Protein 1NPM (pdb70)

Radius of gyration: 26.3 Å; Cα contacts (8 Å, |Δi|>4): 1225; chains: 2; bounding box: 56×51×81 Å

Sequence (446 aa):
ILEGRECIPHSQPWQAALFQGERLICGGVLVGDRWVLTAAHCKKQKYSVRLGDHSLQSQPEQEIQVAQSIQHPCYNNSNPEDHSHDIMLIRLQNSANLGDKVKPVQLANLCPKVGQKCIISGWGTVTSPQENFPNTLNCAEVKIYSQNKCERAYPGKITEGMVCAGSSNGADTCQGDSGGPLVCDGMLQGITSWGSDPCGKPEKPGVYTKICRYTTWIKKTMDILEGRECIPHSQPWQAALFQGERLICGGVLVGDRWVLTAAHCKKQKYSVRLGDHSLQSQPEQEIQVAQSIQHPCYNNSNPEDHSHDIMLIRLQNSANLGDKVKPVQLANLCPKVGQKCIISGWGTVTSPQENFPNTLNCAEVKIYSQNKCERAYPGKITEGMVCAGSSNGADTCQGDSGGPLVCDGMLQGITSWGSDPCGKPEKPGVYTKICRYTTWIKKTMD

Organism: Mus musculus (NCBI:txid10090)

GO terms:
  GO:0005737 cytoplasm (C, IDA)
  GO:0008233 peptidase activity (F, IDA)
  GO:0008233 peptidase activity (F, IMP)
  GO:0050808 synapse organization (P, IMP)
  GO:0005576 extracellular region (C, IDA)
  GO:0009611 response to wounding (P, IDA)
  GO:0004252 serine-type endopeptidase activity (F, IDA)
  GO:0048812 neuron projection morphogenesis (P, IDA)
  GO:0043616 keratinocyte proliferation (P, IMP)
  GO:0050807 regulation of synapse organization (P, IMP)
  GO:0007613 memory (P, IMP)

Structure (mmCIF, N/CA/C/O backbone):
data_1NPM
#
_entry.id   1NPM
#
_cell.length_a   38.400
_cell.length_b   55.160
_cell.length_c   65.370
_cell.angle_alpha   95.38
_cell.angle_beta   89.98
_cell.angle_gamma   110.46
#
_symmetry.space_group_name_H-M   'P 1'
#
loop_
_entity.id
_entity.type
_entity.pdbx_description
1 polymer NEUROPSIN
2 non-polymer 2-acetamido-2-deoxy-beta-D-glucopyranose
3 water water
#
loop_
_atom_site.group_PDB
_atom_site.id
_atom_site.type_symbol
_atom_site.label_atom_id
_atom_site.label_alt_id
_atom_site.label_comp_id
_atom_site.label_asym_id
_atom_site.label_entity_id
_atom_site.label_seq_id
_atom_site.pdbx_PDB_ins_code
_atom_site.Cartn_x
_atom_site.Cartn_y
_atom_site.Cartn_z
_atom_site.occupancy
_atom_site.B_iso_or_equiv
_atom_site.auth_seq_id
_atom_site.auth_comp_id
_atom_site.auth_asym_id
_atom_site.auth_atom_id
_atom_site.pdbx_PDB_model_num
ATOM 1 N N . ILE A 1 1 ? -13.582 7.709 -4.747 1.00 20.34 16 ILE A N 1
ATOM 2 C CA . ILE A 1 1 ? -12.809 8.940 -4.423 1.00 19.62 16 ILE A CA 1
ATOM 3 C C . ILE A 1 1 ? -13.721 10.132 -4.605 1.00 21.49 16 ILE A C 1
ATOM 4 O O . ILE A 1 1 ? -14.400 10.237 -5.621 1.00 20.73 16 ILE A O 1
ATOM 9 N N . LEU A 1 2 ? -13.758 11.009 -3.607 1.00 23.50 17 LEU A N 1
ATOM 10 C CA . LEU A 1 2 ? -14.592 12.204 -3.682 1.00 24.68 17 LEU A CA 1
ATOM 11 C C . LEU A 1 2 ? -13.735 13.445 -3.912 1.00 24.93 17 LEU A C 1
ATOM 12 O O . LEU A 1 2 ? -12.594 13.509 -3.456 1.00 23.91 17 LEU A O 1
ATOM 17 N N . GLU A 1 3 ? -14.322 14.433 -4.588 1.00 25.54 18 GLU A N 1
ATOM 18 C CA . GLU A 1 3 ? -13.689 15.714 -4.908 1.00 26.42 18 GLU A CA 1
ATOM 19 C C . GLU A 1 3 ? -12.341 15.599 -5.613 1.00 26.00 18 GLU A C 1
ATOM 20 O O . GLU A 1 3 ? -11.412 16.381 -5.365 1.00 25.52 18 GLU A O 1
ATOM 26 N N . GLY A 1 4 ? -12.247 14.609 -6.492 1.00 25.27 19 GLY A N 1
ATOM 27 C CA . GLY A 1 4 ? -11.033 14.402 -7.257 1.00 26.07 19 GLY A CA 1
ATOM 28 C C . GLY A 1 4 ? -11.371 14.397 -8.736 1.00 26.57 19 GLY A C 1
ATOM 29 O O . GLY A 1 4 ? -12.331 15.031 -9.166 1.00 26.14 19 GLY A O 1
ATOM 30 N N . ARG A 1 5 ? -10.562 13.714 -9.529 1.00 27.05 20 ARG A N 1
ATOM 31 C CA . ARG A 1 5 ? -10.817 13.619 -10.960 1.00 28.54 20 ARG A CA 1
ATOM 32 C C . ARG A 1 5 ? -10.051 12.442 -11.537 1.00 27.79 20 ARG A C 1
ATOM 33 O O . ARG A 1 5 ? -9.147 11.906 -10.903 1.00 27.05 20 ARG A O 1
ATOM 41 N N . GLU A 1 6 ? -10.418 12.059 -12.751 1.00 26.36 21 GLU A N 1
ATOM 42 C CA . GLU A 1 6 ? -9.777 10.956 -13.449 1.00 26.17 21 GLU A CA 1
ATOM 43 C C . GLU A 1 6 ? -8.255 11.153 -13.504 1.00 23.90 21 GLU A C 1
ATOM 44 O O . GLU A 1 6 ? -7.779 12.219 -13.887 1.00 23.17 21 GLU A O 1
ATOM 50 N N . CYS A 1 7 ? -7.508 10.141 -13.065 1.00 21.86 22 CYS A N 1
ATOM 51 C CA . CYS A 1 7 ? -6.046 10.180 -13.069 1.00 22.41 22 CYS A CA 1
ATOM 52 C C . CYS A 1 7 ? -5.516 10.129 -14.495 1.00 22.15 22 CYS A C 1
ATOM 53 O O . CYS A 1 7 ? -6.235 9.764 -15.432 1.00 24.15 22 CYS A O 1
ATOM 56 N N . ILE A 1 8 ? -4.243 10.474 -14.654 1.00 23.40 23 ILE A N 1
ATOM 57 C CA . ILE A 1 8 ? -3.607 10.367 -15.964 1.00 25.53 23 ILE A CA 1
ATOM 58 C C . ILE A 1 8 ? -3.449 8.843 -16.134 1.00 25.45 23 ILE A C 1
ATOM 59 O O . ILE A 1 8 ? -3.009 8.145 -15.204 1.00 23.61 23 ILE A O 1
ATOM 64 N N . PRO A 1 9 ? -3.895 8.301 -17.281 1.00 25.72 24 PRO A N 1
ATOM 65 C CA . PRO A 1 9 ? -3.798 6.863 -17.541 1.00 25.96 24 PRO A CA 1
ATOM 66 C C . PRO A 1 9 ? -2.460 6.263 -17.111 1.00 26.40 24 PRO A C 1
ATOM 67 O O . PRO A 1 9 ? -1.392 6.787 -17.445 1.00 26.74 24 PRO A O 1
ATOM 71 N N . HIS A 1 10 ? -2.546 5.243 -16.258 1.00 26.43 25 HIS A N 1
ATOM 72 C CA . HIS A 1 10 ? -1.382 4.509 -15.733 1.00 26.28 25 HIS A CA 1
ATOM 73 C C . HIS A 1 10 ? -0.365 5.317 -14.931 1.00 26.30 25 HIS A C 1
ATOM 74 O O . HIS A 1 10 ? 0.785 4.887 -14.766 1.00 27.32 25 HIS A O 1
ATOM 81 N N . SER A 1 11 ? -0.801 6.457 -14.401 1.00 25.20 26 SER A N 1
ATOM 82 C CA . SER A 1 11 ? 0.068 7.313 -13.607 1.00 25.00 26 SER A CA 1
ATOM 83 C C . SER A 1 11 ? 0.291 6.750 -12.204 1.00 24.02 26 SER A C 1
ATOM 84 O O . SER A 1 11 ? 1.166 7.221 -11.485 1.00 25.50 26 SER A O 1
ATOM 87 N N . GLN A 1 12 ? -0.530 5.779 -11.801 1.00 22.64 27 GLN A N 1
ATOM 88 C CA . GLN A 1 12 ? -0.384 5.117 -10.497 1.00 21.25 27 GLN A CA 1
ATOM 89 C C . GLN A 1 12 ? -0.252 3.624 -10.842 1.00 21.65 27 GLN A C 1
ATOM 90 O O . GLN A 1 12 ? -1.177 2.852 -10.623 1.00 20.25 27 GLN A O 1
ATOM 96 N N . PRO A 1 13 ? 0.925 3.205 -11.355 1.00 23.25 28 PRO A N 1
ATOM 97 C CA . PRO A 1 13 ? 1.338 1.867 -11.793 1.00 23.29 28 PRO A CA 1
ATOM 98 C C . PRO A 1 13 ? 1.172 0.708 -10.820 1.00 22.38 28 PRO A C 1
ATOM 99 O O . PRO A 1 13 ? 1.148 -0.452 -11.228 1.00 23.07 28 PRO A O 1
ATOM 103 N N . TRP A 1 14 ? 1.116 1.025 -9.537 1.00 20.79 29 TRP A N 1
ATOM 104 C CA . TRP A 1 14 ? 0.967 0.029 -8.485 1.00 20.18 29 TRP A CA 1
ATOM 105 C C . TRP A 1 14 ? -0.483 -0.252 -8.089 1.00 21.85 29 TRP A C 1
ATOM 106 O O . TRP A 1 14 ? -0.738 -1.112 -7.244 1.00 22.11 29 TRP A O 1
ATOM 117 N N . GLN A 1 15 ? -1.420 0.500 -8.667 1.00 22.31 30 GLN A N 1
ATOM 118 C CA . GLN A 1 15 ? -2.838 0.357 -8.356 1.00 22.43 30 GLN A CA 1
ATOM 119 C C . GLN A 1 15 ? -3.395 -0.991 -8.766 1.00 22.33 30 GLN A C 1
ATOM 120 O O . GLN A 1 15 ? -3.341 -1.356 -9.931 1.00 24.24 30 GLN A O 1
ATOM 126 N N . ALA A 1 16 ? -3.923 -1.720 -7.789 1.00 21.44 31 ALA A N 1
ATOM 127 C CA . ALA A 1 16 ? -4.524 -3.022 -8.008 1.00 19.96 31 ALA A CA 1
ATOM 128 C C . ALA A 1 16 ? -6.004 -2.962 -7.635 1.00 22.35 31 ALA A C 1
ATOM 129 O O . ALA A 1 16 ? -6.485 -1.980 -7.066 1.00 22.94 31 ALA A O 1
ATOM 131 N N . ALA A 1 17 ? -6.726 -4.021 -7.968 1.00 23.48 32 ALA A N 1
ATOM 132 C CA . ALA A 1 17 ? -8.141 -4.102 -7.662 1.00 24.33 32 ALA A CA 1
ATOM 133 C C . ALA A 1 17 ? -8.512 -5.558 -7.378 1.00 25.27 32 ALA A C 1
ATOM 134 O O . ALA A 1 17 ? -8.051 -6.469 -8.066 1.00 24.50 32 ALA A O 1
ATOM 136 N N . LEU A 1 18 ? -9.253 -5.770 -6.291 1.00 26.45 33 LEU A N 1
ATOM 137 C CA . LEU A 1 18 ? -9.710 -7.100 -5.893 1.00 26.84 33 LEU A CA 1
ATOM 138 C C . LEU A 1 18 ? -11.102 -7.326 -6.472 1.00 27.99 33 LEU A C 1
ATOM 139 O O . LEU A 1 18 ? -12.028 -6.571 -6.178 1.00 28.28 33 LEU A O 1
ATOM 144 N N . PHE A 1 19 ? -11.249 -8.362 -7.291 1.00 28.43 34 PHE A N 1
ATOM 145 C CA . PHE A 1 19 ? -12.531 -8.663 -7.925 1.00 29.22 34 PHE A CA 1
ATOM 146 C C . PHE A 1 19 ? -13.099 -10.036 -7.597 1.00 30.35 34 PHE A C 1
ATOM 147 O O . PHE A 1 19 ? -12.359 -10.987 -7.355 1.00 30.14 34 PHE A O 1
ATOM 155 N N . GLN A 1 20 ? -14.429 -10.098 -7.582 1.00 32.78 35 GLN A N 1
ATOM 156 C CA . GLN A 1 20 ? -15.207 -11.321 -7.368 1.00 34.50 35 GLN A CA 1
ATOM 157 C C . GLN A 1 20 ? -16.066 -11.416 -8.637 1.00 35.44 35 GLN A C 1
ATOM 158 O O . GLN A 1 20 ? -17.240 -11.050 -8.630 1.00 36.57 35 GLN A O 1
ATOM 164 N N . GLY A 1 21 ? -15.465 -11.869 -9.733 1.00 35.68 36 GLY A N 1
ATOM 165 C CA . GLY A 1 21 ? -16.185 -11.930 -10.989 1.00 37.15 36 GLY A CA 1
ATOM 166 C C . GLY A 1 21 ? -16.085 -10.541 -11.585 1.00 37.81 36 GLY A C 1
ATOM 167 O O . GLY A 1 21 ? -14.978 -10.027 -11.754 1.00 38.00 36 GLY A O 1
ATOM 168 N N . GLU A 1 22 ? -17.216 -9.911 -11.886 1.00 39.64 38 GLU A N 1
ATOM 169 C CA . GLU A 1 22 ? -17.175 -8.552 -12.433 1.00 42.75 38 GLU A CA 1
ATOM 170 C C . GLU A 1 22 ? -17.565 -7.538 -11.340 1.00 41.33 38 GLU A C 1
ATOM 171 O O . GLU A 1 22 ? -17.944 -6.401 -11.638 1.00 40.94 38 GLU A O 1
ATOM 177 N N . ARG A 1 23 ? -17.426 -7.952 -10.080 1.00 39.25 39 ARG A N 1
ATOM 178 C CA . ARG A 1 23 ? -17.782 -7.128 -8.925 1.00 37.15 39 ARG A CA 1
ATOM 179 C C . ARG A 1 23 ? -16.564 -6.601 -8.146 1.00 35.55 39 ARG A C 1
ATOM 180 O O . ARG A 1 23 ? -15.859 -7.385 -7.499 1.00 35.44 39 ARG A O 1
ATOM 188 N N . LEU A 1 24 ? -16.335 -5.285 -8.170 1.00 32.99 40 LEU A N 1
ATOM 189 C CA . LEU A 1 24 ? -15.209 -4.712 -7.430 1.00 31.62 40 LEU A CA 1
ATOM 190 C C . LEU A 1 24 ? -15.421 -4.851 -5.916 1.00 31.35 40 LEU A C 1
ATOM 191 O O . LEU A 1 24 ? -16.421 -4.389 -5.363 1.00 30.16 40 LEU A O 1
ATOM 196 N N . ILE A 1 25 ? -14.467 -5.513 -5.270 1.00 32.05 41 ILE A N 1
ATOM 197 C CA . ILE A 1 25 ? -14.478 -5.760 -3.829 1.00 32.22 41 ILE A CA 1
ATOM 198 C C . ILE A 1 25 ? -13.700 -4.666 -3.080 1.00 31.57 41 ILE A C 1
ATOM 199 O O . ILE A 1 25 ? -14.215 -4.044 -2.153 1.00 30.15 41 ILE A O 1
ATOM 204 N N . CYS A 1 26 ? -12.461 -4.437 -3.509 1.00 30.01 42 CYS A N 1
ATOM 205 C CA . CYS A 1 26 ? -11.586 -3.447 -2.890 1.00 26.99 42 CYS A CA 1
ATOM 206 C C . CYS A 1 26 ? -10.497 -3.023 -3.860 1.00 25.50 42 CYS A C 1
ATOM 207 O O . CYS A 1 26 ? -10.428 -3.505 -4.986 1.00 26.17 42 CYS A O 1
ATOM 210 N N . GLY A 1 27 ? -9.681 -2.077 -3.418 1.00 23.29 43 GLY A N 1
ATOM 211 C CA . GLY A 1 27 ? -8.552 -1.614 -4.197 1.00 20.99 43 GLY A CA 1
ATOM 212 C C . GLY A 1 27 ? -7.352 -2.339 -3.611 1.00 22.84 43 GLY A C 1
ATOM 213 O O . GLY A 1 27 ? -7.475 -3.026 -2.590 1.00 21.48 43 GLY A O 1
ATOM 214 N N . GLY A 1 28 ? -6.191 -2.182 -4.227 1.00 21.98 44 GLY A N 1
ATOM 215 C CA . GLY A 1 28 ? -5.007 -2.856 -3.732 1.00 20.88 44 GLY A CA 1
ATOM 216 C C . GLY A 1 28 ? -3.751 -2.134 -4.152 1.00 21.01 44 GLY A C 1
ATOM 217 O O . GLY A 1 28 ? -3.807 -1.139 -4.876 1.00 21.86 44 GLY A O 1
ATOM 218 N N . VAL A 1 29 ? -2.611 -2.645 -3.710 1.00 20.02 45 VAL A N 1
ATOM 219 C CA . VAL A 1 29 ? -1.329 -2.038 -4.027 1.00 21.79 45 VAL A CA 1
ATOM 220 C C . VAL A 1 29 ? -0.303 -3.107 -4.390 1.00 21.46 45 VAL A C 1
ATOM 221 O O . VAL A 1 29 ? -0.136 -4.079 -3.682 1.00 22.90 45 VAL A O 1
ATOM 225 N N . LEU A 1 30 ? 0.409 -2.914 -5.482 1.00 21.79 46 LEU A N 1
ATOM 226 C CA . LEU A 1 30 ? 1.416 -3.884 -5.881 1.00 21.36 46 LEU A CA 1
ATOM 227 C C . LEU A 1 30 ? 2.716 -3.560 -5.144 1.00 21.58 46 LEU A C 1
ATOM 228 O O . LEU A 1 30 ? 3.216 -2.441 -5.236 1.00 20.81 46 LEU A O 1
ATOM 233 N N . VAL A 1 31 ? 3.227 -4.526 -4.378 1.00 22.49 47 VAL A N 1
ATOM 234 C CA . VAL A 1 31 ? 4.465 -4.349 -3.614 1.00 22.95 47 VAL A CA 1
ATOM 235 C C . VAL A 1 31 ? 5.597 -5.285 -4.059 1.00 24.96 47 VAL A C 1
ATOM 236 O O . VAL A 1 31 ? 6.737 -5.158 -3.612 1.00 24.57 47 VAL A O 1
ATOM 240 N N . GLY A 1 32 ? 5.278 -6.195 -4.975 1.00 25.36 48 GLY A N 1
ATOM 241 C CA . GLY A 1 32 ? 6.258 -7.136 -5.492 1.00 27.10 48 GLY A CA 1
ATOM 242 C C . GLY A 1 32 ? 5.641 -7.826 -6.687 1.00 28.78 48 GLY A C 1
ATOM 243 O O . GLY A 1 32 ? 4.424 -7.735 -6.871 1.00 31.20 48 GLY A O 1
ATOM 244 N N . ASP A 1 33 ? 6.435 -8.527 -7.496 1.00 28.79 49 ASP A N 1
ATOM 245 C CA . ASP A 1 33 ? 5.874 -9.201 -8.672 1.00 28.33 49 ASP A CA 1
ATOM 246 C C . ASP A 1 33 ? 4.942 -10.351 -8.309 1.00 27.65 49 ASP A C 1
ATOM 247 O O . ASP A 1 33 ? 4.208 -10.855 -9.150 1.00 27.64 49 ASP A O 1
ATOM 252 N N . ARG A 1 34 ? 4.916 -10.688 -7.026 1.00 26.84 50 ARG A N 1
ATOM 253 C CA . ARG A 1 34 ? 4.082 -11.767 -6.527 1.00 26.99 50 ARG A CA 1
ATOM 254 C C . ARG A 1 34 ? 3.236 -11.307 -5.329 1.00 26.45 50 ARG A C 1
ATOM 255 O O . ARG A 1 34 ? 2.485 -12.098 -4.757 1.00 25.29 50 ARG A O 1
ATOM 263 N N . TRP A 1 35 ? 3.335 -10.029 -4.967 1.00 25.06 51 TRP A N 1
ATOM 264 C CA . TRP A 1 35 ? 2.626 -9.514 -3.795 1.00 24.15 51 TRP A CA 1
ATOM 265 C C . TRP A 1 35 ? 1.767 -8.260 -3.982 1.00 22.79 51 TRP A C 1
ATOM 266 O O . TRP A 1 35 ? 2.157 -7.309 -4.664 1.00 23.96 51 TRP A O 1
ATOM 277 N N . VAL A 1 36 ? 0.597 -8.280 -3.348 1.00 22.51 52 VAL A N 1
ATOM 278 C CA . VAL A 1 36 ? -0.356 -7.168 -3.366 1.00 22.56 52 VAL A CA 1
ATOM 279 C C . VAL A 1 36 ? -0.792 -6.871 -1.923 1.00 23.02 52 VAL A C 1
ATOM 280 O O . VAL A 1 36 ? -1.137 -7.781 -1.175 1.00 23.58 52 VAL A O 1
ATOM 284 N N . LEU A 1 37 ? -0.744 -5.601 -1.538 1.00 21.48 53 LEU A N 1
ATOM 285 C CA . LEU A 1 37 ? -1.147 -5.156 -0.211 1.00 22.07 53 LEU A CA 1
ATOM 286 C C . LEU A 1 37 ? -2.576 -4.626 -0.244 1.00 21.32 53 LEU A C 1
ATOM 287 O O . LEU A 1 37 ? -2.968 -3.958 -1.190 1.00 23.25 53 LEU A O 1
ATOM 292 N N . THR A 1 38 ? -3.348 -4.954 0.783 1.00 21.73 54 THR A N 1
ATOM 293 C CA . THR A 1 38 ? -4.731 -4.486 0.932 1.00 23.75 54 THR A CA 1
ATOM 294 C C . THR A 1 38 ? -5.071 -4.443 2.409 1.00 21.95 54 THR A C 1
ATOM 295 O O . THR A 1 38 ? -4.230 -4.692 3.258 1.00 22.91 54 THR A O 1
ATOM 299 N N . ALA A 1 39 ? -6.323 -4.120 2.693 1.00 22.13 55 ALA A N 1
ATOM 300 C CA . ALA A 1 39 ? -6.828 -4.086 4.047 1.00 23.97 55 ALA A CA 1
ATOM 301 C C . ALA A 1 39 ? -7.297 -5.506 4.350 1.00 24.85 55 ALA A C 1
ATOM 302 O O . ALA A 1 39 ? -7.903 -6.165 3.506 1.00 26.66 55 ALA A O 1
ATOM 304 N N . ALA A 1 40 ? -7.014 -5.974 5.558 1.00 25.11 56 ALA A N 1
ATOM 305 C CA . ALA A 1 40 ? -7.411 -7.307 5.970 1.00 24.63 56 ALA A CA 1
ATOM 306 C C . ALA A 1 40 ? -8.910 -7.542 5.876 1.00 25.46 56 ALA A C 1
ATOM 307 O O . ALA A 1 40 ? -9.335 -8.665 5.645 1.00 25.36 56 ALA A O 1
ATOM 309 N N . HIS A 1 41 ? -9.707 -6.484 6.013 1.00 26.28 57 HIS A N 1
ATOM 310 C CA . HIS A 1 41 ? -11.166 -6.616 5.947 1.00 28.15 57 HIS A CA 1
ATOM 311 C C . HIS A 1 41 ? -11.703 -6.896 4.542 1.00 28.32 57 HIS A C 1
ATOM 312 O O . HIS A 1 41 ? -12.906 -7.105 4.371 1.00 29.88 57 HIS A O 1
ATOM 319 N N . CYS A 1 42 ? -10.811 -6.924 3.550 1.00 28.62 58 CYS A N 1
ATOM 320 C CA . CYS A 1 42 ? -11.202 -7.194 2.162 1.00 29.40 58 CYS A CA 1
ATOM 321 C C . CYS A 1 42 ? -11.201 -8.684 1.808 1.00 30.84 58 CYS A C 1
ATOM 322 O O . CYS A 1 42 ? -11.715 -9.082 0.755 1.00 29.63 58 CYS A O 1
ATOM 325 N N . LYS A 1 43 ? -10.624 -9.497 2.692 1.00 32.32 59 LYS A N 1
ATOM 326 C CA . LYS A 1 43 ? -10.523 -10.939 2.479 1.00 34.11 59 LYS A CA 1
ATOM 327 C C . LYS A 1 43 ? -11.832 -11.641 2.153 1.00 35.19 59 LYS A C 1
ATOM 328 O O . LYS A 1 43 ? -12.841 -11.461 2.835 1.00 35.53 59 LYS A O 1
ATOM 334 N N . LYS A 1 44 ? -11.796 -12.397 1.058 1.00 36.04 60 LYS A N 1
ATOM 335 C CA . LYS A 1 44 ? -12.923 -13.192 0.577 1.00 37.04 60 LYS A CA 1
ATOM 336 C C . LYS A 1 44 ? -12.360 -14.610 0.382 1.00 38.98 60 LYS A C 1
ATOM 337 O O . LYS A 1 44 ? -11.138 -14.796 0.224 1.00 38.09 60 LYS A O 1
ATOM 343 N N . GLN A 1 45 ? -13.230 -15.616 0.414 1.00 40.72 61 GLN A N 1
ATOM 344 C CA . GLN A 1 45 ? -12.758 -16.986 0.217 1.00 43.43 61 GLN A CA 1
ATOM 345 C C . GLN A 1 45 ? -12.284 -17.210 -1.235 1.00 43.04 61 GLN A C 1
ATOM 346 O O . GLN A 1 45 ? -11.359 -17.993 -1.481 1.00 42.88 61 GLN A O 1
ATOM 352 N N . LYS A 1 46 ? -12.857 -16.454 -2.174 1.00 42.22 62 LYS A N 1
ATOM 353 C CA . LYS A 1 46 ? -12.463 -16.549 -3.581 1.00 41.87 62 LYS A CA 1
ATOM 354 C C . LYS A 1 46 ? -12.536 -15.213 -4.342 1.00 39.29 62 LYS A C 1
ATOM 355 O O . LYS A 1 46 ? -13.601 -14.583 -4.449 1.00 37.88 62 LYS A O 1
ATOM 361 N N . TYR A 1 47 ? -11.385 -14.779 -4.856 1.00 37.13 63 TYR A N 1
ATOM 362 C CA . TYR A 1 47 ? -11.290 -13.520 -5.599 1.00 34.00 63 TYR A CA 1
ATOM 363 C C . TYR A 1 47 ? -9.979 -13.409 -6.369 1.00 31.07 63 TYR A C 1
ATOM 364 O O . TYR A 1 47 ? -8.973 -13.991 -5.980 1.00 31.09 63 TYR A O 1
ATOM 373 N N . SER A 1 48 ? -10.003 -12.638 -7.452 1.00 30.22 64 SER A N 1
ATOM 374 C CA . SER A 1 48 ? -8.830 -12.424 -8.300 1.00 28.11 64 SER A CA 1
ATOM 375 C C . SER A 1 48 ? -8.320 -10.980 -8.198 1.00 28.07 64 SER A C 1
ATOM 376 O O . SER A 1 48 ? -9.013 -10.091 -7.696 1.00 28.56 64 SER A O 1
ATOM 379 N N . VAL A 1 49 ? -7.125 -10.750 -8.725 1.00 26.88 65 VAL A N 1
ATOM 380 C CA . VAL A 1 49 ? -6.494 -9.443 -8.695 1.00 23.90 65 VAL A CA 1
ATOM 381 C C . VAL A 1 49 ? -6.219 -8.891 -10.103 1.00 24.77 65 VAL A C 1
ATOM 382 O O . VAL A 1 49 ? -5.642 -9.566 -10.948 1.00 24.71 65 VAL A O 1
ATOM 386 N N . ARG A 1 50 ? -6.666 -7.668 -10.349 1.00 23.38 66 ARG A N 1
ATOM 387 C CA . ARG A 1 50 ? -6.445 -7.011 -11.620 1.00 23.49 66 ARG A CA 1
ATOM 388 C C . ARG A 1 50 ? -5.413 -5.889 -11.466 1.00 24.45 66 ARG A C 1
ATOM 389 O O . ARG A 1 50 ? -5.447 -5.127 -10.498 1.00 23.88 66 ARG A O 1
ATOM 397 N N . LEU A 1 51 ? -4.450 -5.851 -12.385 1.00 23.53 67 LEU A N 1
ATOM 398 C CA . LEU A 1 51 ? -3.399 -4.834 -12.388 1.00 22.78 67 LEU A CA 1
ATOM 399 C C . LEU A 1 51 ? -3.375 -4.144 -13.752 1.00 24.03 67 LEU A C 1
ATOM 400 O O . LEU A 1 51 ? -4.047 -4.578 -14.686 1.00 24.38 67 LEU A O 1
ATOM 405 N N . GLY A 1 52 ? -2.641 -3.038 -13.837 1.00 24.18 69 GLY A N 1
ATOM 406 C CA . GLY A 1 52 ? -2.498 -2.306 -15.082 1.00 25.14 69 GLY A CA 1
ATOM 407 C C . GLY A 1 52 ? -3.739 -1.707 -15.690 1.00 27.63 69 GLY A C 1
ATOM 408 O O . GLY A 1 52 ? -3.702 -1.274 -16.835 1.00 29.58 69 GLY A O 1
ATOM 409 N N . ASP A 1 53 ? -4.828 -1.672 -14.928 1.00 29.89 70 ASP A N 1
ATOM 410 C CA . ASP A 1 53 ? -6.107 -1.116 -15.386 1.00 30.50 70 ASP A CA 1
ATOM 411 C C . ASP A 1 53 ? -6.217 0.399 -15.236 1.00 30.58 70 ASP A C 1
ATOM 412 O O . ASP A 1 53 ? -5.566 1.005 -14.375 1.00 31.46 70 ASP A O 1
ATOM 417 N N . HIS A 1 54 ? -7.008 1.010 -16.112 1.00 29.33 71 HIS A N 1
ATOM 418 C CA . HIS A 1 54 ? -7.304 2.434 -15.998 1.00 31.53 71 HIS A CA 1
ATOM 419 C C . HIS A 1 54 ? -8.817 2.464 -16.034 1.00 31.88 71 HIS A C 1
ATOM 420 O O . HIS A 1 54 ? -9.473 2.948 -15.115 1.00 30.55 71 HIS A O 1
ATOM 427 N N . SER A 1 55 ? -9.355 1.900 -17.106 1.00 33.84 72 SER A N 1
ATOM 428 C CA . SER A 1 55 ? -10.789 1.798 -17.298 1.00 36.55 72 SER A CA 1
ATOM 429 C C . SER A 1 55 ? -11.155 0.340 -17.040 1.00 37.47 72 SER A C 1
ATOM 430 O O . SER A 1 55 ? -10.394 -0.567 -17.392 1.00 38.74 72 SER A O 1
ATOM 433 N N . LEU A 1 56 ? -12.288 0.123 -16.375 1.00 39.61 73 LEU A N 1
ATOM 434 C CA . LEU A 1 56 ? -12.754 -1.221 -16.042 1.00 43.09 73 LEU A CA 1
ATOM 435 C C . LEU A 1 56 ? -13.476 -1.938 -17.198 1.00 47.82 73 LEU A C 1
ATOM 436 O O . LEU A 1 56 ? -13.897 -3.102 -17.056 1.00 49.41 73 LEU A O 1
ATOM 441 N N . GLN A 1 57 ? -13.627 -1.238 -18.330 1.00 51.29 74 GLN A N 1
ATOM 442 C CA . GLN A 1 57 ? -14.238 -1.800 -19.559 1.00 53.57 74 GLN A CA 1
ATOM 443 C C . GLN A 1 57 ? -13.102 -2.087 -20.576 1.00 54.06 74 GLN A C 1
ATOM 444 O O . GLN A 1 57 ? -13.314 -2.080 -21.798 1.00 53.37 74 GLN A O 1
ATOM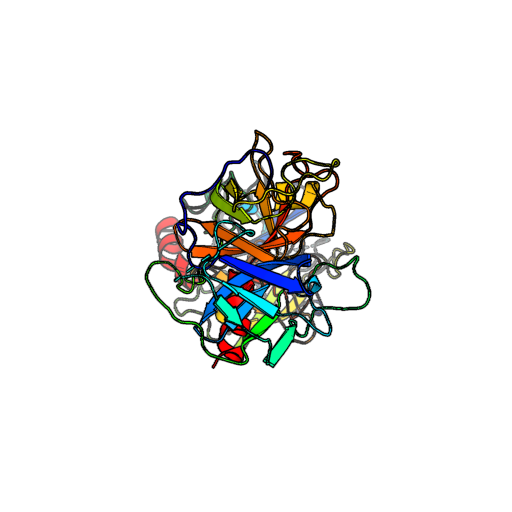 450 N N . SER A 1 58 ? -11.891 -2.289 -20.046 1.00 56.28 75 SER A N 1
ATOM 451 C CA . SER A 1 58 ? -10.689 -2.561 -20.840 1.00 57.32 75 SER A CA 1
ATOM 452 C C . SER A 1 58 ? -9.555 -3.101 -19.948 1.00 57.92 75 SER A C 1
ATOM 453 O O . SER A 1 58 ? -8.822 -4.009 -20.425 1.00 57.32 75 SER A O 1
ATOM 456 N N . GLN A 1 61 ? -0.625 -3.801 -23.891 1.00 44.18 78 GLN A N 1
ATOM 457 C CA . GLN A 1 61 ? -1.381 -4.764 -23.030 1.00 42.99 78 GLN A CA 1
ATOM 458 C C . GLN A 1 61 ? -0.932 -4.720 -21.548 1.00 42.12 78 GLN A C 1
ATOM 459 O O . GLN A 1 61 ? -0.422 -5.714 -21.017 1.00 42.32 78 GLN A O 1
ATOM 465 N N . PRO A 1 62 ? -1.115 -3.572 -20.858 1.00 40.44 79 PRO A N 1
ATOM 466 C CA . PRO A 1 62 ? -0.696 -3.520 -19.449 1.00 37.65 79 PRO A CA 1
ATOM 467 C C . PRO A 1 62 ? -1.579 -4.366 -18.524 1.00 35.80 79 PRO A C 1
ATOM 468 O O . PRO A 1 62 ? -1.064 -5.109 -17.685 1.00 34.35 79 PRO A O 1
ATOM 472 N N . GLU A 1 63 ? -2.897 -4.261 -18.700 1.00 34.06 80 GLU A N 1
ATOM 473 C CA . GLU A 1 63 ? -3.849 -4.961 -17.850 1.00 33.09 80 GLU A CA 1
ATOM 474 C C . GLU A 1 63 ? -3.703 -6.469 -17.759 1.00 33.23 80 GLU A C 1
ATOM 475 O O . GLU A 1 63 ? -3.499 -7.166 -18.762 1.00 34.01 80 GLU A O 1
ATOM 481 N N . GLN A 1 64 ? -3.764 -6.959 -16.526 1.00 30.53 81 GLN A N 1
ATOM 482 C CA . GLN A 1 64 ? -3.618 -8.373 -16.235 1.00 28.29 81 GLN A CA 1
ATOM 483 C C . GLN A 1 64 ? -4.577 -8.765 -15.133 1.00 28.45 81 GLN A C 1
ATOM 484 O O . GLN A 1 64 ? -4.966 -7.940 -14.309 1.00 29.25 81 GLN A O 1
ATOM 490 N N . GLU A 1 65 ? -4.963 -10.034 -15.137 1.00 28.39 82 GLU A N 1
ATOM 491 C CA . GLU A 1 65 ? -5.836 -10.578 -14.110 1.00 27.89 82 GLU A CA 1
ATOM 492 C C . GLU A 1 65 ? -5.159 -11.858 -13.662 1.00 26.31 82 GLU A C 1
ATOM 493 O O . GLU A 1 65 ? -4.986 -12.789 -14.456 1.00 25.35 82 GLU A O 1
ATOM 499 N N . ILE A 1 66 ? -4.744 -11.863 -12.399 1.00 24.84 83 ILE A N 1
ATOM 500 C CA . ILE A 1 66 ? -4.024 -12.975 -11.800 1.00 25.34 83 ILE A CA 1
ATOM 501 C C . ILE A 1 66 ? -4.784 -13.584 -10.621 1.00 26.65 83 ILE A C 1
ATOM 502 O O . ILE A 1 66 ? -5.474 -12.880 -9.890 1.00 28.41 83 ILE A O 1
ATOM 507 N N . GLN A 1 67 ? -4.652 -14.895 -10.436 1.00 27.40 84 GLN A N 1
ATOM 508 C CA . GLN A 1 67 ? -5.316 -15.584 -9.337 1.00 27.29 84 GLN A CA 1
ATOM 509 C C . GLN A 1 67 ? -4.553 -15.405 -8.015 1.00 28.26 84 GLN A C 1
ATOM 510 O O . GLN A 1 67 ? -3.377 -15.027 -7.998 1.00 26.91 84 GLN A O 1
ATOM 516 N N . VAL A 1 68 ? -5.243 -15.674 -6.912 1.00 29.08 85 VAL A N 1
ATOM 517 C CA . VAL A 1 68 ? -4.670 -15.548 -5.578 1.00 30.11 85 VAL A CA 1
ATOM 518 C C . VAL A 1 68 ? -4.252 -16.909 -5.047 1.00 30.05 85 VAL A C 1
ATOM 519 O O . VAL A 1 68 ? -5.042 -17.850 -5.046 1.00 31.28 85 VAL A O 1
ATOM 523 N N . ALA A 1 69 ? -2.996 -17.020 -4.631 1.00 29.99 86 ALA A N 1
ATOM 524 C CA . ALA A 1 69 ? -2.499 -18.272 -4.073 1.00 30.60 86 ALA A CA 1
ATOM 525 C C . ALA A 1 69 ? -2.758 -18.272 -2.570 1.00 32.20 86 ALA A C 1
ATOM 526 O O . ALA A 1 69 ? -3.353 -19.217 -2.040 1.00 32.11 86 ALA A O 1
ATOM 528 N N . GLN A 1 70 ? -2.377 -17.180 -1.900 1.00 32.26 87 GLN A N 1
ATOM 529 C CA . GLN A 1 70 ? -2.558 -17.080 -0.457 1.00 29.95 87 GLN A CA 1
ATOM 530 C C . GLN A 1 70 ? -2.962 -15.693 0.027 1.00 28.67 87 GLN A C 1
ATOM 531 O O . GLN A 1 70 ? -2.525 -14.689 -0.521 1.00 28.69 87 GLN A O 1
ATOM 537 N N . SER A 1 71 ? -3.837 -15.662 1.031 1.00 27.21 88 SER A N 1
ATOM 538 C CA . SER A 1 71 ? -4.312 -14.425 1.652 1.00 27.07 88 SER A CA 1
ATOM 539 C C . SER A 1 71 ? -3.779 -14.429 3.073 1.00 28.05 88 SER A C 1
ATOM 540 O O . SER A 1 71 ? -4.181 -15.253 3.885 1.00 30.01 88 SER A O 1
ATOM 543 N N . ILE A 1 72 ? -2.907 -13.480 3.381 1.00 27.79 89 ILE A N 1
ATOM 544 C CA . ILE A 1 72 ? -2.284 -13.407 4.694 1.00 27.42 89 ILE A CA 1
ATOM 545 C C . ILE A 1 72 ? -2.640 -12.149 5.481 1.00 27.44 89 ILE A C 1
ATOM 546 O O . ILE A 1 72 ? -2.065 -11.089 5.258 1.00 26.39 89 ILE A O 1
ATOM 551 N N . GLN A 1 73 ? -3.580 -12.282 6.415 1.00 28.91 90 GLN A N 1
ATOM 552 C CA . GLN A 1 73 ? -4.005 -11.165 7.260 1.00 30.04 90 GLN A CA 1
ATOM 553 C C . GLN A 1 73 ? -2.971 -10.945 8.357 1.00 30.82 90 GLN A C 1
ATOM 554 O O . GLN A 1 73 ? -2.235 -11.871 8.695 1.00 32.09 90 GLN A O 1
ATOM 560 N N . HIS A 1 74 ? -2.874 -9.724 8.885 1.00 31.27 91 HIS A N 1
ATOM 561 C CA . HIS A 1 74 ? -1.921 -9.483 9.962 1.00 31.81 91 HIS A CA 1
ATOM 562 C C . HIS A 1 74 ? -2.415 -10.371 11.097 1.00 32.95 91 HIS A C 1
ATOM 563 O O . HIS A 1 74 ? -3.621 -10.482 11.309 1.00 34.20 91 HIS A O 1
ATOM 570 N N . PRO A 1 75 ? -1.500 -11.081 11.784 1.00 34.54 92 PRO A N 1
ATOM 571 C CA . PRO A 1 75 ? -1.877 -11.968 12.894 1.00 34.83 92 PRO A CA 1
ATOM 572 C C . PRO A 1 75 ? -2.768 -11.346 13.963 1.00 33.85 92 PRO A C 1
ATOM 573 O O . PRO A 1 75 ? -3.733 -11.969 14.393 1.00 34.41 92 PRO A O 1
ATOM 577 N N . CYS A 1 76 ? -2.467 -10.108 14.356 1.00 35.81 93 CYS A N 1
ATOM 578 C CA . CYS A 1 76 ? -3.239 -9.404 15.391 1.00 36.15 93 CYS A CA 1
ATOM 579 C C . CYS A 1 76 ? -4.618 -8.852 14.975 1.00 35.55 93 CYS A C 1
ATOM 580 O O . CYS A 1 76 ? -5.332 -8.264 15.798 1.00 35.46 93 CYS A O 1
ATOM 583 N N . TYR A 1 77 ? -4.993 -9.056 13.714 1.00 33.23 94 TYR A N 1
ATOM 584 C CA . TYR A 1 77 ? -6.287 -8.599 13.216 1.00 33.58 94 TYR A CA 1
ATOM 585 C C . TYR A 1 77 ? -7.374 -9.559 13.719 1.00 35.45 94 TYR A C 1
ATOM 586 O O . TYR A 1 77 ? -7.168 -10.771 13.736 1.00 35.69 94 TYR A O 1
ATOM 595 N N . ASN A 1 78 ? -8.516 -9.019 14.145 1.00 38.59 95 ASN A N 1
ATOM 596 C CA . ASN A 1 78 ? -9.618 -9.846 14.658 1.00 40.93 95 ASN A CA 1
ATOM 597 C C . ASN A 1 78 ? -10.789 -9.880 13.670 1.00 42.05 95 ASN A C 1
ATOM 598 O O . ASN A 1 78 ? -11.494 -8.880 13.491 1.00 41.42 95 ASN A O 1
ATOM 603 N N . ASN A 1 79 A -10.984 -11.037 13.032 1.00 44.41 95 ASN A N 1
ATOM 604 C CA . ASN A 1 79 A -12.061 -11.243 12.049 1.00 46.48 95 ASN A CA 1
ATOM 605 C C . ASN A 1 79 A -13.431 -11.117 12.695 1.00 48.28 95 ASN A C 1
ATOM 606 O O . ASN A 1 79 A -14.441 -10.927 12.004 1.00 49.37 95 ASN A O 1
ATOM 611 N N . SER A 1 80 B -13.468 -11.352 14.005 1.00 50.36 95 SER A N 1
ATOM 612 C CA . SER A 1 80 B -14.687 -11.198 14.794 1.00 52.48 95 SER A CA 1
ATOM 613 C C . SER A 1 80 B -14.528 -9.765 15.311 1.00 53.89 95 SER A C 1
ATOM 614 O O . SER A 1 80 B -13.394 -9.271 15.417 1.00 54.61 95 SER A O 1
ATOM 617 N N . ASN A 1 81 C -15.632 -9.085 15.610 1.00 54.76 95 ASN A N 1
ATOM 618 C CA . ASN A 1 81 C -15.536 -7.708 16.102 1.00 56.21 95 ASN A CA 1
ATOM 619 C C . ASN A 1 81 C -15.019 -6.729 15.036 1.00 57.57 95 ASN A C 1
ATOM 620 O O . ASN A 1 81 C -13.866 -6.266 15.098 1.00 58.52 95 ASN A O 1
ATOM 625 N N . PRO A 1 82 D -15.838 -6.452 14.006 1.00 57.95 95 PRO A N 1
ATOM 626 C CA . PRO A 1 82 D -15.373 -5.508 12.981 1.00 57.78 95 PRO A CA 1
ATOM 627 C C . PRO A 1 82 D -15.445 -4.047 13.477 1.00 57.07 95 PRO A C 1
ATOM 628 O O . PRO A 1 82 D -15.322 -3.101 12.679 1.00 56.74 95 PRO A O 1
ATOM 632 N N . GLU A 1 83 ? -15.701 -3.876 14.785 1.00 56.37 97 GLU A N 1
ATOM 633 C CA . GLU A 1 83 ? -15.731 -2.541 15.417 1.00 55.80 97 GLU A CA 1
ATOM 634 C C . GLU A 1 83 ? -14.271 -2.124 15.551 1.00 53.49 97 GLU A C 1
ATOM 635 O O . GLU A 1 83 ? -13.940 -0.933 15.586 1.00 54.13 97 GLU A O 1
ATOM 641 N N . ASP A 1 84 ? -13.422 -3.132 15.719 1.00 50.57 98 ASP A N 1
ATOM 642 C CA . ASP A 1 84 ? -11.997 -2.939 15.863 1.00 47.95 98 ASP A CA 1
ATOM 643 C C . ASP A 1 84 ? -11.349 -2.950 14.487 1.00 46.03 98 ASP A C 1
ATOM 644 O O . ASP A 1 84 ? -11.366 -3.975 13.778 1.00 46.35 98 ASP A O 1
ATOM 649 N N . HIS A 1 85 ? -10.782 -1.804 14.118 1.00 42.68 99 HIS A N 1
ATOM 650 C CA . HIS A 1 85 ? -10.125 -1.649 12.828 1.00 39.40 99 HIS A CA 1
ATOM 651 C C . HIS A 1 85 ? -8.619 -1.789 12.945 1.00 36.63 99 HIS A C 1
ATOM 652 O O . HIS A 1 85 ? -7.897 -1.472 11.998 1.00 36.92 99 HIS A O 1
ATOM 659 N N . SER A 1 86 ? -8.152 -2.260 14.099 1.00 33.18 100 SER A N 1
ATOM 660 C CA . SER A 1 86 ? -6.718 -2.433 14.349 1.00 32.81 100 SER A CA 1
ATOM 661 C C . SER A 1 86 ? -6.062 -3.456 13.431 1.00 30.60 100 SER A C 1
ATOM 662 O O . SER A 1 86 ? -6.611 -4.528 13.184 1.00 29.96 100 SER A O 1
ATOM 665 N N . HIS A 1 87 ? -4.867 -3.125 12.954 1.00 29.47 101 HIS A N 1
ATOM 666 C CA . HIS A 1 87 ? -4.097 -4.023 12.088 1.00 29.75 101 HIS A CA 1
ATOM 667 C C . HIS A 1 87 ? -4.841 -4.471 10.826 1.00 26.93 101 HIS A C 1
ATOM 668 O O . HIS A 1 87 ? -4.738 -5.632 10.415 1.00 26.79 101 HIS A O 1
ATOM 675 N N . ASP A 1 88 ? -5.594 -3.551 10.232 1.00 24.05 102 ASP A N 1
ATOM 676 C CA . ASP A 1 88 ? -6.359 -3.833 9.026 1.00 25.20 102 ASP A CA 1
ATOM 677 C C . ASP A 1 88 ? -5.427 -3.814 7.815 1.00 25.57 102 ASP A C 1
ATOM 678 O O . ASP A 1 88 ? -5.464 -2.887 6.996 1.00 24.48 102 ASP A O 1
ATOM 683 N N . ILE A 1 89 ? -4.589 -4.847 7.719 1.00 26.63 103 ILE A N 1
ATOM 684 C CA . ILE A 1 89 ? -3.608 -4.972 6.646 1.00 24.53 103 ILE A CA 1
ATOM 685 C C . ILE A 1 89 ? -3.456 -6.451 6.273 1.00 24.08 103 ILE A C 1
ATOM 686 O O . ILE A 1 89 ? -3.605 -7.334 7.118 1.00 25.30 103 ILE A O 1
ATOM 691 N N . MET A 1 90 ? -3.188 -6.709 4.997 1.00 22.43 104 MET A N 1
ATOM 692 C CA . MET A 1 90 ? -3.082 -8.067 4.481 1.00 22.23 104 MET A CA 1
ATOM 693 C C . MET A 1 90 ? -2.239 -8.168 3.209 1.00 22.44 104 MET A C 1
ATOM 694 O O . MET A 1 90 ? -2.339 -7.338 2.312 1.00 23.55 104 MET A O 1
ATOM 699 N N . LEU A 1 91 ? -1.378 -9.175 3.157 1.00 22.50 105 LEU A N 1
ATOM 700 C CA . LEU A 1 91 ? -0.547 -9.422 1.983 1.00 23.70 105 LEU A CA 1
ATOM 701 C C . LEU A 1 91 ? -1.148 -10.571 1.154 1.00 23.90 105 LEU A C 1
ATOM 702 O O . LEU A 1 91 ? -1.540 -11.607 1.698 1.00 25.21 105 LEU A O 1
ATOM 707 N N . ILE A 1 92 ? -1.239 -10.375 -0.154 1.00 23.27 106 ILE A N 1
ATOM 708 C CA . ILE A 1 92 ? -1.777 -11.394 -1.048 1.00 24.11 106 ILE A CA 1
ATOM 709 C C . ILE A 1 92 ? -0.660 -11.959 -1.923 1.00 24.91 106 ILE A C 1
ATOM 710 O O . ILE A 1 92 ? 0.047 -11.212 -2.592 1.00 25.21 106 ILE A O 1
ATOM 715 N N . ARG A 1 93 ? -0.473 -13.270 -1.865 1.00 27.44 107 ARG A N 1
ATOM 716 C CA . ARG A 1 93 ? 0.529 -13.945 -2.677 1.00 28.59 107 ARG A CA 1
ATOM 717 C C . ARG A 1 93 ? -0.168 -14.358 -3.961 1.00 27.91 107 ARG A C 1
ATOM 718 O O . ARG A 1 93 ? -1.181 -15.058 -3.934 1.00 29.07 107 ARG A O 1
ATOM 726 N N . LEU A 1 94 ? 0.339 -13.853 -5.076 1.00 28.36 108 LEU A N 1
ATOM 727 C CA . LEU A 1 94 ? -0.225 -14.137 -6.394 1.00 29.05 108 LEU A CA 1
ATOM 728 C C . LEU A 1 94 ? 0.155 -15.531 -6.896 1.00 29.33 108 LEU A C 1
ATOM 729 O O . LEU A 1 94 ? 1.279 -15.993 -6.674 1.00 29.81 108 LEU A O 1
ATOM 734 N N . GLN A 1 95 ? -0.801 -16.207 -7.539 1.00 30.58 109 GLN A N 1
ATOM 735 C CA . GLN A 1 95 ? -0.586 -17.551 -8.091 1.00 30.93 109 GLN A CA 1
ATOM 736 C C . GLN A 1 95 ? 0.508 -17.529 -9.140 1.00 29.53 109 GLN A C 1
ATOM 737 O O . GLN A 1 95 ? 1.299 -18.462 -9.219 1.00 30.77 109 GLN A O 1
ATOM 743 N N . ASN A 1 96 ? 0.534 -16.460 -9.938 1.00 28.29 110 ASN A N 1
ATOM 744 C CA . ASN A 1 96 ? 1.517 -16.260 -11.009 1.00 27.79 110 ASN A CA 1
ATOM 745 C C . ASN A 1 96 ? 2.160 -14.867 -10.891 1.00 27.99 110 ASN A C 1
ATOM 746 O O . ASN A 1 96 ? 1.584 -13.976 -10.272 1.00 31.43 110 ASN A O 1
ATOM 751 N N . SER A 1 97 ? 3.335 -14.678 -11.492 1.00 26.36 111 SER A N 1
ATOM 752 C CA . SER A 1 97 ? 4.027 -13.382 -11.457 1.00 26.67 111 SER A CA 1
ATOM 753 C C . SER A 1 97 ? 3.386 -12.344 -12.369 1.00 27.17 111 SER A C 1
ATOM 754 O O . SER A 1 97 ? 2.837 -12.672 -13.416 1.00 28.51 111 SER A O 1
ATOM 757 N N . ALA A 1 98 ? 3.482 -11.083 -11.974 1.00 26.32 112 ALA A N 1
ATOM 758 C CA . ALA A 1 98 ? 2.933 -9.983 -12.759 1.00 26.14 112 ALA A CA 1
ATOM 759 C C . ALA A 1 98 ? 3.988 -9.458 -13.732 1.00 26.12 112 ALA A C 1
ATOM 760 O O . ALA A 1 98 ? 5.172 -9.433 -13.400 1.00 26.29 112 ALA A O 1
ATOM 762 N N . ASN A 1 99 ? 3.569 -9.057 -14.932 1.00 26.69 113 ASN A N 1
ATOM 763 C CA . ASN A 1 99 ? 4.506 -8.507 -15.909 1.00 27.20 113 ASN A CA 1
ATOM 764 C C . ASN A 1 99 ? 4.787 -7.089 -15.476 1.00 26.67 113 ASN A C 1
ATOM 765 O O . ASN A 1 99 ? 3.883 -6.263 -15.453 1.00 28.81 113 ASN A O 1
ATOM 770 N N . LEU A 1 100 ? 6.024 -6.799 -15.108 1.00 26.76 114 LEU A N 1
ATOM 771 C CA . LEU A 1 100 ? 6.351 -5.447 -14.681 1.00 28.63 114 LEU A CA 1
ATOM 772 C C . LEU A 1 100 ? 6.793 -4.565 -15.852 1.00 29.20 114 LEU A C 1
ATOM 773 O O . LEU A 1 100 ? 7.362 -5.043 -16.830 1.00 30.80 114 LEU A O 1
ATOM 778 N N . GLY A 1 101 ? 6.495 -3.280 -15.758 1.00 29.69 115 GLY A N 1
ATOM 779 C CA . GLY A 1 101 ? 6.865 -2.355 -16.808 1.00 31.49 115 GLY A CA 1
ATOM 780 C C . GLY A 1 101 ? 6.731 -0.948 -16.280 1.00 32.26 115 GLY A C 1
ATOM 781 O O . GLY A 1 101 ? 6.732 -0.748 -15.069 1.00 34.78 115 GLY A O 1
ATOM 782 N N . ASP A 1 102 ? 6.633 0.033 -17.167 1.00 31.60 116 ASP A N 1
ATOM 783 C CA . ASP A 1 102 ? 6.481 1.408 -16.724 1.00 31.23 116 ASP A CA 1
ATOM 784 C C . ASP A 1 102 ? 5.033 1.675 -16.306 1.00 30.82 116 ASP A C 1
ATOM 785 O O . ASP A 1 102 ? 4.774 2.612 -15.552 1.00 32.25 116 ASP A O 1
ATOM 790 N N . LYS A 1 103 ? 4.100 0.862 -16.817 1.00 29.15 117 LYS A N 1
ATOM 791 C CA . LYS A 1 103 ? 2.667 0.988 -16.511 1.00 27.52 117 LYS A CA 1
ATOM 792 C C . LYS A 1 103 ? 2.180 0.058 -15.407 1.00 26.77 117 LYS A C 1
ATOM 793 O O . LYS A 1 103 ? 1.033 0.151 -14.988 1.00 26.49 117 LYS A O 1
ATOM 799 N N . VAL A 1 104 ? 3.038 -0.868 -14.981 1.00 26.44 118 VAL A N 1
ATOM 800 C CA . VAL A 1 104 ? 2.726 -1.802 -13.898 1.00 27.26 118 VAL A CA 1
ATOM 801 C C . VAL A 1 104 ? 3.998 -2.102 -13.104 1.00 28.89 118 VAL A C 1
ATOM 802 O O . VAL A 1 104 ? 4.810 -2.938 -13.507 1.00 29.13 118 VAL A O 1
ATOM 806 N N . LYS A 1 105 ? 4.182 -1.399 -11.994 1.00 26.88 119 LYS A N 1
ATOM 807 C CA . LYS A 1 105 ? 5.357 -1.610 -11.158 1.00 29.04 119 LYS A CA 1
ATOM 808 C C . LYS A 1 105 ? 5.011 -1.446 -9.682 1.00 28.41 119 LYS A C 1
ATOM 809 O O . LYS A 1 105 ? 4.046 -0.770 -9.336 1.00 28.33 119 LYS A O 1
ATOM 815 N N . PRO A 1 106 ? 5.766 -2.110 -8.797 1.00 27.01 120 PRO A N 1
ATOM 816 C CA . PRO A 1 106 ? 5.513 -2.014 -7.356 1.00 27.21 120 PRO A CA 1
ATOM 817 C C . PRO A 1 106 ? 5.823 -0.626 -6.783 1.00 26.90 120 PRO A C 1
ATOM 818 O O . PRO A 1 106 ? 6.590 0.133 -7.375 1.00 28.40 120 PRO A O 1
ATOM 822 N N . VAL A 1 107 ? 5.162 -0.264 -5.682 1.00 26.27 121 VAL A N 1
ATOM 823 C CA . VAL A 1 107 ? 5.414 1.029 -5.034 1.00 26.70 121 VAL A CA 1
ATOM 824 C C . VAL A 1 107 ? 6.541 0.809 -4.054 1.00 26.11 121 VAL A C 1
ATOM 825 O O . VAL A 1 107 ? 6.778 -0.309 -3.604 1.00 25.55 121 VAL A O 1
ATOM 829 N N . GLN A 1 108 ? 7.179 1.904 -3.671 1.00 26.50 122 GLN A N 1
ATOM 830 C CA . GLN A 1 108 ? 8.239 1.866 -2.682 1.00 27.33 122 GLN A CA 1
ATOM 831 C C . GLN A 1 108 ? 7.555 2.097 -1.324 1.00 26.51 122 GLN A C 1
ATOM 832 O O . GLN A 1 108 ? 6.800 3.054 -1.162 1.00 26.56 122 GLN A O 1
ATOM 838 N N . LEU A 1 109 ? 7.761 1.180 -0.383 1.00 27.15 123 LEU A N 1
ATOM 839 C CA . LEU A 1 109 ? 7.172 1.293 0.948 1.00 27.60 123 LEU A CA 1
ATOM 840 C C . LEU A 1 109 ? 7.924 2.338 1.767 1.00 28.25 123 LEU A C 1
ATOM 841 O O . LEU A 1 109 ? 9.146 2.447 1.669 1.00 29.42 123 LEU A O 1
ATOM 846 N N . ALA A 1 110 ? 7.189 3.097 2.575 1.00 30.00 124 ALA A N 1
ATOM 847 C CA . ALA A 1 110 ? 7.776 4.150 3.399 1.00 31.30 124 ALA A CA 1
ATOM 848 C C . ALA A 1 110 ? 8.398 3.655 4.698 1.00 32.23 124 ALA A C 1
ATOM 849 O O . ALA A 1 110 ? 7.736 3.009 5.511 1.00 33.93 124 ALA A O 1
ATOM 851 N N . ASN A 1 111 ? 9.679 3.951 4.891 1.00 34.49 125 ASN A N 1
ATOM 852 C CA . ASN A 1 111 ? 10.349 3.557 6.129 1.00 35.34 125 ASN A CA 1
ATOM 853 C C . ASN A 1 111 ? 10.051 4.645 7.148 1.00 34.46 125 ASN A C 1
ATOM 854 O O . ASN A 1 111 ? 9.783 4.362 8.315 1.00 35.15 125 ASN A O 1
ATOM 859 N N . LEU A 1 112 ? 10.108 5.891 6.692 1.00 31.97 127 LEU A N 1
ATOM 860 C CA . LEU A 1 112 ? 9.828 7.035 7.546 1.00 32.56 127 LEU A CA 1
ATOM 861 C C . LEU A 1 112 ? 8.322 7.264 7.622 1.00 30.41 127 LEU A C 1
ATOM 862 O O . LEU A 1 112 ? 7.633 7.172 6.606 1.00 30.75 127 LEU A O 1
ATOM 867 N N . CYS A 1 113 ? 7.816 7.574 8.812 1.00 27.78 128 CYS A N 1
ATOM 868 C CA . CYS A 1 113 ? 6.386 7.814 8.983 1.00 26.05 128 CYS A CA 1
ATOM 869 C C . CYS A 1 113 ? 5.976 9.144 8.357 1.00 25.11 128 CYS A C 1
ATOM 870 O O . CYS A 1 113 ? 6.827 10.000 8.108 1.00 24.80 128 CYS A O 1
ATOM 873 N N . PRO A 1 114 ? 4.666 9.331 8.081 1.00 25.31 129 PRO A N 1
ATOM 874 C CA . PRO A 1 114 ? 4.161 10.564 7.475 1.00 26.25 129 PRO A CA 1
ATOM 875 C C . PRO A 1 114 ? 4.168 11.746 8.434 1.00 28.26 129 PRO A C 1
ATOM 876 O O . PRO A 1 114 ? 3.890 11.593 9.623 1.00 27.04 129 PRO A O 1
ATOM 880 N N . LYS A 1 115 ? 4.503 12.924 7.922 1.00 31.28 130 LYS A N 1
ATOM 881 C CA . LYS A 1 115 ? 4.522 14.104 8.767 1.00 32.64 130 LYS A CA 1
ATOM 882 C C . LYS A 1 115 ? 3.342 15.024 8.487 1.00 31.62 130 LYS A C 1
ATOM 883 O O . LYS A 1 115 ? 2.957 15.225 7.335 1.00 30.29 130 LYS A O 1
ATOM 889 N N . VAL A 1 116 ? 2.760 15.552 9.568 1.00 32.16 132 VAL A N 1
ATOM 890 C CA . VAL A 1 116 ? 1.594 16.442 9.513 1.00 31.37 132 VAL A CA 1
ATOM 891 C C . VAL A 1 116 ? 1.691 17.463 8.390 1.00 30.15 132 VAL A C 1
ATOM 892 O O . VAL A 1 116 ? 2.726 18.092 8.202 1.00 31.40 132 VAL A O 1
ATOM 896 N N . GLY A 1 117 ? 0.625 17.574 7.608 1.00 29.04 133 GLY A N 1
ATOM 897 C CA . GLY A 1 117 ? 0.615 18.532 6.522 1.00 28.10 133 GLY A CA 1
ATOM 898 C C . GLY A 1 117 ? 1.084 17.999 5.189 1.00 28.40 133 GLY A C 1
ATOM 899 O O . GLY A 1 117 ? 0.753 18.579 4.158 1.00 30.91 133 GLY A O 1
ATOM 900 N N . GLN A 1 118 ? 1.857 16.918 5.192 1.00 28.48 134 GLN A N 1
ATOM 901 C CA . GLN A 1 118 ? 2.342 16.329 3.950 1.00 28.85 134 GLN A CA 1
ATOM 902 C C . GLN A 1 118 ? 1.219 16.162 2.939 1.00 28.87 134 GLN A C 1
ATOM 903 O O . GLN A 1 118 ? 0.125 15.714 3.293 1.00 29.75 134 GLN A O 1
ATOM 909 N N . LYS A 1 119 ? 1.472 16.557 1.694 1.00 29.74 135 LYS A N 1
ATOM 910 C CA . LYS A 1 119 ? 0.465 16.412 0.646 1.00 31.84 135 LYS A CA 1
ATOM 911 C C . LYS A 1 119 ? 0.633 15.042 -0.020 1.00 30.38 135 LYS A C 1
ATOM 912 O O . LYS A 1 119 ? 1.746 14.654 -0.386 1.00 31.33 135 LYS A O 1
ATOM 918 N N . CYS A 1 120 ? -0.468 14.296 -0.100 1.00 28.77 136 CYS A N 1
ATOM 919 C CA . CYS A 1 120 ? -0.483 12.945 -0.661 1.00 27.10 136 CYS A CA 1
ATOM 920 C C . CYS A 1 120 ? -1.559 12.780 -1.728 1.00 25.98 136 CYS A C 1
ATOM 921 O O . CYS A 1 120 ? -2.385 13.664 -1.939 1.00 26.34 136 CYS A O 1
ATOM 924 N N . ILE A 1 121 ? -1.579 11.601 -2.340 1.00 22.74 137 ILE A N 1
ATOM 925 C CA . ILE A 1 121 ? -2.551 11.266 -3.364 1.00 22.93 137 ILE A CA 1
ATOM 926 C C . ILE A 1 121 ? -3.264 9.940 -3.074 1.00 22.40 137 ILE A C 1
ATOM 927 O O . ILE A 1 121 ? -2.627 8.933 -2.769 1.00 21.43 137 ILE A O 1
ATOM 932 N N . ILE A 1 122 ? -4.595 9.987 -3.081 1.00 21.14 138 ILE A N 1
ATOM 933 C CA . ILE A 1 122 ? -5.432 8.805 -2.874 1.00 20.22 138 ILE A CA 1
ATOM 934 C C . ILE A 1 122 ? -6.118 8.513 -4.215 1.00 20.86 138 ILE A C 1
ATOM 935 O O . ILE A 1 122 ? -6.508 9.441 -4.927 1.00 21.29 138 ILE A O 1
ATOM 940 N N . SER A 1 123 ? -6.245 7.237 -4.566 1.00 19.90 139 SER A N 1
ATOM 941 C CA . SER A 1 123 ? -6.860 6.868 -5.839 1.00 20.33 139 SER A CA 1
ATOM 942 C C . SER A 1 123 ? -7.626 5.555 -5.773 1.00 19.71 139 SER A C 1
ATOM 943 O O . SER A 1 123 ? -7.348 4.708 -4.932 1.00 20.93 139 SER A O 1
ATOM 946 N N . GLY A 1 124 ? -8.598 5.394 -6.663 1.00 19.50 140 GLY A N 1
ATOM 947 C CA . GLY A 1 124 ? -9.376 4.168 -6.676 1.00 18.60 140 GLY A CA 1
ATOM 948 C C . GLY A 1 124 ? -10.632 4.239 -7.518 1.00 17.81 140 GLY A C 1
ATOM 949 O O . GLY A 1 124 ? -10.962 5.280 -8.066 1.00 16.50 140 GLY A O 1
ATOM 950 N N . TRP A 1 125 ? -11.326 3.110 -7.617 1.00 19.13 141 TRP A N 1
ATOM 951 C CA . TRP A 1 125 ? -12.558 3.009 -8.393 1.00 21.20 141 TRP A CA 1
ATOM 952 C C . TRP A 1 125 ? -13.797 3.045 -7.518 1.00 23.12 141 TRP A C 1
ATOM 953 O O . TRP A 1 125 ? -14.868 2.619 -7.944 1.00 24.24 141 TRP A O 1
ATOM 964 N N . GLY A 1 126 ? -13.642 3.563 -6.302 1.00 22.48 142 GLY A N 1
ATOM 965 C CA . GLY A 1 126 ? -14.754 3.651 -5.377 1.00 20.72 142 GLY A CA 1
ATOM 966 C C . GLY A 1 126 ? -15.719 4.745 -5.759 1.00 19.50 142 GLY A C 1
ATOM 967 O O . GLY A 1 126 ? -15.452 5.527 -6.671 1.00 19.18 142 GLY A O 1
ATOM 968 N N . THR A 1 127 ? -16.834 4.813 -5.043 1.00 19.55 143 THR A N 1
ATOM 969 C CA . THR A 1 127 ? -17.856 5.815 -5.309 1.00 19.81 143 THR A CA 1
ATOM 970 C C . THR A 1 127 ? -17.299 7.241 -5.335 1.00 21.78 143 THR A C 1
ATOM 971 O O . THR A 1 127 ? -16.376 7.597 -4.594 1.00 22.91 143 THR A O 1
ATOM 975 N N . VAL A 1 128 ? -17.868 8.030 -6.236 1.00 21.48 144 VAL A N 1
ATOM 976 C CA . VAL A 1 128 ? -17.487 9.412 -6.468 1.00 20.72 144 VAL A CA 1
ATOM 977 C C . VAL A 1 128 ? -18.376 10.401 -5.691 1.00 19.90 144 VAL A C 1
ATOM 978 O O . VAL A 1 128 ? -18.082 11.588 -5.596 1.00 19.85 144 VAL A O 1
ATOM 982 N N . THR A 1 129 ? -19.422 9.877 -5.067 1.00 21.07 145 THR A N 1
ATOM 983 C CA . THR A 1 129 ? -20.338 10.677 -4.268 1.00 20.03 145 THR A CA 1
ATOM 984 C C . THR A 1 129 ? -20.644 9.905 -2.990 1.00 20.31 145 THR A C 1
ATOM 985 O O . THR A 1 129 ? -20.410 8.705 -2.906 1.00 19.77 145 THR A O 1
ATOM 989 N N . SER A 1 130 ? -21.195 10.601 -2.008 1.00 21.58 146 SER A N 1
ATOM 990 C CA . SER A 1 130 ? -21.547 9.999 -0.732 1.00 23.56 146 SER A CA 1
ATOM 991 C C . SER A 1 130 ? -22.660 10.825 -0.092 1.00 23.31 146 SER A C 1
ATOM 992 O O . SER A 1 130 ? -22.571 12.047 -0.049 1.00 23.17 146 SER A O 1
ATOM 995 N N . PRO A 1 131 ? -23.682 10.164 0.484 1.00 23.87 147 PRO A N 1
ATOM 996 C CA . PRO A 1 131 ? -23.881 8.719 0.603 1.00 24.24 147 PRO A CA 1
ATOM 997 C C . PRO A 1 131 ? -24.407 7.994 -0.647 1.00 26.13 147 PRO A C 1
ATOM 998 O O . PRO A 1 131 ? -24.476 6.761 -0.664 1.00 24.24 147 PRO A O 1
ATOM 1002 N N . GLN A 1 132 ? -24.803 8.752 -1.669 1.00 28.10 148 GLN A N 1
ATOM 1003 C CA . GLN A 1 132 ? -25.298 8.167 -2.919 1.00 30.94 148 GLN A CA 1
ATOM 1004 C C . GLN A 1 132 ? -24.159 7.410 -3.604 1.00 32.05 148 GLN A C 1
ATOM 1005 O O . GLN A 1 132 ? -23.042 7.935 -3.720 1.00 33.53 148 GLN A O 1
ATOM 1011 N N . GLU A 1 133 ? -24.421 6.182 -4.042 1.00 30.26 149 GLU A N 1
ATOM 1012 C CA . GLU A 1 133 ? -23.385 5.403 -4.715 1.00 30.87 149 GLU A CA 1
ATOM 1013 C C . GLU A 1 133 ? -23.322 5.695 -6.207 1.00 29.17 149 GLU A C 1
ATOM 1014 O O . GLU A 1 133 ? -24.302 5.516 -6.925 1.00 30.43 149 GLU A O 1
ATOM 1020 N N . ASN A 1 134 ? -22.178 6.198 -6.650 1.00 26.74 150 ASN A N 1
ATOM 1021 C CA . ASN A 1 134 ? -21.940 6.501 -8.053 1.00 26.20 150 ASN A CA 1
ATOM 1022 C C . ASN A 1 134 ? -20.539 5.977 -8.399 1.00 26.27 150 ASN A C 1
ATOM 1023 O O . ASN A 1 134 ? -19.542 6.671 -8.207 1.00 25.12 150 ASN A O 1
ATOM 1028 N N . PHE A 1 135 ? -20.467 4.740 -8.889 1.00 26.11 151 PHE A N 1
ATOM 1029 C CA . PHE A 1 135 ? -19.179 4.124 -9.220 1.00 26.31 151 PHE A CA 1
ATOM 1030 C C . PHE A 1 135 ? -18.654 4.463 -10.608 1.00 26.97 151 PHE A C 1
ATOM 1031 O O . PHE A 1 135 ? -19.261 4.114 -11.621 1.00 27.63 151 PHE A O 1
ATOM 1039 N N . PRO A 1 136 ? -17.493 5.138 -10.660 1.00 26.38 152 PRO A N 1
ATOM 1040 C CA . PRO A 1 136 ? -16.837 5.556 -11.894 1.00 26.83 152 PRO A CA 1
ATOM 1041 C C . PRO A 1 136 ? -16.232 4.380 -12.643 1.00 28.57 152 PRO A C 1
ATOM 1042 O O . PRO A 1 136 ? -15.921 3.324 -12.069 1.00 28.48 152 PRO A O 1
ATOM 1046 N N . ASN A 1 137 ? -16.037 4.575 -13.933 1.00 29.30 153 ASN A N 1
ATOM 1047 C CA . ASN A 1 137 ? -15.473 3.525 -14.750 1.00 29.90 153 ASN A CA 1
ATOM 1048 C C . ASN A 1 137 ? -13.951 3.627 -14.843 1.00 27.57 153 ASN A C 1
ATOM 1049 O O . ASN A 1 137 ? -13.257 2.636 -15.064 1.00 27.56 153 ASN A O 1
ATOM 1054 N N . THR A 1 138 ? -13.441 4.836 -14.653 1.00 27.03 154 THR A N 1
ATOM 1055 C CA . THR A 1 138 ? -12.008 5.087 -14.721 1.00 26.07 154 THR A CA 1
ATOM 1056 C C . THR A 1 138 ? -11.434 5.427 -13.347 1.00 24.07 154 THR A C 1
ATOM 1057 O O . THR A 1 138 ? -12.131 5.946 -12.484 1.00 25.30 154 THR A O 1
ATOM 1061 N N . LEU A 1 139 ? -10.158 5.126 -13.158 1.00 21.61 155 LEU A N 1
ATOM 1062 C CA . LEU A 1 139 ? -9.471 5.385 -11.904 1.00 20.38 155 LEU A CA 1
ATOM 1063 C C . LEU A 1 139 ? -9.483 6.870 -11.562 1.00 20.49 155 LEU A C 1
ATOM 1064 O O . LEU A 1 139 ? -9.191 7.707 -12.412 1.00 22.44 155 LEU A O 1
ATOM 1069 N N . ASN A 1 140 ? -9.876 7.202 -10.337 1.00 20.68 156 ASN A N 1
ATOM 1070 C CA . ASN A 1 140 ? -9.877 8.591 -9.906 1.00 19.47 156 ASN A CA 1
ATOM 1071 C C . ASN A 1 140 ? -8.719 8.854 -8.968 1.00 20.10 156 ASN A C 1
ATOM 1072 O O . ASN A 1 140 ? -8.237 7.947 -8.310 1.00 19.42 156 ASN A O 1
ATOM 1077 N N . CYS A 1 141 ? -8.299 10.112 -8.916 1.00 21.80 157 CYS A N 1
ATOM 1078 C CA . CYS A 1 141 ? -7.192 10.585 -8.088 1.00 22.35 157 CYS A CA 1
ATOM 1079 C C . CYS A 1 141 ? -7.593 11.848 -7.328 1.00 24.05 157 CYS A C 1
ATOM 1080 O O . CYS A 1 141 ? -8.377 12.662 -7.834 1.00 24.29 157 CYS A O 1
ATOM 1083 N N . ALA A 1 142 ? -7.039 12.025 -6.130 1.00 22.00 158 ALA A N 1
ATOM 1084 C CA . ALA A 1 142 ? -7.336 13.208 -5.324 1.00 22.45 158 ALA A CA 1
ATOM 1085 C C . ALA A 1 142 ? -6.170 13.577 -4.414 1.00 23.33 158 ALA A C 1
ATOM 1086 O O . ALA A 1 142 ? -5.407 12.708 -3.997 1.00 22.70 158 ALA A O 1
ATOM 1088 N N . GLU A 1 143 ? -6.013 14.874 -4.153 1.00 24.60 159 GLU A N 1
ATOM 1089 C CA . GLU A 1 143 ? -4.959 15.354 -3.274 1.00 26.80 159 GLU A CA 1
ATOM 1090 C C . GLU A 1 143 ? -5.508 15.493 -1.855 1.00 27.09 159 GLU A C 1
ATOM 1091 O O . GLU A 1 143 ? -6.538 16.123 -1.625 1.00 27.06 159 GLU A O 1
ATOM 1097 N N . VAL A 1 144 ? -4.809 14.874 -0.916 1.00 25.70 160 VAL A N 1
ATOM 1098 C CA . VAL A 1 144 ? -5.190 14.873 0.482 1.00 24.86 160 VAL A CA 1
ATOM 1099 C C . VAL A 1 144 ? -3.985 15.278 1.361 1.00 25.64 160 VAL A C 1
ATOM 1100 O O . VAL A 1 144 ? -2.853 15.288 0.898 1.00 24.68 160 VAL A O 1
ATOM 1104 N N . LYS A 1 145 ? -4.240 15.688 2.598 1.00 25.26 161 LYS A N 1
ATOM 1105 C CA . LYS A 1 145 ? -3.169 16.096 3.505 1.00 25.74 161 LYS A CA 1
ATOM 1106 C C . LYS A 1 145 ? -3.175 15.286 4.785 1.00 24.33 161 LYS A C 1
ATOM 1107 O O . LYS A 1 145 ? -4.225 14.882 5.271 1.00 25.22 161 LYS A O 1
ATOM 1113 N N . ILE A 1 146 ? -1.987 15.040 5.317 1.00 24.77 162 ILE A N 1
ATOM 1114 C CA . ILE A 1 146 ? -1.826 14.285 6.552 1.00 24.44 162 ILE A CA 1
ATOM 1115 C C . ILE A 1 146 ? -2.296 15.108 7.763 1.00 25.46 162 ILE A C 1
ATOM 1116 O O . ILE A 1 146 ? -1.795 16.191 8.015 1.00 27.08 162 ILE A O 1
ATOM 1121 N N . TYR A 1 147 ? -3.299 14.616 8.476 1.00 27.28 163 TYR A N 1
ATOM 1122 C CA . TYR A 1 147 ? -3.813 15.314 9.657 1.00 29.34 163 TYR A CA 1
ATOM 1123 C C . TYR A 1 147 ? -2.953 15.032 10.883 1.00 32.13 163 TYR A C 1
ATOM 1124 O O . TYR A 1 147 ? -2.135 14.106 10.885 1.00 32.56 163 TYR A O 1
ATOM 1133 N N . SER A 1 148 ? -3.152 15.828 11.933 1.00 33.99 164 SER A N 1
ATOM 1134 C CA . SER A 1 148 ? -2.423 15.643 13.185 1.00 35.76 164 SER A CA 1
ATOM 1135 C C . SER A 1 148 ? -3.158 14.541 13.946 1.00 36.54 164 SER A C 1
ATOM 1136 O O . SER A 1 148 ? -4.368 14.366 13.770 1.00 35.62 164 SER A O 1
ATOM 1139 N N . GLN A 1 149 ? -2.442 13.829 14.814 1.00 38.20 165 GLN A N 1
ATOM 1140 C CA . GLN A 1 149 ? -3.037 12.732 15.576 1.00 39.58 165 GLN A CA 1
ATOM 1141 C C . GLN A 1 149 ? -4.129 13.177 16.549 1.00 39.38 165 GLN A C 1
ATOM 1142 O O . GLN A 1 149 ? -5.090 12.444 16.779 1.00 40.16 165 GLN A O 1
ATOM 1148 N N . ASN A 1 150 ? -3.992 14.370 17.116 1.00 39.58 166 ASN A N 1
ATOM 1149 C CA . ASN A 1 150 ? -5.002 14.880 18.044 1.00 40.98 166 ASN A CA 1
ATOM 1150 C C . ASN A 1 150 ? -6.270 15.263 17.282 1.00 39.92 166 ASN A C 1
ATOM 1151 O O . ASN A 1 150 ? -7.379 15.073 17.780 1.00 38.73 166 ASN A O 1
ATOM 1156 N N . LYS A 1 151 ? -6.106 15.816 16.078 1.00 40.06 167 LYS A N 1
ATOM 1157 C CA . LYS A 1 151 ? -7.259 16.174 15.251 1.00 39.54 167 LYS A CA 1
ATOM 1158 C C . LYS A 1 151 ? -7.913 14.873 14.749 1.00 38.81 167 LYS A C 1
ATOM 1159 O O . LYS A 1 151 ? -9.127 14.821 14.520 1.00 39.75 167 LYS A O 1
ATOM 1165 N N . CYS A 1 152 ? -7.102 13.820 14.633 1.00 37.11 168 CYS A N 1
ATOM 1166 C CA . CYS A 1 152 ? -7.553 12.503 14.179 1.00 35.66 168 CYS A CA 1
ATOM 1167 C C . CYS A 1 152 ? -8.347 11.822 15.297 1.00 35.82 168 CYS A C 1
ATOM 1168 O O . CYS A 1 152 ? -9.451 11.313 15.062 1.00 35.72 168 CYS A O 1
ATOM 1171 N N . GLU A 1 153 ? -7.817 11.895 16.522 1.00 35.87 169 GLU A N 1
ATOM 1172 C CA . GLU A 1 153 ? -8.450 11.285 17.700 1.00 35.76 169 GLU A CA 1
ATOM 1173 C C . GLU A 1 153 ? -9.775 11.941 18.099 1.00 35.67 169 GLU A C 1
ATOM 1174 O O . GLU A 1 153 ? -10.712 11.249 18.501 1.00 35.42 169 GLU A O 1
ATOM 1180 N N . ARG A 1 154 ? -9.868 13.265 17.972 1.00 35.04 170 ARG A N 1
ATOM 1181 C CA . ARG A 1 154 ? -11.110 13.963 18.308 1.00 35.94 170 ARG A CA 1
ATOM 1182 C C . ARG A 1 154 ? -12.202 13.564 17.339 1.00 34.71 170 ARG A C 1
ATOM 1183 O O . ARG A 1 154 ? -13.380 13.524 17.704 1.00 33.97 170 ARG A O 1
ATOM 1191 N N . ALA A 1 155 ? -11.805 13.264 16.105 1.00 33.71 171 ALA A N 1
ATOM 1192 C CA . ALA A 1 155 ? -12.762 12.865 15.085 1.00 32.07 171 ALA A CA 1
ATOM 1193 C C . ALA A 1 155 ? -13.296 11.449 15.325 1.00 31.03 171 ALA A C 1
ATOM 1194 O O . ALA A 1 155 ? -14.409 11.123 14.900 1.00 31.91 171 ALA A O 1
ATOM 1196 N N . TYR A 1 156 ? -12.513 10.613 16.008 1.00 29.10 172 TYR A N 1
ATOM 1197 C CA . TYR A 1 156 ? -12.922 9.226 16.291 1.00 28.83 172 TYR A CA 1
AT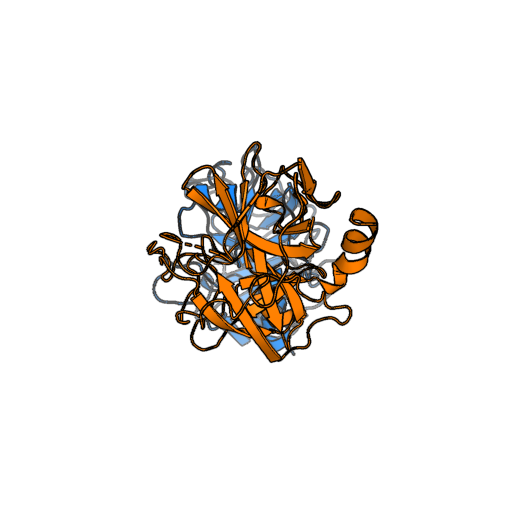OM 1198 C C . TYR A 1 156 ? -12.472 8.788 17.686 1.00 28.76 172 TYR A C 1
ATOM 1199 O O . TYR A 1 156 ? -11.647 7.886 17.826 1.00 26.37 172 TYR A O 1
ATOM 1208 N N . PRO A 1 157 ? -13.043 9.408 18.739 1.00 30.89 173 PRO A N 1
ATOM 1209 C CA . PRO A 1 157 ? -12.732 9.126 20.148 1.00 29.77 173 PRO A CA 1
ATOM 1210 C C . PRO A 1 157 ? -12.519 7.653 20.493 1.00 28.08 173 PRO A C 1
ATOM 1211 O O . PRO A 1 157 ? -13.421 6.834 20.341 1.00 28.95 173 PRO A O 1
ATOM 1215 N N . GLY A 1 158 ? -11.298 7.329 20.913 1.00 28.08 174 GLY A N 1
ATOM 1216 C CA . GLY A 1 158 ? -10.952 5.972 21.315 1.00 27.63 174 GLY A CA 1
ATOM 1217 C C . GLY A 1 158 ? -10.802 4.908 20.241 1.00 28.24 174 GLY A C 1
ATOM 1218 O O . GLY A 1 158 ? -10.702 3.728 20.558 1.00 26.86 174 GLY A O 1
ATOM 1219 N N . LYS A 1 159 ? -10.759 5.313 18.977 1.00 29.57 175 LYS A N 1
ATOM 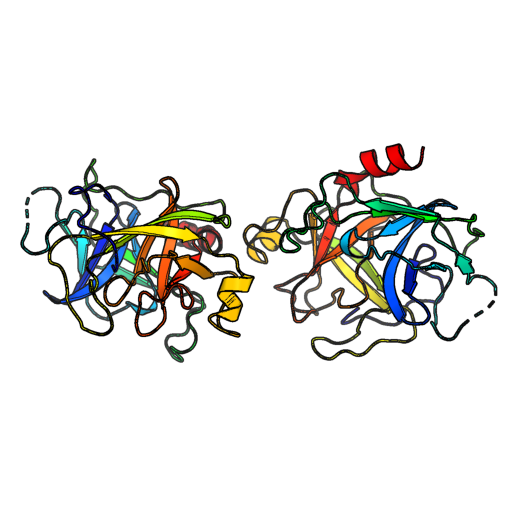1220 C CA . LYS A 1 159 ? -10.634 4.359 17.879 1.00 30.94 175 LYS A CA 1
ATOM 1221 C C . LYS A 1 159 ? -9.294 4.423 17.148 1.00 30.31 175 LYS A C 1
ATOM 1222 O O . LYS A 1 159 ? -8.983 3.531 16.365 1.00 30.72 175 LYS A O 1
ATOM 1228 N N . ILE A 1 160 ? -8.516 5.476 17.388 1.00 29.46 176 ILE A N 1
ATOM 1229 C CA . ILE A 1 160 ? -7.235 5.659 16.714 1.00 27.97 176 ILE A CA 1
ATOM 1230 C C . ILE A 1 160 ? -6.080 5.046 17.501 1.00 29.79 176 ILE A C 1
ATOM 1231 O O . ILE A 1 160 ? -5.963 5.270 18.704 1.00 31.59 176 ILE A O 1
ATOM 1236 N N . THR A 1 161 ? -5.272 4.227 16.826 1.00 29.29 177 THR A N 1
ATOM 1237 C CA . THR A 1 161 ? -4.102 3.591 17.430 1.00 28.46 177 THR A CA 1
ATOM 1238 C C . THR A 1 161 ? -2.868 4.146 16.718 1.00 30.04 177 THR A C 1
ATOM 1239 O O . THR A 1 161 ? -2.997 4.880 15.734 1.00 30.82 177 THR A O 1
ATOM 1243 N N . GLU A 1 162 ? -1.673 3.783 17.187 1.00 30.26 178 GLU A N 1
ATOM 1244 C CA . GLU A 1 162 ? -0.433 4.268 16.571 1.00 30.03 178 GLU A CA 1
ATOM 1245 C C . GLU A 1 162 ? -0.176 3.671 15.188 1.00 28.54 178 GLU A C 1
ATOM 1246 O O . GLU A 1 162 ? 0.746 4.092 14.493 1.00 28.04 178 GLU A O 1
ATOM 1252 N N . GLY A 1 163 ? -1.004 2.711 14.786 1.00 26.43 179 GLY A N 1
ATOM 1253 C CA . GLY A 1 163 ? -0.853 2.105 13.478 1.00 25.73 179 GLY A CA 1
ATOM 1254 C C . GLY A 1 163 ? -1.843 2.677 12.474 1.00 26.49 179 GLY A C 1
ATOM 1255 O O . GLY A 1 163 ? -2.133 2.058 11.448 1.00 26.99 179 GLY A O 1
ATOM 1256 N N . MET A 1 164 ? -2.374 3.858 12.784 1.00 26.22 180 MET A N 1
ATOM 1257 C CA . MET A 1 164 ? -3.350 4.544 11.938 1.00 24.84 180 MET A CA 1
ATOM 1258 C C . MET A 1 164 ? -2.978 6.010 11.769 1.00 24.76 180 MET A C 1
ATOM 1259 O O . MET A 1 164 ? -2.337 6.608 12.634 1.00 26.27 180 MET A O 1
ATOM 1264 N N . VAL A 1 165 ? -3.418 6.591 10.663 1.00 24.32 181 VAL A N 1
ATOM 1265 C CA . VAL A 1 165 ? -3.165 7.986 10.371 1.00 22.95 181 VAL A CA 1
ATOM 1266 C C . VAL A 1 165 ? -4.338 8.545 9.570 1.00 25.04 181 VAL A C 1
ATOM 1267 O O . VAL A 1 165 ? -4.842 7.902 8.648 1.00 25.50 181 VAL A O 1
ATOM 1271 N N . CYS A 1 166 ? -4.820 9.712 9.984 1.00 26.08 182 CYS A N 1
ATOM 1272 C CA . CYS A 1 166 ? -5.921 10.380 9.295 1.00 25.85 182 CYS A CA 1
ATOM 1273 C C . CYS A 1 166 ? -5.375 11.267 8.180 1.00 25.19 182 CYS A C 1
ATOM 1274 O O . CYS A 1 166 ? -4.243 11.747 8.231 1.00 24.26 182 CYS A O 1
ATOM 1277 N N . ALA A 1 167 ? -6.188 11.480 7.163 1.00 24.71 183 ALA A N 1
ATOM 1278 C CA . ALA A 1 167 ? -5.787 12.335 6.068 1.00 24.85 183 ALA A CA 1
ATOM 1279 C C . ALA A 1 167 ? -7.061 12.894 5.455 1.00 25.24 183 ALA A C 1
ATOM 1280 O O . ALA A 1 167 ? -8.134 12.298 5.576 1.00 25.15 183 ALA A O 1
ATOM 1282 N N . GLY A 1 168 ? -6.961 14.067 4.848 1.00 25.89 184 GLY A N 1
ATOM 1283 C CA . GLY A 1 168 ? -8.141 14.664 4.261 1.00 25.24 184 GLY A CA 1
ATOM 1284 C C . GLY A 1 168 ? -7.871 15.995 3.604 1.00 27.09 184 GLY A C 1
ATOM 1285 O O . GLY A 1 168 ? -6.727 16.386 3.392 1.00 27.17 184 GLY A O 1
ATOM 1286 N N . SER A 1 169 ? -8.942 16.720 3.318 1.00 27.73 185 SER A N 1
ATOM 1287 C CA . SER A 1 169 ? -8.816 18.005 2.660 1.00 28.84 185 SER A CA 1
ATOM 1288 C C . SER A 1 169 ? -9.937 18.928 3.106 1.00 30.22 185 SER A C 1
ATOM 1289 O O . SER A 1 169 ? -11.045 18.472 3.401 1.00 30.64 185 SER A O 1
ATOM 1292 N N . SER A 1 170 ? -9.637 20.226 3.140 1.00 31.97 186 SER A N 1
ATOM 1293 C CA . SER A 1 170 ? -10.599 21.244 3.535 1.00 32.60 186 SER A CA 1
ATOM 1294 C C . SER A 1 170 ? -11.762 21.297 2.552 1.00 32.65 186 SER A C 1
ATOM 1295 O O . SER A 1 170 ? -12.882 21.637 2.931 1.00 32.66 186 SER A O 1
ATOM 1298 N N . ASN A 1 171 A -11.495 20.941 1.296 1.00 33.05 186 ASN A N 1
ATOM 1299 C CA . ASN A 1 171 A -12.525 20.936 0.259 1.00 33.01 186 ASN A CA 1
ATOM 1300 C C . ASN A 1 171 A -13.260 19.601 0.120 1.00 32.09 186 ASN A C 1
ATOM 1301 O O . ASN A 1 171 A -13.938 19.367 -0.875 1.00 32.56 186 ASN A O 1
ATOM 1306 N N . GLY A 1 172 ? -13.097 18.715 1.102 1.00 30.40 187 GLY A N 1
ATOM 1307 C CA . GLY A 1 172 ? -13.800 17.441 1.082 1.00 28.77 187 GLY A CA 1
ATOM 1308 C C . GLY A 1 172 ? -13.268 16.217 0.345 1.00 28.22 187 GLY A C 1
ATOM 1309 O O . GLY A 1 172 ? -14.009 15.239 0.213 1.00 26.01 187 GLY A O 1
ATOM 1310 N N . ALA A 1 173 ? -12.027 16.254 -0.146 1.00 27.33 188 ALA A N 1
ATOM 1311 C CA . ALA A 1 173 ? -11.437 15.101 -0.838 1.00 26.60 188 ALA A CA 1
ATOM 1312 C C . ALA A 1 173 ? -11.340 13.949 0.172 1.00 27.89 188 ALA A C 1
ATOM 1313 O O . ALA A 1 173 ? -10.870 14.142 1.297 1.00 28.14 188 ALA A O 1
ATOM 1315 N N . ASP A 1 174 ? -11.777 12.752 -0.220 1.00 27.50 189 ASP A N 1
ATOM 1316 C CA . ASP A 1 174 ? -11.781 11.613 0.707 1.00 26.26 189 ASP A CA 1
ATOM 1317 C C . ASP A 1 174 ? -11.891 10.278 -0.049 1.00 25.01 189 ASP A C 1
ATOM 1318 O O . ASP A 1 174 ? -12.180 10.256 -1.243 1.00 27.08 189 ASP A O 1
ATOM 1323 N N . THR A 1 175 ? -11.563 9.181 0.626 1.00 22.85 190 THR A N 1
ATOM 1324 C CA . THR A 1 175 ? -11.712 7.858 0.040 1.00 21.61 190 THR A CA 1
ATOM 1325 C C . THR A 1 175 ? -13.131 7.460 0.447 1.00 22.53 190 THR A C 1
ATOM 1326 O O . THR A 1 175 ? -13.700 8.050 1.367 1.00 21.03 190 THR A O 1
ATOM 1330 N N . CYS A 1 176 ? -13.708 6.468 -0.216 1.00 23.19 191 CYS A N 1
ATOM 1331 C CA . CYS A 1 176 ? -15.073 6.064 0.103 1.00 24.31 191 CYS A CA 1
ATOM 1332 C C . CYS A 1 176 ? -15.285 4.633 -0.356 1.00 23.71 191 CYS A C 1
ATOM 1333 O O . CYS A 1 176 ? -14.322 3.963 -0.701 1.00 23.72 191 CYS A O 1
ATOM 1336 N N . GLN A 1 177 ? -16.537 4.173 -0.340 1.00 24.81 192 GLN A N 1
ATOM 1337 C CA . GLN A 1 177 ? -16.899 2.806 -0.721 1.00 25.80 192 GLN A CA 1
ATOM 1338 C C . GLN A 1 177 ? -16.231 2.284 -1.996 1.00 25.12 192 GLN A C 1
ATOM 1339 O O . GLN A 1 177 ? -16.420 2.834 -3.079 1.00 25.81 192 GLN A O 1
ATOM 1345 N N . GLY A 1 178 ? -15.467 1.204 -1.856 1.00 24.78 193 GLY A N 1
ATOM 1346 C CA . GLY A 1 178 ? -14.785 0.615 -2.992 1.00 23.50 193 GLY A CA 1
ATOM 1347 C C . GLY A 1 178 ? -13.319 0.987 -3.095 1.00 23.51 193 GLY A C 1
ATOM 1348 O O . GLY A 1 178 ? -12.573 0.350 -3.839 1.00 21.14 193 GLY A O 1
ATOM 1349 N N . ASP A 1 179 ? -12.914 2.035 -2.378 1.00 22.66 194 ASP A N 1
ATOM 1350 C CA . ASP A 1 179 ? -11.524 2.488 -2.378 1.00 22.12 194 ASP A CA 1
ATOM 1351 C C . ASP A 1 179 ? -10.673 1.736 -1.357 1.00 21.28 194 ASP A C 1
ATOM 1352 O O . ASP A 1 179 ? -9.447 1.742 -1.456 1.00 22.52 194 ASP A O 1
ATOM 1357 N N . SER A 1 180 ? -11.323 1.093 -0.386 1.00 21.80 195 SER A N 1
ATOM 1358 C CA . SER A 1 180 ? -10.624 0.342 0.660 1.00 22.29 195 SER A CA 1
ATOM 1359 C C . SER A 1 180 ? -9.534 -0.582 0.133 1.00 23.41 195 SER A C 1
ATOM 1360 O O . SER A 1 180 ? -9.725 -1.272 -0.856 1.00 22.82 195 SER A O 1
ATOM 1363 N N . GLY A 1 181 ? -8.408 -0.618 0.836 1.00 23.64 196 GLY A N 1
ATOM 1364 C CA . GLY A 1 181 ? -7.294 -1.452 0.437 1.00 22.27 196 GLY A CA 1
ATOM 1365 C C . GLY A 1 181 ? -6.354 -0.733 -0.510 1.00 22.24 196 GLY A C 1
ATOM 1366 O O . GLY A 1 181 ? -5.235 -1.184 -0.734 1.00 24.35 196 GLY A O 1
ATOM 1367 N N . GLY A 1 182 ? -6.808 0.393 -1.053 1.00 23.03 197 GLY A N 1
ATOM 1368 C CA . GLY A 1 182 ? -6.004 1.172 -1.979 1.00 22.49 197 GLY A CA 1
ATOM 1369 C C . GLY A 1 182 ? -4.833 1.945 -1.378 1.00 23.81 197 GLY A C 1
ATOM 1370 O O . GLY A 1 182 ? -4.586 1.918 -0.172 1.00 23.37 197 GLY A O 1
ATOM 1371 N N . PRO A 1 183 ? -4.093 2.673 -2.218 1.00 23.24 198 PRO A N 1
ATOM 1372 C CA . PRO A 1 183 ? -2.941 3.451 -1.764 1.00 21.62 198 PRO A CA 1
ATOM 1373 C C . PRO A 1 183 ? -3.160 4.887 -1.260 1.00 20.77 198 PRO A C 1
ATOM 1374 O O . PRO A 1 183 ? -4.097 5.578 -1.661 1.00 18.94 198 PRO A O 1
ATOM 1378 N N . LEU A 1 184 ? -2.256 5.295 -0.372 1.00 19.54 199 LEU A N 1
ATOM 1379 C CA . LEU A 1 184 ? -2.173 6.637 0.205 1.00 19.81 199 LEU A CA 1
ATOM 1380 C C . LEU A 1 184 ? -0.696 6.878 -0.100 1.00 19.99 199 LEU A C 1
ATOM 1381 O O . LEU A 1 184 ? 0.174 6.300 0.556 1.00 19.86 199 LEU A O 1
ATOM 1386 N N . VAL A 1 185 ? -0.422 7.656 -1.145 1.00 20.77 200 VAL A N 1
ATOM 1387 C CA . VAL A 1 185 ? 0.952 7.909 -1.585 1.00 20.35 200 VAL A CA 1
ATOM 1388 C C . VAL A 1 185 ? 1.417 9.345 -1.397 1.00 20.77 200 VAL A C 1
ATOM 1389 O O . VAL A 1 185 ? 0.795 10.273 -1.886 1.00 21.66 200 VAL A O 1
ATOM 1393 N N . CYS A 1 186 ? 2.544 9.518 -0.719 1.00 22.62 201 CYS A N 1
ATOM 1394 C CA . CYS A 1 186 ? 3.084 10.849 -0.474 1.00 24.57 201 CYS A CA 1
ATOM 1395 C C . CYS A 1 186 ? 4.532 10.905 -0.944 1.00 25.72 201 CYS A C 1
ATOM 1396 O O . CYS A 1 186 ? 5.368 10.129 -0.484 1.00 27.06 201 CYS A O 1
ATOM 1399 N N . ASP A 1 187 ? 4.817 11.822 -1.861 1.00 25.75 202 ASP A N 1
ATOM 1400 C CA . ASP A 1 187 ? 6.160 11.983 -2.409 1.00 28.58 202 ASP A CA 1
ATOM 1401 C C . ASP A 1 187 ? 6.699 10.670 -2.982 1.00 29.34 202 ASP A C 1
ATOM 1402 O O . ASP A 1 187 ? 7.786 10.218 -2.618 1.00 29.15 202 ASP A O 1
ATOM 1407 N N . GLY A 1 188 ? 5.900 10.041 -3.837 1.00 29.61 203 GLY A N 1
ATOM 1408 C CA . GLY A 1 188 ? 6.303 8.803 -4.470 1.00 28.89 203 GLY A CA 1
ATOM 1409 C C . GLY A 1 188 ? 6.397 7.577 -3.585 1.00 29.93 203 GLY A C 1
ATOM 1410 O O . GLY A 1 188 ? 6.827 6.528 -4.056 1.00 31.04 203 GLY A O 1
ATOM 1411 N N . MET A 1 189 ? 5.970 7.670 -2.329 1.00 28.87 208 MET A N 1
ATOM 1412 C CA . MET A 1 189 ? 6.053 6.518 -1.440 1.00 26.80 208 MET A CA 1
ATOM 1413 C C . MET A 1 189 ? 4.763 6.144 -0.728 1.00 24.13 208 MET A C 1
ATOM 1414 O O . MET A 1 189 ? 3.958 7.005 -0.381 1.00 25.43 208 MET A O 1
ATOM 1419 N N . LEU A 1 190 ? 4.594 4.844 -0.501 1.00 22.26 209 LEU A N 1
ATOM 1420 C CA . LEU A 1 190 ? 3.407 4.318 0.151 1.00 21.86 209 LEU A CA 1
ATOM 1421 C C . LEU A 1 190 ? 3.421 4.585 1.644 1.00 20.48 209 LEU A C 1
ATOM 1422 O O . LEU A 1 190 ? 4.199 3.983 2.377 1.00 21.28 209 LEU A O 1
ATOM 1427 N N . GLN A 1 191 ? 2.559 5.503 2.072 1.00 21.45 210 GLN A N 1
ATOM 1428 C CA . GLN A 1 191 ? 2.436 5.878 3.473 1.00 20.17 210 GLN A CA 1
ATOM 1429 C C . GLN A 1 191 ? 1.251 5.207 4.148 1.00 20.97 210 GLN A C 1
ATOM 1430 O O . GLN A 1 191 ? 1.233 5.045 5.364 1.00 21.35 210 GLN A O 1
ATOM 1436 N N . GLY A 1 192 ? 0.259 4.809 3.363 1.00 21.29 211 GLY A N 1
ATOM 1437 C CA . GLY A 1 192 ? -0.892 4.157 3.949 1.00 20.94 211 GLY A CA 1
ATOM 1438 C C . GLY A 1 192 ? -1.685 3.265 3.018 1.00 20.90 211 GLY A C 1
ATOM 1439 O O . GLY A 1 192 ? -1.445 3.223 1.809 1.00 20.40 211 GLY A O 1
ATOM 1440 N N . ILE A 1 193 ? -2.598 2.512 3.619 1.00 21.31 212 ILE A N 1
ATOM 1441 C CA . ILE A 1 193 ? -3.517 1.608 2.924 1.00 20.87 212 ILE A CA 1
ATOM 1442 C C . ILE A 1 193 ? -4.879 2.097 3.410 1.00 20.45 212 ILE A C 1
ATOM 1443 O O . ILE A 1 193 ? -5.143 2.044 4.614 1.00 20.94 212 ILE A O 1
ATOM 1448 N N . THR A 1 194 ? -5.723 2.600 2.510 1.00 20.63 213 THR A N 1
ATOM 1449 C CA . THR A 1 194 ? -7.035 3.092 2.931 1.00 22.01 213 THR A CA 1
ATOM 1450 C C . THR A 1 194 ? -7.843 2.012 3.658 1.00 24.08 213 THR A C 1
ATOM 1451 O O . THR A 1 194 ? -8.100 0.927 3.122 1.00 21.93 213 THR A O 1
ATOM 1455 N N . SER A 1 195 ? -8.181 2.308 4.914 1.00 23.71 214 SER A N 1
ATOM 1456 C CA . SER A 1 195 ? -8.891 1.374 5.777 1.00 24.21 214 SER A CA 1
ATOM 1457 C C . SER A 1 195 ? -10.364 1.656 6.013 1.00 25.07 214 SER A C 1
ATOM 1458 O O . SER A 1 195 ? -11.221 0.929 5.526 1.00 27.80 214 SER A O 1
ATOM 1461 N N . TRP A 1 196 ? -10.671 2.684 6.788 1.00 24.70 215 TRP A N 1
ATOM 1462 C CA . TRP A 1 196 ? -12.066 2.995 7.078 1.00 24.43 215 TRP A CA 1
ATOM 1463 C C . TRP A 1 196 ? -12.332 4.483 7.122 1.00 25.41 215 TRP A C 1
ATOM 1464 O O . TRP A 1 196 ? -11.426 5.283 6.899 1.00 26.27 215 TRP A O 1
ATOM 1475 N N . GLY A 1 197 ? -13.579 4.852 7.389 1.00 25.39 216 GLY A N 1
ATOM 1476 C CA . GLY A 1 197 ? -13.920 6.260 7.450 1.00 26.89 216 GLY A CA 1
ATOM 1477 C C . GLY A 1 197 ? -15.287 6.518 8.043 1.00 27.99 216 GLY A C 1
ATOM 1478 O O . GLY A 1 197 ? -15.824 5.680 8.767 1.00 27.69 216 GLY A O 1
ATOM 1479 N N . SER A 1 198 ? -15.858 7.674 7.723 1.00 29.31 217 SER A N 1
ATOM 1480 C CA . SER A 1 198 ? -17.167 8.032 8.244 1.00 31.26 217 SER A CA 1
ATOM 1481 C C . SER A 1 198 ? -18.224 7.854 7.162 1.00 31.57 217 SER A C 1
ATOM 1482 O O . SER A 1 198 ? -17.920 7.499 6.019 1.00 32.78 217 SER A O 1
ATOM 1485 N N . ASP A 1 199 ? -19.472 8.086 7.548 1.00 32.65 218 ASP A N 1
ATOM 1486 C CA . ASP A 1 199 ? -20.601 7.968 6.650 1.00 32.58 218 ASP A CA 1
ATOM 1487 C C . ASP A 1 199 ? -21.494 9.177 6.919 1.00 33.12 218 ASP A C 1
ATOM 1488 O O . ASP A 1 199 ? -21.978 9.373 8.041 1.00 32.18 218 ASP A O 1
ATOM 1493 N N . PRO A 1 200 ? -21.652 10.053 5.917 1.00 32.17 219 PRO A N 1
ATOM 1494 C CA . PRO A 1 200 ? -21.036 9.943 4.593 1.00 31.68 219 PRO A CA 1
ATOM 1495 C C . PRO A 1 200 ? -19.572 10.390 4.526 1.00 30.83 219 PRO A C 1
ATOM 1496 O O . PRO A 1 200 ? -19.054 11.028 5.442 1.00 30.16 219 PRO A O 1
ATOM 1500 N N . CYS A 1 201 ? -18.916 10.024 3.428 1.00 29.59 220 CYS A N 1
ATOM 1501 C CA . CYS A 1 201 ? -17.520 10.379 3.181 1.00 29.09 220 CYS A CA 1
ATOM 1502 C C . CYS A 1 201 ? -17.465 11.825 2.714 1.00 28.42 220 CYS A C 1
ATOM 1503 O O . CYS A 1 201 ? -18.481 12.380 2.3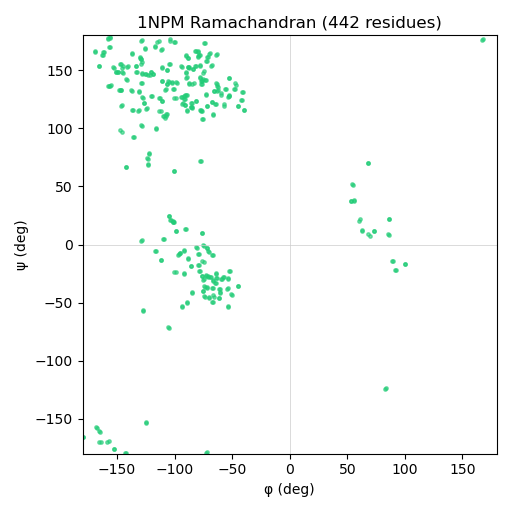07 1.00 29.85 220 CYS A O 1
ATOM 1506 N N . GLY A 1 202 A -16.281 12.428 2.763 1.00 28.18 220 GLY A N 1
ATOM 1507 C CA . GLY A 1 202 A -16.121 13.793 2.290 1.00 28.08 220 GLY A CA 1
ATOM 1508 C C . GLY A 1 202 A -16.408 14.928 3.246 1.00 28.41 220 GLY A C 1
ATOM 1509 O O . GLY A 1 202 A -16.704 16.046 2.817 1.00 29.49 220 GLY A O 1
ATOM 1510 N N . LYS A 1 203 ? -16.345 14.646 4.539 1.00 30.16 221 LYS A N 1
ATOM 1511 C CA . LYS A 1 203 ? -16.573 15.668 5.556 1.00 31.55 221 LYS A CA 1
ATOM 1512 C C . LYS A 1 203 ? -15.207 15.912 6.195 1.00 30.65 221 LYS A C 1
ATOM 1513 O O . LYS A 1 203 ? -14.654 15.018 6.839 1.00 31.09 221 LYS A O 1
ATOM 1519 N N . PRO A 1 204 ? -14.617 17.103 5.956 1.00 30.31 222 PRO A N 1
ATOM 1520 C CA . PRO A 1 204 ? -13.308 17.544 6.459 1.00 30.13 222 PRO A CA 1
ATOM 1521 C C . PRO A 1 204 ? -13.059 17.263 7.935 1.00 32.09 222 PRO A C 1
ATOM 1522 O O . PRO A 1 204 ? -11.940 16.935 8.331 1.00 32.55 222 PRO A O 1
ATOM 1526 N N . GLU A 1 205 ? -14.118 17.369 8.734 1.00 32.59 223 GLU A N 1
ATOM 1527 C CA . GLU A 1 205 ? -14.047 17.149 10.180 1.00 33.36 223 GLU A CA 1
ATOM 1528 C C . GLU A 1 205 ? -14.047 15.661 10.546 1.00 33.07 223 GLU A C 1
ATOM 1529 O O . GLU A 1 205 ? -13.666 15.273 11.657 1.00 32.64 223 GLU A O 1
ATOM 1535 N N . LYS A 1 206 ? -14.474 14.842 9.586 1.00 32.04 224 LYS A N 1
ATOM 1536 C CA . LYS A 1 206 ? -14.540 13.394 9.727 1.00 31.49 224 LYS A CA 1
ATOM 1537 C C . LYS A 1 206 ? -13.711 12.756 8.605 1.00 29.69 224 LYS A C 1
ATOM 1538 O O . LYS A 1 206 ? -14.254 12.101 7.720 1.00 29.37 224 LYS A O 1
ATOM 1544 N N . PRO A 1 207 ? -12.377 12.909 8.657 1.00 29.12 225 PRO A N 1
ATOM 1545 C CA . PRO A 1 207 ? -11.440 12.375 7.658 1.00 29.10 225 PRO A CA 1
ATOM 1546 C C . PRO A 1 207 ? -11.349 10.852 7.520 1.00 26.82 225 PRO A C 1
ATOM 1547 O O . PRO A 1 207 ? -11.781 10.111 8.398 1.00 27.81 225 PRO A O 1
ATOM 1551 N N . GLY A 1 208 ? -10.786 10.394 6.403 1.00 26.45 226 GLY A N 1
ATOM 1552 C CA . GLY A 1 208 ? -10.613 8.965 6.192 1.00 23.52 226 GLY A CA 1
ATOM 1553 C C . GLY A 1 208 ? -9.415 8.459 6.988 1.00 22.63 226 GLY A C 1
ATOM 1554 O O . GLY A 1 208 ? -8.428 9.179 7.157 1.00 23.18 226 GLY A O 1
ATOM 1555 N N . VAL A 1 209 ? -9.509 7.244 7.519 1.00 20.98 227 VAL A N 1
ATOM 1556 C CA . VAL A 1 209 ? -8.419 6.672 8.297 1.00 20.08 227 VAL A CA 1
ATOM 1557 C C . VAL A 1 209 ? -7.641 5.665 7.461 1.00 19.79 227 VAL A C 1
ATOM 1558 O O . VAL A 1 209 ? -8.217 4.897 6.688 1.00 21.32 227 VAL A O 1
ATOM 1562 N N . TYR A 1 210 ? -6.324 5.687 7.620 1.00 20.94 228 TYR A N 1
ATOM 1563 C CA . TYR A 1 210 ? -5.438 4.823 6.859 1.00 20.33 228 TYR A CA 1
ATOM 1564 C C . TYR A 1 210 ? -4.523 4.003 7.741 1.00 21.68 228 TYR A C 1
ATOM 1565 O O . TYR A 1 210 ? -4.125 4.459 8.815 1.00 24.80 228 TYR A O 1
ATOM 1574 N N . THR A 1 211 ? -4.206 2.792 7.290 1.00 21.27 229 THR A N 1
ATOM 1575 C CA . THR A 1 211 ? -3.287 1.917 8.007 1.00 21.77 229 THR A CA 1
ATOM 1576 C C . THR A 1 211 ? -1.891 2.464 7.720 1.00 21.55 229 THR A C 1
ATOM 1577 O O . THR A 1 211 ? -1.467 2.518 6.574 1.00 22.07 229 THR A O 1
ATOM 1581 N N . LYS A 1 212 ? -1.225 2.943 8.765 1.00 21.04 230 LYS A N 1
ATOM 1582 C CA . LYS A 1 212 ? 0.110 3.512 8.664 1.00 21.20 230 LYS A CA 1
ATOM 1583 C C . LYS A 1 212 ? 1.129 2.445 8.279 1.00 22.86 230 LYS A C 1
ATOM 1584 O O . LYS A 1 212 ? 1.421 1.558 9.076 1.00 22.86 230 LYS A O 1
ATOM 1590 N N . ILE A 1 213 ? 1.684 2.557 7.069 1.00 23.96 231 ILE A N 1
ATOM 1591 C CA . ILE A 1 213 ? 2.671 1.597 6.558 1.00 24.56 231 ILE A CA 1
ATOM 1592 C C . ILE A 1 213 ? 3.951 1.497 7.381 1.00 25.51 231 ILE A C 1
ATOM 1593 O O . ILE A 1 213 ? 4.435 0.393 7.610 1.00 26.79 231 ILE A O 1
ATOM 1598 N N . CYS A 1 214 ? 4.482 2.636 7.834 1.00 25.35 232 CYS A N 1
ATOM 1599 C CA . CYS A 1 214 ? 5.725 2.670 8.615 1.00 26.62 232 CYS A CA 1
ATOM 1600 C C . CYS A 1 214 ? 5.731 1.753 9.852 1.00 27.78 232 CYS A C 1
ATOM 1601 O O . CYS A 1 214 ? 6.773 1.231 10.250 1.00 28.88 232 CYS A O 1
ATOM 1604 N N . ARG A 1 215 ? 4.555 1.523 10.420 1.00 28.76 233 ARG A N 1
ATOM 1605 C CA . ARG A 1 215 ? 4.398 0.671 11.587 1.00 29.21 233 ARG A CA 1
ATOM 1606 C C . ARG A 1 215 ? 4.480 -0.822 11.204 1.00 29.97 233 ARG A C 1
ATOM 1607 O O . ARG A 1 215 ? 4.939 -1.664 11.990 1.00 31.23 233 ARG A O 1
ATOM 1615 N N . TYR A 1 216 ? 4.124 -1.136 9.964 1.00 28.37 234 TYR A N 1
ATOM 1616 C CA . TYR A 1 216 ? 4.105 -2.520 9.522 1.00 27.89 234 TYR A CA 1
ATOM 1617 C C . TYR A 1 216 ? 5.153 -2.983 8.524 1.00 28.29 234 TYR A C 1
ATOM 1618 O O . TYR A 1 216 ? 5.099 -4.136 8.103 1.00 28.05 234 TYR A O 1
ATOM 1627 N N . THR A 1 217 ? 6.108 -2.129 8.160 1.00 29.82 235 THR A N 1
ATOM 1628 C CA . THR A 1 217 ? 7.123 -2.522 7.176 1.00 31.86 235 THR A CA 1
ATOM 1629 C C . THR A 1 217 ? 7.945 -3.750 7.569 1.00 32.88 235 THR A C 1
ATOM 1630 O O . THR A 1 217 ? 8.396 -4.510 6.703 1.00 32.60 235 THR A O 1
ATOM 1634 N N . THR A 1 218 ? 8.120 -3.957 8.871 1.00 32.88 236 THR A N 1
ATOM 1635 C CA . THR A 1 218 ? 8.866 -5.109 9.358 1.00 33.30 236 THR A CA 1
ATOM 1636 C C . THR A 1 218 ? 8.110 -6.394 9.050 1.00 33.13 236 THR A C 1
ATOM 1637 O O . THR A 1 218 ? 8.678 -7.344 8.494 1.00 33.65 236 THR A O 1
ATOM 1641 N N . TRP A 1 219 ? 6.824 -6.405 9.402 1.00 31.89 237 TRP A N 1
ATOM 1642 C CA . TRP A 1 219 ? 5.959 -7.556 9.159 1.00 29.75 237 TRP A CA 1
ATOM 1643 C C . TRP A 1 219 ? 5.869 -7.825 7.657 1.00 28.24 237 TRP A C 1
ATOM 1644 O O . TRP A 1 219 ? 6.023 -8.952 7.219 1.00 27.36 237 TRP A O 1
ATOM 1655 N N . ILE A 1 220 ? 5.661 -6.765 6.887 1.00 28.34 238 ILE A N 1
ATOM 1656 C CA . ILE A 1 220 ? 5.547 -6.841 5.436 1.00 27.58 238 ILE A CA 1
ATOM 1657 C C . ILE A 1 220 ? 6.735 -7.547 4.781 1.00 28.74 238 ILE A C 1
ATOM 1658 O O . ILE A 1 220 ? 6.551 -8.501 4.039 1.00 27.88 238 ILE A O 1
ATOM 1663 N N . LYS A 1 221 ? 7.951 -7.102 5.070 1.00 30.98 239 LYS A N 1
ATOM 1664 C CA . LYS A 1 221 ? 9.141 -7.722 4.487 1.00 34.78 239 LYS A CA 1
ATOM 1665 C C . LYS A 1 221 ? 9.366 -9.157 4.955 1.00 35.37 239 LYS A C 1
ATOM 1666 O O . LYS A 1 221 ? 9.637 -10.046 4.149 1.00 36.07 239 LYS A O 1
ATOM 1672 N N . LYS A 1 222 ? 9.220 -9.387 6.252 1.00 35.84 240 LYS A N 1
ATOM 1673 C CA . LYS A 1 222 ? 9.399 -10.720 6.825 1.00 38.31 240 LYS A CA 1
ATOM 1674 C C . LYS A 1 222 ? 8.521 -11.771 6.116 1.00 37.77 240 LYS A C 1
ATOM 1675 O O . LYS A 1 222 ? 8.942 -12.915 5.912 1.00 39.92 240 LYS A O 1
ATOM 1681 N N . THR A 1 223 ? 7.309 -11.372 5.734 1.00 37.24 241 THR A N 1
ATOM 1682 C CA . THR A 1 223 ? 6.363 -12.257 5.060 1.00 35.88 241 THR A CA 1
ATOM 1683 C C . THR A 1 223 ? 6.738 -12.520 3.590 1.00 37.49 241 THR A C 1
ATOM 1684 O O . THR A 1 223 ? 6.561 -13.635 3.081 1.00 35.23 241 THR A O 1
ATOM 1688 N N . MET A 1 224 ? 7.280 -11.511 2.913 1.00 39.02 242 MET A N 1
ATOM 1689 C CA . MET A 1 224 ? 7.665 -11.691 1.516 1.00 41.56 242 MET A CA 1
ATOM 1690 C C . MET A 1 224 ? 8.965 -12.504 1.357 1.00 43.94 242 MET A C 1
ATOM 1691 O O . MET A 1 224 ? 9.056 -13.374 0.484 1.00 45.36 242 MET A O 1
ATOM 1696 N N . ASP A 1 225 ? 9.939 -12.253 2.233 1.00 47.04 243 ASP A N 1
ATOM 1697 C CA . ASP A 1 225 ? 11.233 -12.952 2.200 1.00 49.62 243 ASP A CA 1
ATOM 1698 C C . ASP A 1 225 ? 11.205 -14.259 2.991 1.00 49.86 243 ASP A C 1
ATOM 1699 O O . ASP A 1 225 ? 12.280 -14.630 3.532 1.00 50.88 243 ASP A O 1
ATOM 1705 N N . ILE B 1 1 ? 5.490 6.309 40.065 1.00 20.08 16 ILE B N 1
ATOM 1706 C CA . ILE B 1 1 ? 6.259 5.085 39.736 1.00 19.14 16 ILE B CA 1
ATOM 1707 C C . ILE B 1 1 ? 5.349 3.891 39.918 1.00 21.44 16 ILE B C 1
ATOM 1708 O O . ILE B 1 1 ? 4.680 3.780 40.939 1.00 20.09 16 ILE B O 1
ATOM 1713 N N . LEU B 1 2 ? 5.308 3.015 38.918 1.00 22.78 17 LEU B N 1
ATOM 1714 C CA . LEU B 1 2 ? 4.475 1.816 38.993 1.00 24.38 17 LEU B CA 1
ATOM 1715 C C . LEU B 1 2 ? 5.333 0.575 39.219 1.00 24.31 17 LEU B C 1
ATOM 1716 O O . LEU B 1 2 ? 6.478 0.514 38.772 1.00 23.88 17 LEU B O 1
ATOM 1721 N N . GLU B 1 3 ? 4.742 -0.412 39.893 1.00 26.33 18 GLU B N 1
ATOM 1722 C CA . GLU B 1 3 ? 5.370 -1.693 40.218 1.00 27.48 18 GLU B CA 1
ATOM 1723 C C . GLU B 1 3 ? 6.719 -1.577 40.925 1.00 27.02 18 GLU B C 1
ATOM 1724 O O . GLU B 1 3 ? 7.642 -2.361 40.672 1.00 27.16 18 GLU B O 1
ATOM 1730 N N . GLY B 1 4 ? 6.820 -0.586 41.804 1.00 25.89 19 GLY B N 1
ATOM 1731 C CA . GLY B 1 4 ? 8.037 -0.378 42.566 1.00 26.05 19 GLY B CA 1
ATOM 1732 C C . GLY B 1 4 ? 7.702 -0.379 44.044 1.00 26.38 19 GLY B C 1
ATOM 1733 O O . GLY B 1 4 ? 6.758 -1.031 44.476 1.00 25.58 19 GLY B O 1
ATOM 1734 N N . ARG B 1 5 ? 8.500 0.316 44.835 1.00 26.22 20 ARG B N 1
ATOM 1735 C CA . ARG B 1 5 ? 8.236 0.404 46.257 1.00 27.57 20 ARG B CA 1
ATOM 1736 C C . ARG B 1 5 ? 8.995 1.579 46.835 1.00 27.56 20 ARG B C 1
ATOM 1737 O O . ARG B 1 5 ? 9.893 2.120 46.201 1.00 27.06 20 ARG B O 1
ATOM 1745 N N . GLU B 1 6 ? 8.632 1.958 48.052 1.00 26.37 21 GLU B N 1
ATOM 1746 C CA . GLU B 1 6 ? 9.277 3.057 48.756 1.00 26.71 21 GLU B CA 1
ATOM 1747 C C . GLU B 1 6 ? 10.801 2.864 48.805 1.00 24.87 21 GLU B C 1
ATOM 1748 O O . GLU B 1 6 ? 11.282 1.797 49.184 1.00 24.82 21 GLU B O 1
ATOM 1754 N N . CYS B 1 7 ? 11.545 3.883 48.377 1.00 22.47 22 CYS B N 1
ATOM 1755 C CA . CYS B 1 7 ? 13.007 3.849 48.381 1.00 22.35 22 CYS B CA 1
ATOM 1756 C C . CYS B 1 7 ? 13.540 3.898 49.808 1.00 23.60 22 CYS B C 1
ATOM 1757 O O . CYS B 1 7 ? 12.814 4.254 50.751 1.00 24.92 22 CYS B O 1
ATOM 1760 N N . ILE B 1 8 ? 14.816 3.550 49.966 1.00 23.51 23 ILE B N 1
ATOM 1761 C CA . ILE B 1 8 ? 15.452 3.646 51.274 1.00 25.56 23 ILE B CA 1
ATOM 1762 C C . ILE B 1 8 ? 15.616 5.165 51.447 1.00 25.62 23 ILE B C 1
ATOM 1763 O O . ILE B 1 8 ? 16.067 5.856 50.522 1.00 23.86 23 ILE B O 1
ATOM 1768 N N . PRO B 1 9 ? 15.162 5.711 52.590 1.00 25.37 24 PRO B N 1
ATOM 1769 C CA . PRO B 1 9 ? 15.263 7.146 52.855 1.00 25.18 24 PRO B CA 1
ATOM 1770 C C . PRO B 1 9 ? 16.598 7.753 52.417 1.00 25.25 24 PRO B C 1
ATOM 1771 O O . PRO B 1 9 ? 17.669 7.238 52.757 1.00 26.39 24 PRO B O 1
ATOM 1775 N N . HIS B 1 10 ? 16.510 8.778 51.568 1.00 24.78 25 HIS B N 1
ATOM 1776 C CA . HIS B 1 10 ? 17.671 9.513 51.039 1.00 26.03 25 HIS B CA 1
ATOM 1777 C C . HIS B 1 10 ? 18.691 8.706 50.232 1.00 25.43 25 HIS B C 1
ATOM 1778 O O . HIS B 1 10 ? 19.834 9.143 50.047 1.00 26.98 25 HIS B O 1
ATOM 1785 N N . SER B 1 11 ? 18.260 7.557 49.721 1.00 24.70 26 SER B N 1
ATOM 1786 C CA . SER B 1 11 ? 19.125 6.702 48.925 1.00 24.83 26 SER B CA 1
ATOM 1787 C C . SER B 1 11 ? 19.356 7.268 47.525 1.00 24.64 26 SER B C 1
ATOM 1788 O O . SER B 1 11 ? 20.242 6.800 46.812 1.00 26.51 26 SER B O 1
ATOM 1791 N N . GLN B 1 12 ? 18.533 8.236 47.116 1.00 21.63 27 GLN B N 1
ATOM 1792 C CA . GLN B 1 12 ? 18.683 8.902 45.815 1.00 21.54 27 GLN B CA 1
ATOM 1793 C C . GLN B 1 12 ? 18.817 10.402 46.156 1.00 21.92 27 GLN B C 1
ATOM 1794 O O . GLN B 1 12 ? 17.904 11.184 45.913 1.00 19.67 27 GLN B O 1
ATOM 1800 N N . PRO B 1 13 ? 19.984 10.813 46.689 1.00 22.36 28 PRO B N 1
ATOM 1801 C CA . PRO B 1 13 ? 20.389 12.155 47.126 1.00 22.87 28 PRO B CA 1
ATOM 1802 C C . PRO B 1 13 ? 20.220 13.311 46.143 1.00 22.69 28 PRO B C 1
ATOM 1803 O O . PRO B 1 13 ? 20.200 14.474 46.545 1.00 22.65 28 PRO B O 1
ATOM 1807 N N . TRP B 1 14 ? 20.168 12.991 44.859 1.00 19.97 29 TRP B N 1
ATOM 1808 C CA . TRP B 1 14 ? 20.023 13.987 43.803 1.00 20.51 29 TRP B CA 1
ATOM 1809 C C . TRP B 1 14 ? 18.574 14.271 43.405 1.00 20.22 29 TRP B C 1
ATOM 1810 O O . TRP B 1 14 ? 18.318 15.136 42.574 1.00 20.96 29 TRP B O 1
ATOM 1821 N N . GLN B 1 15 ? 17.641 13.514 43.972 1.00 19.57 30 GLN B N 1
ATOM 1822 C CA . GLN B 1 15 ? 16.222 13.661 43.662 1.00 21.63 30 GLN B CA 1
ATOM 1823 C C . GLN B 1 15 ? 15.660 15.007 44.080 1.00 21.72 30 GLN B C 1
ATOM 1824 O O . GLN B 1 15 ? 15.691 15.361 45.255 1.00 23.37 30 GLN B O 1
ATOM 1830 N N . ALA B 1 16 ? 15.139 15.743 43.103 1.00 20.52 31 ALA B N 1
ATOM 1831 C CA . ALA B 1 16 ? 14.541 17.049 43.331 1.00 18.95 31 ALA B CA 1
ATOM 1832 C C . ALA B 1 16 ? 13.065 16.987 42.963 1.00 22.42 31 ALA B C 1
ATOM 1833 O O . ALA B 1 16 ? 12.589 16.003 42.397 1.00 22.98 31 ALA B O 1
ATOM 1835 N N . ALA B 1 17 ? 12.340 18.042 43.302 1.00 24.38 32 ALA B N 1
ATOM 1836 C CA . ALA B 1 17 ? 10.926 18.126 42.995 1.00 25.33 32 ALA B CA 1
ATOM 1837 C C . ALA B 1 17 ? 10.552 19.580 42.714 1.00 26.25 32 ALA B C 1
ATOM 1838 O O . ALA B 1 17 ? 10.992 20.490 43.414 1.00 26.13 32 ALA B O 1
ATOM 1840 N N . LEU B 1 18 ? 9.819 19.792 41.622 1.00 26.96 33 LEU B N 1
ATOM 1841 C CA . LEU B 1 18 ? 9.362 21.117 41.226 1.00 27.21 33 LEU B CA 1
ATOM 1842 C C . LEU B 1 18 ? 7.967 21.339 41.808 1.00 27.48 33 LEU B C 1
ATOM 1843 O O . LEU B 1 18 ? 7.043 20.572 41.524 1.00 28.40 33 LEU B O 1
ATOM 1848 N N . PHE B 1 19 ? 7.819 22.384 42.620 1.00 27.63 34 PHE B N 1
ATOM 1849 C CA . PHE B 1 19 ? 6.538 22.691 43.251 1.00 27.71 34 PHE B CA 1
ATOM 1850 C C . PHE B 1 19 ? 5.967 24.061 42.924 1.00 28.84 34 PHE B C 1
ATOM 1851 O O . PHE B 1 19 ? 6.700 25.014 42.674 1.00 28.51 34 PHE B O 1
ATOM 1859 N N . GLN B 1 20 ? 4.638 24.118 42.902 1.00 31.85 35 GLN B N 1
ATOM 1860 C CA . GLN B 1 20 ? 3.863 25.340 42.683 1.00 33.72 35 GLN B CA 1
ATOM 1861 C C . GLN B 1 20 ? 3.005 25.420 43.951 1.00 35.03 35 GLN B C 1
ATOM 1862 O O . GLN B 1 20 ? 1.834 25.035 43.940 1.00 36.23 35 GLN B O 1
ATOM 1868 N N . GLY B 1 21 ? 3.600 25.882 45.048 1.00 34.90 36 GLY B N 1
ATOM 1869 C CA . GLY B 1 21 ? 2.885 25.937 46.307 1.00 36.78 36 GLY B CA 1
ATOM 1870 C C . GLY B 1 21 ? 2.990 24.548 46.904 1.00 37.45 36 GLY B C 1
ATOM 1871 O O . GLY B 1 21 ? 4.098 24.036 47.069 1.00 38.05 36 GLY B O 1
ATOM 1872 N N . GLU B 1 22 ? 1.863 23.921 47.220 1.00 38.73 38 GLU B N 1
ATOM 1873 C CA . GLU B 1 22 ? 1.902 22.563 47.768 1.00 41.75 38 GLU B CA 1
ATOM 1874 C C . GLU B 1 22 ? 1.509 21.555 46.668 1.00 40.50 38 GLU B C 1
ATOM 1875 O O . GLU B 1 22 ? 1.123 20.421 46.960 1.00 39.63 38 GLU B O 1
ATOM 1881 N N . ARG B 1 23 ? 1.637 21.977 45.409 1.00 39.14 39 ARG B N 1
ATOM 1882 C CA . ARG B 1 23 ? 1.283 21.161 44.245 1.00 37.88 39 ARG B CA 1
ATOM 1883 C C . ARG B 1 23 ? 2.499 20.626 43.463 1.00 36.45 39 ARG B C 1
ATOM 1884 O O . ARG B 1 23 ? 3.215 21.408 42.824 1.00 37.20 39 ARG B O 1
ATOM 1892 N N . LEU B 1 24 ? 2.719 19.307 43.481 1.00 33.99 40 LEU B N 1
ATOM 1893 C CA . LEU B 1 24 ? 3.846 18.733 42.742 1.00 32.06 40 LEU B CA 1
ATOM 1894 C C . LEU B 1 24 ? 3.636 18.879 41.234 1.00 31.14 40 LEU B C 1
ATOM 1895 O O . LEU B 1 24 ? 2.634 18.425 40.683 1.00 30.15 40 LEU B O 1
ATOM 1900 N N . ILE B 1 25 ? 4.595 19.537 40.593 1.00 30.73 41 ILE B N 1
ATOM 1901 C CA . ILE B 1 25 ? 4.588 19.789 39.157 1.00 31.66 41 ILE B CA 1
ATOM 1902 C C . ILE B 1 25 ? 5.357 18.698 38.405 1.00 30.37 41 ILE B C 1
ATOM 1903 O O . ILE B 1 25 ? 4.837 18.086 37.472 1.00 29.33 41 ILE B O 1
ATOM 1908 N N . CYS B 1 26 ? 6.600 18.472 38.828 1.00 29.47 42 CYS B N 1
ATOM 1909 C CA . CYS B 1 26 ? 7.480 17.481 38.211 1.00 27.62 42 CYS B CA 1
ATOM 1910 C C . CYS B 1 26 ? 8.569 17.053 39.182 1.00 26.18 42 CYS B C 1
ATOM 1911 O O . CYS B 1 26 ? 8.629 17.524 40.315 1.00 27.01 42 CYS B O 1
ATOM 1914 N N . GLY B 1 27 ? 9.391 16.112 38.735 1.00 23.68 43 GLY B N 1
ATOM 1915 C CA . GLY B 1 27 ? 10.517 15.646 39.516 1.00 21.48 43 GLY B CA 1
ATOM 1916 C C . GLY B 1 27 ? 11.713 16.372 38.934 1.00 22.56 43 GLY B C 1
ATOM 1917 O O . GLY B 1 27 ? 11.589 17.066 37.926 1.00 20.89 43 GLY B O 1
ATOM 1918 N N . GLY B 1 28 ? 12.876 16.211 39.543 1.00 22.29 44 GLY B N 1
ATOM 1919 C CA . GLY B 1 28 ? 14.058 16.882 39.045 1.00 21.51 44 GLY B CA 1
ATOM 1920 C C . GLY B 1 28 ? 15.315 16.155 39.468 1.00 22.00 44 GLY B C 1
ATOM 1921 O O . GLY B 1 28 ? 15.260 15.160 40.196 1.00 21.35 44 GLY B O 1
ATOM 1922 N N . VAL B 1 29 ? 16.454 16.671 39.034 1.00 20.08 45 VAL B N 1
ATOM 1923 C CA . VAL B 1 29 ? 17.731 16.062 39.352 1.00 21.24 45 VAL B CA 1
ATOM 1924 C C . VAL B 1 29 ? 18.746 17.137 39.709 1.00 21.19 45 VAL B C 1
ATOM 1925 O O . VAL B 1 29 ? 18.886 18.117 39.003 1.00 21.42 45 VAL B O 1
ATOM 1929 N N . LEU B 1 30 ? 19.467 16.945 40.800 1.00 21.50 46 LEU B N 1
ATOM 1930 C CA . LEU B 1 30 ? 20.476 17.913 41.200 1.00 21.12 46 LEU B CA 1
ATOM 1931 C C . LEU B 1 30 ? 21.778 17.583 40.465 1.00 22.00 46 LEU B C 1
ATOM 1932 O O . LEU B 1 30 ? 22.283 16.461 40.565 1.00 20.75 46 LEU B O 1
ATOM 1937 N N . VAL B 1 31 ? 22.292 18.551 39.703 1.00 23.34 47 VAL B N 1
ATOM 1938 C CA . VAL B 1 31 ? 23.528 18.381 38.933 1.00 23.58 47 VAL B CA 1
ATOM 1939 C C . VAL B 1 31 ? 24.659 19.315 39.372 1.00 24.50 47 VAL B C 1
ATOM 1940 O O . VAL B 1 31 ? 25.790 19.191 38.920 1.00 24.82 47 VAL B O 1
ATOM 1944 N N . GLY B 1 32 ? 24.343 20.221 40.290 1.00 24.88 48 GLY B N 1
ATOM 1945 C CA . GLY B 1 32 ? 25.324 21.161 40.811 1.00 27.26 48 GLY B CA 1
ATOM 1946 C C . GLY B 1 32 ? 24.706 21.853 42.013 1.00 28.69 48 GLY B C 1
ATOM 1947 O O . GLY B 1 32 ? 23.488 21.768 42.191 1.00 31.33 48 GLY B O 1
ATOM 1948 N N . ASP B 1 33 ? 25.500 22.548 42.831 1.00 29.39 49 ASP B N 1
ATOM 1949 C CA . ASP B 1 33 ? 24.933 23.222 44.006 1.00 28.52 49 ASP B CA 1
ATOM 1950 C C . ASP B 1 33 ? 23.998 24.371 43.640 1.00 27.02 49 ASP B C 1
ATOM 1951 O O . ASP B 1 33 ? 23.260 24.868 44.477 1.00 27.99 49 ASP B O 1
ATOM 1956 N N . ARG B 1 34 ? 23.978 24.718 42.360 1.00 26.70 50 ARG B N 1
ATOM 1957 C CA . ARG B 1 34 ? 23.147 25.798 41.855 1.00 27.20 50 ARG B CA 1
ATOM 1958 C C . ARG B 1 34 ? 22.309 25.341 40.652 1.00 26.64 50 ARG B C 1
ATOM 1959 O O . ARG B 1 34 ? 21.574 26.137 40.069 1.00 27.05 50 ARG B O 1
ATOM 1967 N N . TRP B 1 35 ? 22.399 24.058 40.300 1.00 25.88 51 TRP B N 1
ATOM 1968 C CA . TRP B 1 35 ? 21.696 23.533 39.127 1.00 24.64 51 TRP B CA 1
ATOM 1969 C C . TRP B 1 35 ? 20.835 22.278 39.312 1.00 22.38 51 TRP B C 1
ATOM 1970 O O . TRP B 1 35 ? 21.227 21.329 39.997 1.00 23.29 51 TRP B O 1
ATOM 1981 N N . VAL B 1 36 ? 19.663 22.298 38.675 1.00 21.44 52 VAL B N 1
ATOM 1982 C CA . VAL B 1 36 ? 18.706 21.194 38.691 1.00 21.79 52 VAL B CA 1
ATOM 1983 C C . VAL B 1 36 ? 18.280 20.900 37.247 1.00 22.34 52 VAL B C 1
ATOM 1984 O O . VAL B 1 36 ? 17.965 21.812 36.490 1.00 21.96 52 VAL B O 1
ATOM 1988 N N . LEU B 1 37 ? 18.305 19.627 36.871 1.00 21.16 53 LEU B N 1
ATOM 1989 C CA . LEU B 1 37 ? 17.905 19.187 35.542 1.00 22.13 53 LEU B CA 1
ATOM 1990 C C . LEU B 1 37 ? 16.478 18.659 35.571 1.00 21.98 53 LEU B C 1
ATOM 1991 O O . LEU B 1 37 ? 16.086 17.991 36.511 1.00 23.07 53 LEU B O 1
ATOM 1996 N N . THR B 1 38 ? 15.708 18.982 34.541 1.00 22.28 54 THR B N 1
ATOM 1997 C CA . THR B 1 38 ? 14.327 18.515 34.392 1.00 23.55 54 THR B CA 1
ATOM 1998 C C . THR B 1 38 ? 13.996 18.473 32.915 1.00 22.26 54 THR B C 1
ATOM 1999 O O . THR B 1 38 ? 14.846 18.722 32.074 1.00 22.37 54 THR B O 1
ATOM 2003 N N . ALA B 1 39 ? 12.743 18.150 32.627 1.00 22.90 55 ALA B N 1
ATOM 2004 C CA . ALA B 1 39 ? 12.231 18.113 31.274 1.00 23.64 55 ALA B CA 1
ATOM 2005 C C . ALA B 1 39 ? 11.751 19.529 30.969 1.00 24.89 55 ALA B C 1
ATOM 2006 O O . ALA B 1 39 ? 11.131 20.180 31.814 1.00 26.44 55 ALA B O 1
ATOM 2008 N N . ALA B 1 40 ? 12.042 20.004 29.766 1.00 25.37 56 ALA B N 1
ATOM 2009 C CA . ALA B 1 40 ? 11.641 21.339 29.354 1.00 25.63 56 ALA B CA 1
ATOM 2010 C C . ALA B 1 40 ? 10.142 21.578 29.444 1.00 25.99 56 ALA B C 1
ATOM 2011 O O . ALA B 1 40 ? 9.717 22.702 29.661 1.00 26.88 56 ALA B O 1
ATOM 2013 N N . HIS B 1 41 ? 9.345 20.519 29.314 1.00 27.10 57 HIS B N 1
ATOM 2014 C CA . HIS B 1 41 ? 7.886 20.650 29.381 1.00 27.77 57 HIS B CA 1
ATOM 2015 C C . HIS B 1 41 ? 7.357 20.932 30.789 1.00 28.25 57 HIS B C 1
ATOM 2016 O O . HIS B 1 41 ? 6.159 21.140 30.969 1.00 29.58 57 HIS B O 1
ATOM 2023 N N . CYS B 1 42 ? 8.253 20.961 31.776 1.00 29.19 58 CYS B N 1
ATOM 2024 C CA . CYS B 1 42 ? 7.867 21.234 33.167 1.00 30.33 58 CYS B CA 1
ATOM 2025 C C . CYS B 1 42 ? 7.865 22.719 33.521 1.00 31.95 58 CYS B C 1
ATOM 2026 O O . CYS B 1 42 ? 7.354 23.111 34.576 1.00 32.03 58 CYS B O 1
ATOM 2029 N N . LYS B 1 43 ? 8.440 23.538 32.641 1.00 33.39 59 LYS B N 1
ATOM 2030 C CA . LYS B 1 43 ? 8.538 24.980 32.863 1.00 34.39 59 LYS B CA 1
ATOM 2031 C C . LYS B 1 43 ? 7.226 25.673 33.192 1.00 35.97 59 LYS B C 1
ATOM 2032 O O . LYS B 1 43 ? 6.202 25.476 32.522 1.00 36.31 59 LYS B O 1
ATOM 2038 N N . LYS B 1 44 ? 7.269 26.435 34.280 1.00 36.97 60 LYS B N 1
ATOM 2039 C CA . LYS B 1 44 ? 6.142 27.224 34.761 1.00 36.82 60 LYS B CA 1
ATOM 2040 C C . LYS B 1 44 ? 6.710 28.633 34.962 1.00 38.56 60 LYS B C 1
ATOM 2041 O O . LYS B 1 44 ? 7.930 28.808 35.142 1.00 37.63 60 LYS B O 1
ATOM 2047 N N . GLN B 1 45 ? 5.846 29.642 34.911 1.00 40.83 61 GLN B N 1
ATOM 2048 C CA . GLN B 1 45 ? 6.318 31.011 35.103 1.00 43.41 61 GLN B CA 1
ATOM 2049 C C . GLN B 1 45 ? 6.792 31.237 36.556 1.00 43.31 61 GLN B C 1
ATOM 2050 O O . GLN B 1 45 ? 7.724 32.018 36.799 1.00 43.20 61 GLN B O 1
ATOM 2056 N N . LYS B 1 46 ? 6.215 30.483 37.497 1.00 41.65 62 LYS B N 1
ATOM 2057 C CA . LYS B 1 46 ? 6.609 30.580 38.901 1.00 41.13 62 LYS B CA 1
ATOM 2058 C C . LYS B 1 46 ? 6.531 29.242 39.654 1.00 38.34 62 LYS B C 1
ATOM 2059 O O . LYS B 1 46 ? 5.464 28.612 39.742 1.00 36.56 62 LYS B O 1
ATOM 2065 N N . TYR B 1 47 ? 7.680 28.810 40.175 1.00 35.90 63 TYR B N 1
ATOM 2066 C CA . TYR B 1 47 ? 7.777 27.551 40.918 1.00 33.89 63 TYR B CA 1
ATOM 2067 C C . TYR B 1 47 ? 9.086 27.441 41.692 1.00 31.45 63 TYR B C 1
ATOM 2068 O O . TYR B 1 47 ? 10.091 28.041 41.315 1.00 31.98 63 TYR B O 1
ATOM 2077 N N . SER B 1 48 ? 9.059 26.667 42.775 1.00 30.55 64 SER B N 1
ATOM 2078 C CA . SER B 1 48 ? 10.231 26.448 43.632 1.00 28.77 64 SER B CA 1
ATOM 2079 C C . SER B 1 48 ? 10.751 25.004 43.521 1.00 28.51 64 SER B C 1
ATOM 2080 O O . SER B 1 48 ? 10.072 24.120 42.992 1.00 29.46 64 SER B O 1
ATOM 2083 N N . VAL B 1 49 ? 11.938 24.771 44.063 1.00 26.05 65 VAL B N 1
ATOM 2084 C CA . VAL B 1 49 ? 12.568 23.465 44.026 1.00 23.51 65 VAL B CA 1
ATOM 2085 C C . VAL B 1 49 ? 12.845 22.914 45.427 1.00 24.32 65 VAL B C 1
ATOM 2086 O O . VAL B 1 49 ? 13.421 23.594 46.268 1.00 23.29 65 VAL B O 1
ATOM 2090 N N . ARG B 1 50 ? 12.394 21.690 45.678 1.00 24.09 66 ARG B N 1
ATOM 2091 C CA . ARG B 1 50 ? 12.624 21.033 46.953 1.00 24.19 66 ARG B CA 1
ATOM 2092 C C . ARG B 1 50 ? 13.652 19.913 46.796 1.00 24.88 66 ARG B C 1
ATOM 2093 O O . ARG B 1 50 ? 13.617 19.148 45.823 1.00 23.85 66 ARG B O 1
ATOM 2101 N N . LEU B 1 51 ? 14.610 19.875 47.718 1.00 22.78 67 LEU B N 1
ATOM 2102 C CA . LEU B 1 51 ? 15.660 18.862 47.720 1.00 22.00 67 LEU B CA 1
ATOM 2103 C C . LEU B 1 51 ? 15.682 18.171 49.082 1.00 23.07 67 LEU B C 1
ATOM 2104 O O . LEU B 1 51 ? 14.998 18.595 50.008 1.00 22.70 67 LEU B O 1
ATOM 2109 N N . GLY B 1 52 ? 16.430 17.071 49.173 1.00 24.73 69 GLY B N 1
ATOM 2110 C CA . GLY B 1 52 ? 16.563 16.338 50.421 1.00 24.70 69 GLY B CA 1
ATOM 2111 C C . GLY B 1 52 ? 15.319 15.728 51.016 1.00 26.18 69 GLY B C 1
ATOM 2112 O O . GLY B 1 52 ? 15.350 15.275 52.152 1.00 27.16 69 GLY B O 1
ATOM 2113 N N . ASP B 1 53 ? 14.236 15.692 50.246 1.00 28.70 70 ASP B N 1
ATOM 2114 C CA . ASP B 1 53 ? 12.961 15.130 50.695 1.00 30.40 70 ASP B CA 1
ATOM 2115 C C . ASP B 1 53 ? 12.847 13.616 50.539 1.00 31.61 70 ASP B C 1
ATOM 2116 O O . ASP B 1 53 ? 13.488 13.013 49.671 1.00 32.64 70 ASP B O 1
ATOM 2121 N N . HIS B 1 54 ? 12.055 13.003 51.413 1.00 30.07 71 HIS B N 1
ATOM 2122 C CA . HIS B 1 54 ? 11.756 11.579 51.298 1.00 31.79 71 HIS B CA 1
ATOM 2123 C C . HIS B 1 54 ? 10.241 11.563 51.346 1.00 31.81 71 HIS B C 1
ATOM 2124 O O . HIS B 1 54 ? 9.573 11.090 50.431 1.00 30.03 71 HIS B O 1
ATOM 2131 N N . SER B 1 55 ? 9.712 12.124 52.426 1.00 34.58 72 SER B N 1
ATOM 2132 C CA . SER B 1 55 ? 8.281 12.227 52.624 1.00 36.59 72 SER B CA 1
ATOM 2133 C C . SER B 1 55 ? 7.911 13.682 52.357 1.00 37.55 72 SER B C 1
ATOM 2134 O O . SER B 1 55 ? 8.664 14.593 52.716 1.00 37.35 72 SER B O 1
ATOM 2137 N N . LEU B 1 56 ? 6.774 13.889 51.693 1.00 39.97 73 LEU B N 1
ATOM 2138 C CA . LEU B 1 56 ? 6.301 15.229 51.357 1.00 43.35 73 LEU B CA 1
ATOM 2139 C C . LEU B 1 56 ? 5.588 15.949 52.515 1.00 47.37 73 LEU B C 1
ATOM 2140 O O . LEU B 1 56 ? 5.188 17.120 52.381 1.00 49.18 73 LEU B O 1
ATOM 2145 N N . GLN B 1 57 ? 5.430 15.248 53.642 1.00 50.86 74 GLN B N 1
ATOM 2146 C CA . GLN B 1 57 ? 4.822 15.814 54.869 1.00 53.02 74 GLN B CA 1
ATOM 2147 C C . GLN B 1 57 ? 5.952 16.098 55.887 1.00 53.83 74 GLN B C 1
ATOM 2148 O O . GLN B 1 57 ? 5.732 16.095 57.105 1.00 52.77 74 GLN B O 1
ATOM 2154 N N . SER B 1 58 ? 7.166 16.290 55.360 1.00 55.94 75 SER B N 1
ATOM 2155 C CA . SER B 1 58 ? 8.372 16.556 56.149 1.00 57.02 75 SER B CA 1
ATOM 2156 C C . SER B 1 58 ? 9.485 17.104 55.241 1.00 57.59 75 SER B C 1
ATOM 2157 O O . SER B 1 58 ? 10.222 18.018 55.702 1.00 57.82 75 SER B O 1
ATOM 2160 N N . GLN B 1 61 ? 18.435 17.825 59.195 1.00 44.14 78 GLN B N 1
ATOM 2161 C CA . GLN B 1 61 ? 17.670 18.789 58.343 1.00 42.81 78 GLN B CA 1
ATOM 2162 C C . GLN B 1 61 ? 18.116 18.754 56.866 1.00 41.56 78 GLN B C 1
ATOM 2163 O O . GLN B 1 61 ? 18.617 19.756 56.335 1.00 42.37 78 GLN B O 1
ATOM 2169 N N . PRO B 1 62 ? 17.944 17.609 56.176 1.00 39.18 79 PRO B N 1
ATOM 2170 C CA . PRO B 1 62 ? 18.362 17.562 54.770 1.00 36.49 79 PRO B CA 1
ATOM 2171 C C . PRO B 1 62 ? 17.472 18.409 53.856 1.00 34.41 79 PRO B C 1
ATOM 2172 O O . PRO B 1 62 ? 17.979 19.171 53.033 1.00 33.06 79 PRO B O 1
ATOM 2176 N N . GLU B 1 63 ? 16.155 18.288 54.029 1.00 32.79 80 GLU B N 1
ATOM 2177 C CA . GLU B 1 63 ? 15.204 18.986 53.178 1.00 32.19 80 GLU B CA 1
ATOM 2178 C C . GLU B 1 63 ? 15.358 20.493 53.080 1.00 32.27 80 GLU B C 1
ATOM 2179 O O . GLU B 1 63 ? 15.588 21.189 54.076 1.00 33.99 80 GLU B O 1
ATOM 2185 N N . GLN B 1 64 ? 15.300 20.977 51.844 1.00 29.96 81 GLN B N 1
ATOM 2186 C CA . GLN B 1 64 ? 15.446 22.389 51.546 1.00 28.08 81 GLN B CA 1
ATOM 2187 C C . GLN B 1 64 ? 14.476 22.785 50.448 1.00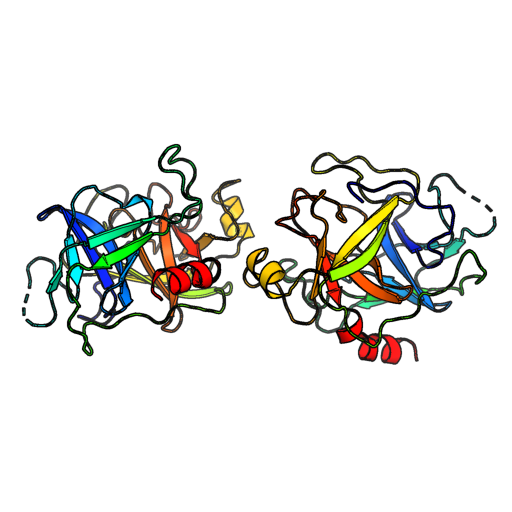 28.14 81 GLN B C 1
ATOM 2188 O O . GLN B 1 64 ? 14.056 21.956 49.645 1.00 28.59 81 GLN B O 1
ATOM 2194 N N . GLU B 1 65 ? 14.099 24.056 50.445 1.00 27.93 82 GLU B N 1
ATOM 2195 C CA . GLU B 1 65 ? 13.225 24.602 49.415 1.00 27.70 82 GLU B CA 1
ATOM 2196 C C . GLU B 1 65 ? 13.908 25.882 48.961 1.00 26.61 82 GLU B C 1
ATOM 2197 O O . GLU B 1 65 ? 14.087 26.813 49.748 1.00 26.00 82 GLU B O 1
ATOM 2203 N N . ILE B 1 66 ? 14.328 25.884 47.702 1.00 25.36 83 ILE B N 1
ATOM 2204 C CA . ILE B 1 66 ? 15.048 26.996 47.110 1.00 25.31 83 ILE B CA 1
ATOM 2205 C C . ILE B 1 66 ? 14.286 27.608 45.930 1.00 26.59 83 ILE B C 1
ATOM 2206 O O . ILE B 1 66 ? 13.588 26.904 45.205 1.00 27.38 83 ILE B O 1
ATOM 2211 N N . GLN B 1 67 ? 14.421 28.922 45.748 1.00 27.10 84 GLN B N 1
ATOM 2212 C CA . GLN B 1 67 ? 13.760 29.623 44.652 1.00 27.37 84 GLN B CA 1
ATOM 2213 C C . GLN B 1 67 ? 14.508 29.448 43.322 1.00 27.95 84 GLN B C 1
ATOM 2214 O O . GLN B 1 67 ? 15.683 29.071 43.290 1.00 28.23 84 GLN B O 1
ATOM 2220 N N . VAL B 1 68 ? 13.805 29.704 42.226 1.00 28.28 85 VAL B N 1
ATOM 2221 C CA . VAL B 1 68 ? 14.378 29.575 40.896 1.00 29.59 85 VAL B CA 1
ATOM 2222 C C . VAL B 1 68 ? 14.804 30.935 40.373 1.00 30.27 85 VAL B C 1
ATOM 2223 O O . VAL B 1 68 ? 14.016 31.877 40.378 1.00 32.74 85 VAL B O 1
ATOM 2227 N N . ALA B 1 69 ? 16.062 31.042 39.955 1.00 30.44 86 ALA B N 1
ATOM 2228 C CA . ALA B 1 69 ? 16.568 32.291 39.401 1.00 30.60 86 ALA B CA 1
ATOM 2229 C C . ALA B 1 69 ? 16.310 32.299 37.891 1.00 32.18 86 ALA B C 1
ATOM 2230 O O . ALA B 1 69 ? 15.701 33.237 37.361 1.00 30.97 86 ALA B O 1
ATOM 2232 N N . GLN B 1 70 ? 16.704 31.213 37.218 1.00 32.62 87 GLN B N 1
ATOM 2233 C CA . GLN B 1 70 ? 16.523 31.109 35.774 1.00 30.51 87 GLN B CA 1
ATOM 2234 C C . GLN B 1 70 ? 16.123 29.717 35.283 1.00 29.64 87 GLN B C 1
ATOM 2235 O O . GLN B 1 70 ? 16.567 28.710 35.826 1.00 29.36 87 GLN B O 1
ATOM 2241 N N . SER B 1 71 ? 15.230 29.686 34.292 1.00 28.03 88 SER B N 1
ATOM 2242 C CA . SER B 1 71 ? 14.760 28.450 33.662 1.00 27.30 88 SER B CA 1
ATOM 2243 C C . SER B 1 71 ? 15.302 28.448 32.234 1.00 28.29 88 SER B C 1
ATOM 2244 O O . SER B 1 71 ? 14.919 29.276 31.415 1.00 29.15 88 SER B O 1
ATOM 2247 N N . ILE B 1 72 ? 16.171 27.493 31.934 1.00 28.71 89 ILE B N 1
ATOM 2248 C CA . ILE B 1 72 ? 16.799 27.414 30.624 1.00 27.34 89 ILE B CA 1
ATOM 2249 C C . ILE B 1 72 ? 16.446 26.155 29.836 1.00 27.51 89 ILE B C 1
ATOM 2250 O O . ILE B 1 72 ? 17.027 25.099 30.057 1.00 26.63 89 ILE B O 1
ATOM 2255 N N . GLN B 1 73 ? 15.500 26.284 28.907 1.00 29.24 90 GLN B N 1
ATOM 2256 C CA . GLN B 1 73 ? 15.070 25.170 28.065 1.00 30.70 90 GLN B CA 1
ATOM 2257 C C . GLN B 1 73 ? 16.093 24.955 26.964 1.00 31.41 90 GLN B C 1
ATOM 2258 O O . GLN B 1 73 ? 16.810 25.885 26.611 1.00 32.46 90 GLN B O 1
ATOM 2264 N N . HIS B 1 74 ? 16.191 23.736 26.438 1.00 32.66 91 HIS B N 1
ATOM 2265 C CA . HIS B 1 74 ? 17.137 23.493 25.352 1.00 33.47 91 HIS B CA 1
ATOM 2266 C C . HIS B 1 74 ? 16.646 24.384 24.210 1.00 33.66 91 HIS B C 1
ATOM 2267 O O . HIS B 1 74 ? 15.438 24.495 23.991 1.00 34.59 91 HIS B O 1
ATOM 2274 N N . PRO B 1 75 ? 17.566 25.097 23.528 1.00 35.68 92 PRO B N 1
ATOM 2275 C CA . PRO B 1 75 ? 17.191 25.985 22.417 1.00 34.91 92 PRO B CA 1
ATOM 2276 C C . PRO B 1 75 ? 16.295 25.362 21.350 1.00 35.40 92 PRO B C 1
ATOM 2277 O O . PRO B 1 75 ? 15.313 25.977 20.941 1.00 35.94 92 PRO B O 1
ATOM 2281 N N . CYS B 1 76 ? 16.601 24.128 20.950 1.00 36.17 93 CYS B N 1
ATOM 2282 C CA . CYS B 1 76 ? 15.833 23.417 19.918 1.00 36.34 93 CYS B CA 1
ATOM 2283 C C . CYS B 1 76 ? 14.460 22.875 20.339 1.00 36.09 93 CYS B C 1
ATOM 2284 O O . CYS B 1 76 ? 13.747 22.283 19.519 1.00 36.84 93 CYS B O 1
ATOM 2287 N N . TYR B 1 77 ? 14.090 23.075 21.602 1.00 34.28 94 TYR B N 1
ATOM 2288 C CA . TYR B 1 77 ? 12.792 22.620 22.097 1.00 34.06 94 TYR B CA 1
ATOM 2289 C C . TYR B 1 77 ? 11.698 23.571 21.590 1.00 36.36 94 TYR B C 1
ATOM 2290 O O . TYR B 1 77 ? 11.885 24.788 21.573 1.00 36.39 94 TYR B O 1
ATOM 2299 N N . ASN B 1 78 ? 10.564 23.021 21.164 1.00 39.79 95 ASN B N 1
ATOM 2300 C CA . ASN B 1 78 ? 9.462 23.848 20.658 1.00 41.93 95 ASN B CA 1
ATOM 2301 C C . ASN B 1 78 ? 8.297 23.883 21.652 1.00 42.62 95 ASN B C 1
ATOM 2302 O O . ASN B 1 78 ? 7.616 22.875 21.860 1.00 41.16 95 ASN B O 1
ATOM 2307 N N . ASN B 1 79 A 8.092 25.048 22.271 1.00 44.75 95 ASN B N 1
ATOM 2308 C CA . ASN B 1 79 A 7.014 25.265 23.256 1.00 46.97 95 ASN B CA 1
ATOM 2309 C C . ASN B 1 79 A 5.647 25.124 22.620 1.00 48.20 95 ASN B C 1
ATOM 2310 O O . ASN B 1 79 A 4.651 24.893 23.314 1.00 48.87 95 ASN B O 1
ATOM 2315 N N . SER B 1 80 B 5.602 25.368 21.310 1.00 50.57 95 SER B N 1
ATOM 2316 C CA . SER B 1 80 B 4.387 25.214 20.515 1.00 52.79 95 SER B CA 1
ATOM 2317 C C . SER B 1 80 B 4.539 23.782 19.996 1.00 53.94 95 SER B C 1
ATOM 2318 O O . SER B 1 80 B 5.666 23.291 19.890 1.00 55.28 95 SER B O 1
ATOM 2321 N N . ASN B 1 81 C 3.437 23.095 19.704 1.00 54.96 95 ASN B N 1
ATOM 2322 C CA . ASN B 1 81 C 3.535 21.716 19.210 1.00 55.87 95 ASN B CA 1
ATOM 2323 C C . ASN B 1 81 C 4.062 20.740 20.276 1.00 57.44 95 ASN B C 1
ATOM 2324 O O . ASN B 1 81 C 5.218 20.281 20.213 1.00 57.99 95 ASN B O 1
ATOM 2329 N N . PRO B 1 82 D 3.247 20.462 21.309 1.00 57.48 95 PRO B N 1
ATOM 2330 C CA . PRO B 1 82 D 3.716 19.521 22.334 1.00 56.82 95 PRO B CA 1
ATOM 2331 C C . PRO B 1 82 D 3.644 18.065 21.835 1.00 56.49 95 PRO B C 1
ATOM 2332 O O . PRO B 1 82 D 3.778 17.122 22.630 1.00 56.41 95 PRO B O 1
ATOM 2336 N N . GLU B 1 83 ? 3.373 17.891 20.531 1.00 55.83 97 GLU B N 1
ATOM 2337 C CA . GLU B 1 83 ? 3.344 16.552 19.907 1.00 55.30 97 GLU B CA 1
ATOM 2338 C C . GLU B 1 83 ? 4.809 16.143 19.775 1.00 52.83 97 GLU B C 1
ATOM 2339 O O . GLU B 1 83 ? 5.147 14.958 19.721 1.00 53.53 97 GLU B O 1
ATOM 2345 N N . ASP B 1 84 ? 5.653 17.155 19.613 1.00 49.81 98 ASP B N 1
ATOM 2346 C CA . ASP B 1 84 ? 7.076 16.966 19.468 1.00 47.85 98 ASP B CA 1
ATOM 2347 C C . ASP B 1 84 ? 7.728 16.978 20.842 1.00 46.30 98 ASP B C 1
ATOM 2348 O O . ASP B 1 84 ? 7.715 18.003 21.551 1.00 46.65 98 ASP B O 1
ATOM 2353 N N . HIS B 1 85 ? 8.290 15.831 21.213 1.00 42.92 99 HIS B N 1
ATOM 2354 C CA . HIS B 1 85 ? 8.951 15.674 22.506 1.00 39.29 99 HIS B CA 1
ATOM 2355 C C . HIS B 1 85 ? 10.459 15.807 22.383 1.00 36.31 99 HIS B C 1
ATOM 2356 O O . HIS B 1 85 ? 11.183 15.473 23.325 1.00 36.47 99 HIS B O 1
ATOM 2363 N N . SER B 1 86 ? 10.928 16.272 21.226 1.00 33.01 100 SER B N 1
ATOM 2364 C CA . SER B 1 86 ? 12.363 16.431 20.978 1.00 32.51 100 SER B CA 1
ATOM 2365 C C . SER B 1 86 ? 13.008 17.462 21.890 1.00 30.60 100 SER B C 1
ATOM 2366 O O . SER B 1 86 ? 12.443 18.529 22.132 1.00 29.84 100 SER B O 1
ATOM 2369 N N . HIS B 1 87 ? 14.207 17.142 22.369 1.00 28.91 101 HIS B N 1
ATOM 2370 C CA . HIS B 1 87 ? 14.975 18.045 23.231 1.00 28.63 101 HIS B CA 1
ATOM 2371 C C . HIS B 1 87 ? 14.241 18.493 24.495 1.00 25.86 101 HIS B C 1
ATOM 2372 O O . HIS B 1 87 ? 14.372 19.645 24.930 1.00 25.33 101 HIS B O 1
ATOM 2379 N N . ASP B 1 88 ? 13.476 17.575 25.074 1.00 23.96 102 ASP B N 1
ATOM 2380 C CA . ASP B 1 88 ? 12.718 17.850 26.285 1.00 25.14 102 ASP B CA 1
ATOM 2381 C C . ASP B 1 88 ? 13.655 17.835 27.497 1.00 25.80 102 ASP B C 1
ATOM 2382 O O . ASP B 1 88 ? 13.619 16.911 28.319 1.00 25.49 102 ASP B O 1
ATOM 2387 N N . ILE B 1 89 ? 14.487 18.871 27.598 1.00 24.99 103 ILE B N 1
ATOM 2388 C CA . ILE B 1 89 ? 15.460 18.981 28.674 1.00 23.20 103 ILE B CA 1
ATOM 2389 C C . ILE B 1 89 ? 15.612 20.456 29.040 1.00 22.88 103 ILE B C 1
ATOM 2390 O O . ILE B 1 89 ? 15.454 21.330 28.191 1.00 23.79 103 ILE B O 1
ATOM 2395 N N . MET B 1 90 ? 15.891 20.721 30.313 1.00 21.39 104 MET B N 1
ATOM 2396 C CA . MET B 1 90 ? 15.997 22.081 30.823 1.00 20.61 104 MET B CA 1
ATOM 2397 C C . MET B 1 90 ? 16.824 22.182 32.102 1.00 20.73 104 MET B C 1
ATOM 2398 O O . MET B 1 90 ? 16.703 21.361 32.999 1.00 21.99 104 MET B O 1
ATOM 2403 N N . LEU B 1 91 ? 17.690 23.184 32.160 1.00 21.77 105 LEU B N 1
ATOM 2404 C CA . LEU B 1 91 ? 18.514 23.433 33.337 1.00 23.70 105 LEU B CA 1
ATOM 2405 C C . LEU B 1 91 ? 17.913 24.580 34.162 1.00 24.20 105 LEU B C 1
ATOM 2406 O O . LEU B 1 91 ? 17.504 25.606 33.615 1.00 25.04 105 LEU B O 1
ATOM 2411 N N . ILE B 1 92 ? 17.829 24.387 35.471 1.00 23.56 106 ILE B N 1
ATOM 2412 C CA . ILE B 1 92 ? 17.294 25.406 36.363 1.00 24.17 106 ILE B CA 1
ATOM 2413 C C . ILE B 1 92 ? 18.409 25.972 37.233 1.00 24.44 106 ILE B C 1
ATOM 2414 O O . ILE B 1 92 ? 19.113 25.229 37.906 1.00 25.13 106 ILE B O 1
ATOM 2419 N N . ARG B 1 93 ? 18.593 27.285 37.173 1.00 26.73 107 ARG B N 1
ATOM 2420 C CA . ARG B 1 93 ? 19.590 27.963 37.989 1.00 28.46 107 ARG B CA 1
ATOM 2421 C C . ARG B 1 93 ? 18.888 28.381 39.274 1.00 28.03 107 ARG B C 1
ATOM 2422 O O . ARG B 1 93 ? 17.870 29.075 39.245 1.00 27.98 107 ARG B O 1
ATOM 2430 N N . LEU B 1 94 ? 19.391 27.873 40.392 1.00 28.60 108 LEU B N 1
ATOM 2431 C CA . LEU B 1 94 ? 18.824 28.159 41.707 1.00 28.53 108 LEU B CA 1
ATOM 2432 C C . LEU B 1 94 ? 19.208 29.556 42.203 1.00 29.27 108 LEU B C 1
ATOM 2433 O O . LEU B 1 94 ? 20.337 30.008 41.992 1.00 29.05 108 LEU B O 1
ATOM 2438 N N . GLN B 1 95 ? 18.257 30.240 42.841 1.00 30.33 109 GLN B N 1
ATOM 2439 C CA . GLN B 1 95 ? 18.481 31.584 43.389 1.00 30.22 109 GLN B CA 1
ATOM 2440 C C . GLN B 1 95 ? 19.581 31.562 44.441 1.00 28.31 109 GLN B C 1
ATOM 2441 O O . GLN B 1 95 ? 20.377 32.491 44.520 1.00 28.95 109 GLN B O 1
ATOM 2447 N N . ASN B 1 96 ? 19.606 30.493 45.240 1.00 27.66 110 ASN B N 1
ATOM 2448 C CA . ASN B 1 96 ? 20.585 30.291 46.313 1.00 27.19 110 ASN B CA 1
ATOM 2449 C C . ASN B 1 96 ? 21.225 28.897 46.193 1.00 27.90 110 ASN B C 1
ATOM 2450 O O . ASN B 1 96 ? 20.652 28.006 45.568 1.00 31.65 110 ASN B O 1
ATOM 2455 N N . SER B 1 97 ? 22.396 28.706 46.803 1.00 26.28 111 SER B N 1
ATOM 2456 C CA . SER B 1 97 ? 23.089 27.413 46.773 1.00 26.40 111 SER B CA 1
ATOM 2457 C C . SER B 1 97 ? 22.451 26.373 47.694 1.00 26.52 111 SER B C 1
ATOM 2458 O O . SER B 1 97 ? 21.919 26.706 48.752 1.00 28.41 111 SER B O 1
ATOM 2461 N N . ALA B 1 98 ? 22.530 25.111 47.293 1.00 25.50 112 ALA B N 1
ATOM 2462 C CA . ALA B 1 98 ? 21.984 24.011 48.074 1.00 24.79 112 ALA B CA 1
ATOM 2463 C C . ALA B 1 98 ? 23.037 23.486 49.047 1.00 25.61 112 ALA B C 1
ATOM 2464 O O . ALA B 1 98 ? 24.221 23.453 48.718 1.00 25.92 112 ALA B O 1
ATOM 2466 N N . ASN B 1 99 ? 22.615 23.081 50.245 1.00 26.11 113 ASN B N 1
ATOM 2467 C CA . ASN B 1 99 ? 23.550 22.533 51.223 1.00 26.83 113 ASN B CA 1
ATOM 2468 C C . ASN B 1 99 ? 23.832 21.110 50.795 1.00 26.68 113 ASN B C 1
ATOM 2469 O O . ASN B 1 99 ? 22.929 20.284 50.782 1.00 27.75 113 ASN B O 1
ATOM 2474 N N . LEU B 1 100 ? 25.072 20.817 50.431 1.00 27.28 114 LEU B N 1
ATOM 2475 C CA . LEU B 1 100 ? 25.410 19.464 50.013 1.00 28.22 114 LEU B CA 1
ATOM 2476 C C . LEU B 1 100 ? 25.866 18.587 51.187 1.00 28.63 114 LEU B C 1
ATOM 2477 O O . LEU B 1 100 ? 26.465 19.063 52.149 1.00 29.66 114 LEU B O 1
ATOM 2482 N N . GLY B 1 101 ? 25.558 17.303 51.104 1.00 29.49 115 GLY B N 1
ATOM 2483 C CA . GLY B 1 101 ? 25.928 16.374 52.150 1.00 30.48 115 GLY B CA 1
ATOM 2484 C C . GLY B 1 101 ? 25.776 14.970 51.613 1.00 31.36 115 GLY B C 1
ATOM 2485 O O . GLY B 1 101 ? 25.745 14.774 50.400 1.00 33.47 115 GLY B O 1
ATOM 2486 N N . ASP B 1 102 ? 25.686 13.987 52.496 1.00 31.76 116 ASP B N 1
ATOM 2487 C CA . ASP B 1 102 ? 25.528 12.611 52.053 1.00 31.49 116 ASP B CA 1
ATOM 2488 C C . ASP B 1 102 ? 24.083 12.358 51.638 1.00 30.89 116 ASP B C 1
ATOM 2489 O O . ASP B 1 102 ? 23.816 11.436 50.873 1.00 32.97 116 ASP B O 1
ATOM 2494 N N . LYS B 1 103 ? 23.159 13.172 52.159 1.00 29.74 117 LYS B N 1
ATOM 2495 C CA . LYS B 1 103 ? 21.725 13.059 51.855 1.00 29.02 117 LYS B CA 1
ATOM 2496 C C . LYS B 1 103 ? 21.231 13.983 50.739 1.00 27.81 117 LYS B C 1
ATOM 2497 O O . LYS B 1 103 ? 20.079 13.881 50.317 1.00 28.33 117 LYS B O 1
ATOM 2503 N N . VAL B 1 104 ? 22.092 14.898 50.294 1.00 26.34 118 VAL B N 1
ATOM 2504 C CA . VAL B 1 104 ? 21.777 15.824 49.210 1.00 26.84 118 VAL B CA 1
ATOM 2505 C C . VAL B 1 104 ? 23.054 16.128 48.428 1.00 28.39 118 VAL B C 1
ATOM 2506 O O . VAL B 1 104 ? 23.874 16.955 48.847 1.00 28.88 118 VAL B O 1
ATOM 2510 N N . LYS B 1 105 ? 23.234 15.436 47.308 1.00 27.91 119 LYS B N 1
ATOM 2511 C CA . LYS B 1 105 ? 24.413 15.638 46.473 1.00 29.21 119 LYS B CA 1
ATOM 2512 C C . LYS B 1 105 ? 24.076 15.463 45.003 1.00 28.43 119 LYS B C 1
ATOM 2513 O O . LYS B 1 105 ? 23.135 14.764 44.653 1.00 30.56 119 LYS B O 1
ATOM 2519 N N . PRO B 1 106 ? 24.821 16.137 44.124 1.00 26.67 120 PRO B N 1
ATOM 2520 C CA . PRO B 1 106 ? 24.572 16.028 42.684 1.00 28.22 120 PRO B CA 1
ATOM 2521 C C . PRO B 1 106 ? 24.881 14.639 42.117 1.00 27.56 120 PRO B C 1
ATOM 2522 O O . PRO B 1 106 ? 25.648 13.886 42.707 1.00 28.87 120 PRO B O 1
ATOM 2526 N N . VAL B 1 107 ? 24.223 14.276 41.017 1.00 27.00 121 VAL B N 1
ATOM 2527 C CA . VAL B 1 107 ? 24.478 12.984 40.369 1.00 27.14 121 VAL B CA 1
ATOM 2528 C C . VAL B 1 107 ? 25.608 13.202 39.385 1.00 25.98 121 VAL B C 1
ATOM 2529 O O . VAL B 1 107 ? 25.841 14.314 38.924 1.00 24.69 121 VAL B O 1
ATOM 2533 N N . GLN B 1 108 ? 26.251 12.110 39.008 1.00 26.69 122 GLN B N 1
ATOM 2534 C CA . GLN B 1 108 ? 27.305 12.152 38.018 1.00 26.87 122 GLN B CA 1
ATOM 2535 C C . GLN B 1 108 ? 26.625 11.918 36.656 1.00 26.43 122 GLN B C 1
ATOM 2536 O O . GLN B 1 108 ? 25.876 10.954 36.491 1.00 26.02 122 GLN B O 1
ATOM 2542 N N . LEU B 1 109 ? 26.840 12.831 35.712 1.00 26.74 123 LEU B N 1
ATOM 2543 C CA . LEU B 1 109 ? 26.250 12.717 34.379 1.00 26.72 123 LEU B CA 1
ATOM 2544 C C . LEU B 1 109 ? 26.993 11.672 33.553 1.00 27.49 123 LEU B C 1
ATOM 2545 O O . LEU B 1 109 ? 28.216 11.557 33.643 1.00 27.68 123 LEU B O 1
ATO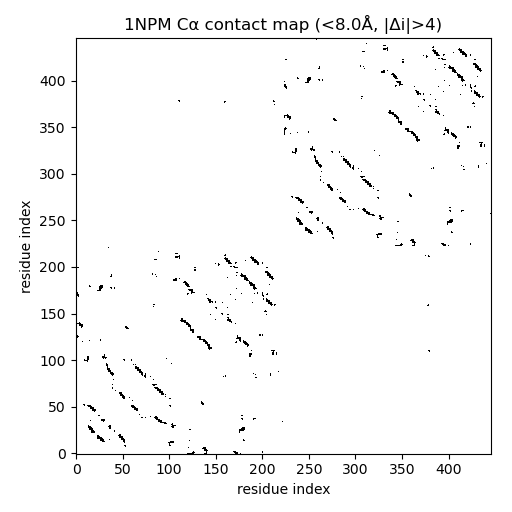M 2550 N N . ALA B 1 110 ? 26.251 10.909 32.756 1.00 28.29 124 ALA B N 1
ATOM 2551 C CA . ALA B 1 110 ? 26.839 9.858 31.930 1.00 30.21 124 ALA B CA 1
ATOM 2552 C C . ALA B 1 110 ? 27.455 10.356 30.634 1.00 31.17 124 ALA B C 1
ATOM 2553 O O . ALA B 1 110 ? 26.790 11.011 29.829 1.00 32.14 124 ALA B O 1
ATOM 2555 N N . ASN B 1 111 ? 28.736 10.059 30.440 1.00 33.36 125 ASN B N 1
ATOM 2556 C CA . ASN B 1 111 ? 29.415 10.449 29.202 1.00 34.90 125 ASN B CA 1
ATOM 2557 C C . ASN B 1 111 ? 29.125 9.361 28.186 1.00 34.34 125 ASN B C 1
ATOM 2558 O O . ASN B 1 111 ? 28.865 9.639 27.016 1.00 35.25 125 ASN B O 1
ATOM 2563 N N . LEU B 1 112 ? 29.160 8.118 28.649 1.00 31.75 127 LEU B N 1
ATOM 2564 C CA . LEU B 1 112 ? 28.884 6.980 27.788 1.00 31.82 127 LEU B CA 1
ATOM 2565 C C . LEU B 1 112 ? 27.383 6.745 27.716 1.00 29.23 127 LEU B C 1
ATOM 2566 O O . LEU B 1 112 ? 26.701 6.811 28.731 1.00 30.59 127 LEU B O 1
ATOM 2571 N N . CYS B 1 113 ? 26.876 6.445 26.525 1.00 26.92 128 CYS B N 1
ATOM 2572 C CA . CYS B 1 113 ? 25.451 6.203 26.354 1.00 25.69 128 CYS B CA 1
ATOM 2573 C C . CYS B 1 113 ? 25.040 4.876 26.984 1.00 25.12 128 CYS B C 1
ATOM 2574 O O . CYS B 1 113 ? 25.893 4.030 27.261 1.00 26.04 128 CYS B O 1
ATOM 2577 N N . PRO B 1 114 ? 23.729 4.687 27.246 1.00 24.64 129 PRO B N 1
ATOM 2578 C CA . PRO B 1 114 ? 23.222 3.455 27.853 1.00 26.68 129 PRO B CA 1
ATOM 2579 C C . PRO B 1 114 ? 23.221 2.266 26.895 1.00 28.88 129 PRO B C 1
ATOM 2580 O O . PRO B 1 114 ? 22.929 2.411 25.708 1.00 28.34 129 PRO B O 1
ATOM 2584 N N . LYS B 1 115 ? 23.559 1.088 27.405 1.00 31.20 130 LYS B N 1
ATOM 2585 C CA . LYS B 1 115 ? 23.576 -0.088 26.556 1.00 32.74 130 LYS B CA 1
ATOM 2586 C C . LYS B 1 115 ? 22.410 -1.015 26.843 1.00 31.27 130 LYS B C 1
ATOM 2587 O O . LYS B 1 115 ? 22.057 -1.245 27.995 1.00 30.75 130 LYS B O 1
ATOM 2593 N N . VAL B 1 116 ? 21.821 -1.536 25.766 1.00 31.65 132 VAL B N 1
ATOM 2594 C CA . VAL B 1 116 ? 20.659 -2.429 25.827 1.00 30.63 132 VAL B CA 1
ATOM 2595 C C . VAL B 1 116 ? 20.759 -3.445 26.954 1.00 30.24 132 VAL B C 1
ATOM 2596 O O . VAL B 1 116 ? 21.805 -4.062 27.158 1.00 30.98 132 VAL B O 1
ATOM 2600 N N . GLY B 1 117 ? 19.687 -3.557 27.727 1.00 28.85 133 GLY B N 1
ATOM 2601 C CA . GLY B 1 117 ? 19.663 -4.513 28.813 1.00 27.78 133 GLY B CA 1
ATOM 2602 C C . GLY B 1 117 ? 20.127 -3.981 30.144 1.00 28.16 133 GLY B C 1
ATOM 2603 O O . GLY B 1 117 ? 19.785 -4.557 31.171 1.00 30.86 133 GLY B O 1
ATOM 2604 N N . GLN B 1 118 ? 20.913 -2.908 30.140 1.00 28.26 134 GLN B N 1
ATOM 2605 C CA . GLN B 1 118 ? 21.399 -2.310 31.381 1.00 28.87 134 GLN B CA 1
ATOM 2606 C C . GLN B 1 118 ? 20.269 -2.137 32.391 1.00 30.03 134 GLN B C 1
ATOM 2607 O O . GLN B 1 118 ? 19.176 -1.683 32.034 1.00 29.90 134 GLN B O 1
ATOM 2613 N N . LYS B 1 119 ? 20.516 -2.534 33.637 1.00 30.36 135 LYS B N 1
ATOM 2614 C CA . LYS B 1 119 ? 19.508 -2.393 34.682 1.00 31.37 135 LYS B CA 1
ATOM 2615 C C . LYS B 1 119 ? 19.681 -1.024 35.340 1.00 30.52 135 LYS B C 1
ATOM 2616 O O . LYS B 1 119 ? 20.794 -0.626 35.688 1.00 30.72 135 LYS B O 1
ATOM 2622 N N . CYS B 1 120 ? 18.578 -0.283 35.429 1.00 29.83 136 CYS B N 1
ATOM 2623 C CA . CYS B 1 120 ? 18.561 1.068 35.989 1.00 27.72 136 CYS B CA 1
ATOM 2624 C C . CYS B 1 120 ? 17.482 1.242 37.056 1.00 26.30 136 CYS B C 1
ATOM 2625 O O . CYS B 1 120 ? 16.642 0.372 37.261 1.00 26.34 136 CYS B O 1
ATOM 2628 N N . ILE B 1 121 ? 17.473 2.417 37.675 1.00 24.60 137 ILE B N 1
ATOM 2629 C CA . ILE B 1 121 ? 16.501 2.755 38.700 1.00 23.63 137 ILE B CA 1
ATOM 2630 C C . ILE B 1 121 ? 15.790 4.083 38.416 1.00 22.63 137 ILE B C 1
ATOM 2631 O O . ILE B 1 121 ? 16.428 5.101 38.137 1.00 21.59 137 ILE B O 1
ATOM 2636 N N . ILE B 1 122 ? 14.460 4.034 38.415 1.00 21.97 138 ILE B N 1
ATOM 2637 C CA . ILE B 1 122 ? 13.627 5.220 38.206 1.00 21.07 138 ILE B CA 1
ATOM 2638 C C . ILE B 1 122 ? 12.940 5.511 39.545 1.00 21.18 138 ILE B C 1
ATOM 2639 O O . ILE B 1 122 ? 12.535 4.587 40.254 1.00 22.15 138 ILE B O 1
ATOM 2644 N N . SER B 1 123 ? 12.826 6.785 39.899 1.00 20.40 139 SER B N 1
ATOM 2645 C CA . SER B 1 123 ? 12.202 7.153 41.166 1.00 21.32 139 SER B CA 1
ATOM 2646 C C . SER B 1 123 ? 11.440 8.470 41.106 1.00 21.21 139 SER B C 1
ATOM 2647 O O . SER B 1 123 ? 11.732 9.327 40.275 1.00 21.54 139 SER B O 1
ATOM 2650 N N . GLY B 1 124 ? 10.460 8.626 41.988 1.00 20.60 140 GLY B N 1
ATOM 2651 C CA . GLY B 1 124 ? 9.690 9.857 42.005 1.00 19.69 140 GLY B CA 1
ATOM 2652 C C . GLY B 1 124 ? 8.430 9.795 42.843 1.00 19.20 140 GLY B C 1
ATOM 2653 O O . GLY B 1 124 ? 8.100 8.755 43.404 1.00 19.08 140 GLY B O 1
ATOM 2654 N N . TRP B 1 125 ? 7.735 10.924 42.931 1.00 19.19 141 TRP B N 1
ATOM 2655 C CA . TRP B 1 125 ? 6.499 11.021 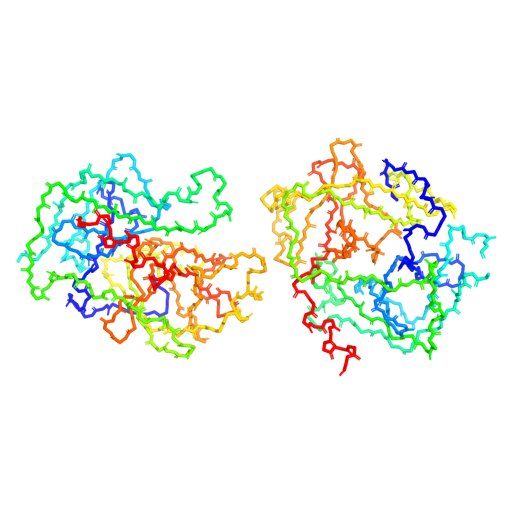43.704 1.00 21.14 141 TRP B CA 1
ATOM 2656 C C . TRP B 1 125 ? 5.259 10.975 42.828 1.00 22.23 141 TRP B C 1
ATOM 2657 O O . TRP B 1 125 ? 4.181 11.378 43.254 1.00 23.50 141 TRP B O 1
ATOM 2668 N N . GLY B 1 126 ? 5.418 10.464 41.611 1.00 21.97 142 GLY B N 1
ATOM 2669 C CA . GLY B 1 126 ? 4.309 10.372 40.686 1.00 19.46 142 GLY B CA 1
ATOM 2670 C C . GLY B 1 126 ? 3.346 9.278 41.069 1.00 19.85 142 GLY B C 1
ATOM 2671 O O . GLY B 1 126 ? 3.613 8.497 41.979 1.00 19.64 142 GLY B O 1
ATOM 2672 N N . THR B 1 127 ? 2.231 9.212 40.353 1.00 19.41 143 THR B N 1
ATOM 2673 C CA . THR B 1 127 ? 1.207 8.216 40.616 1.00 20.48 143 THR B CA 1
ATOM 2674 C C . THR B 1 127 ? 1.765 6.795 40.639 1.00 21.98 143 THR B C 1
ATOM 2675 O O . THR B 1 127 ? 2.689 6.452 39.898 1.00 22.73 143 THR B O 1
ATOM 2679 N N . VAL B 1 128 ? 1.197 6.002 41.540 1.00 21.47 144 VAL B N 1
ATOM 2680 C CA . VAL B 1 128 ? 1.569 4.616 41.779 1.00 21.25 144 VAL B CA 1
ATOM 2681 C C . VAL B 1 128 ? 0.665 3.632 41.004 1.00 20.85 144 VAL B C 1
ATOM 2682 O O . VAL B 1 128 ? 0.947 2.441 40.906 1.00 21.10 144 VAL B O 1
ATOM 2686 N N . THR B 1 129 ? -0.377 4.163 40.383 1.00 20.14 145 THR B N 1
ATOM 2687 C CA . THR B 1 129 ? -1.292 3.361 39.590 1.00 20.08 145 THR B CA 1
ATOM 2688 C C . THR B 1 129 ? -1.589 4.132 38.309 1.00 20.62 145 THR B C 1
ATOM 2689 O O . THR B 1 129 ? -1.319 5.326 38.217 1.00 20.21 145 THR B O 1
ATOM 2693 N N . SER B 1 130 ? -2.155 3.442 37.327 1.00 21.29 146 SER B N 1
ATOM 2694 C CA . SER B 1 130 ? -2.502 4.048 36.049 1.00 24.11 146 SER B CA 1
ATOM 2695 C C . SER B 1 130 ? -3.603 3.218 35.407 1.00 23.59 146 SER B C 1
ATOM 2696 O O . SER B 1 130 ? -3.495 2.001 35.344 1.00 22.89 146 SER B O 1
ATOM 2699 N N . PRO B 1 131 ? -4.626 3.872 34.838 1.00 23.71 147 PRO B N 1
ATOM 2700 C CA . PRO B 1 131 ? -4.834 5.317 34.722 1.00 25.34 147 PRO B CA 1
ATOM 2701 C C . PRO B 1 131 ? -5.367 6.038 35.965 1.00 27.58 147 PRO B C 1
ATOM 2702 O O . PRO B 1 131 ? -5.443 7.269 35.976 1.00 26.33 147 PRO B O 1
ATOM 2706 N N . GLN B 1 132 ? -5.760 5.280 36.988 1.00 28.87 148 GLN B N 1
ATOM 2707 C CA . GLN B 1 132 ? -6.254 5.859 38.237 1.00 30.79 148 GLN B CA 1
ATOM 2708 C C . GLN B 1 132 ? -5.114 6.623 38.924 1.00 31.91 148 GLN B C 1
ATOM 2709 O O . GLN B 1 132 ? -4.002 6.102 39.048 1.00 32.78 148 GLN B O 1
ATOM 2715 N N . GLU B 1 133 ? -5.370 7.853 39.358 1.00 29.24 149 GLU B N 1
ATOM 2716 C CA . GLU B 1 133 ? -4.335 8.630 40.025 1.00 29.34 149 GLU B CA 1
ATOM 2717 C C . GLU B 1 133 ? -4.265 8.338 41.515 1.00 28.94 149 GLU B C 1
ATOM 2718 O O . GLU B 1 133 ? -5.240 8.521 42.230 1.00 31.09 149 GLU B O 1
ATOM 2724 N N . ASN B 1 134 ? -3.121 7.838 41.962 1.00 26.98 150 ASN B N 1
ATOM 2725 C CA . ASN B 1 134 ? -2.894 7.537 43.367 1.00 26.02 150 ASN B CA 1
ATOM 2726 C C . ASN B 1 134 ? -1.499 8.052 43.712 1.00 25.58 150 ASN B C 1
ATOM 2727 O O . ASN B 1 134 ? -0.509 7.351 43.524 1.00 24.03 150 ASN B O 1
ATOM 2732 N N . PHE B 1 135 ? -1.421 9.286 44.204 1.00 25.32 151 PHE B N 1
ATOM 2733 C CA . PHE B 1 135 ? -0.130 9.889 44.534 1.00 26.47 151 PHE B CA 1
ATOM 2734 C C . PHE B 1 135 ? 0.398 9.548 45.922 1.00 27.44 151 PHE B C 1
ATOM 2735 O O . PHE B 1 135 ? -0.213 9.878 46.941 1.00 29.00 151 PHE B O 1
ATOM 2743 N N . PRO B 1 136 ? 1.562 8.889 45.970 1.00 26.84 152 PRO B N 1
ATOM 2744 C CA . PRO B 1 136 ? 2.217 8.475 47.206 1.00 26.93 152 PRO B CA 1
ATOM 2745 C C . PRO B 1 136 ? 2.830 9.654 47.959 1.00 28.68 152 PRO B C 1
ATOM 2746 O O . PRO B 1 136 ? 3.154 10.705 47.387 1.00 28.76 152 PRO B O 1
ATOM 2750 N N . ASN B 1 137 ? 3.022 9.462 49.249 1.00 29.04 153 ASN B N 1
ATOM 2751 C CA . ASN B 1 137 ? 3.583 10.512 50.064 1.00 29.38 153 ASN B CA 1
ATOM 2752 C C . ASN B 1 137 ? 5.104 10.406 50.161 1.00 27.31 153 ASN B C 1
ATOM 2753 O O . ASN B 1 137 ? 5.806 11.398 50.383 1.00 27.28 153 ASN B O 1
ATOM 2758 N N . THR B 1 138 ? 5.605 9.193 49.965 1.00 25.92 154 THR B N 1
ATOM 2759 C CA . THR B 1 138 ? 7.032 8.925 50.030 1.00 25.10 154 THR B CA 1
ATOM 2760 C C . THR B 1 138 ? 7.611 8.588 48.654 1.00 22.78 154 THR B C 1
ATOM 2761 O O . THR B 1 138 ? 6.916 8.081 47.786 1.00 22.06 154 THR B O 1
ATOM 2765 N N . LEU B 1 139 ? 8.890 8.892 48.473 1.00 21.19 155 LEU B N 1
ATOM 2766 C CA . LEU B 1 139 ? 9.594 8.641 47.225 1.00 19.73 155 LEU B CA 1
ATOM 2767 C C . LEU B 1 139 ? 9.591 7.157 46.878 1.00 19.59 155 LEU B C 1
ATOM 2768 O O . LEU B 1 139 ? 9.886 6.322 47.725 1.00 20.71 155 LEU B O 1
ATOM 2773 N N . ASN B 1 140 ? 9.182 6.826 45.660 1.00 20.02 156 ASN B N 1
ATOM 2774 C CA . ASN B 1 140 ? 9.181 5.438 45.228 1.00 20.40 156 ASN B CA 1
ATOM 2775 C C . ASN B 1 140 ? 10.345 5.170 44.294 1.00 20.95 156 ASN B C 1
ATOM 2776 O O . ASN B 1 140 ? 10.839 6.074 43.639 1.00 20.17 156 ASN B O 1
ATOM 2781 N N . CYS B 1 141 ? 10.753 3.908 44.237 1.00 22.69 157 CYS B N 1
ATOM 2782 C CA . CYS B 1 141 ? 11.861 3.435 43.412 1.00 23.09 157 CYS B CA 1
ATOM 2783 C C . CYS B 1 141 ? 11.448 2.174 42.657 1.00 23.87 157 CYS B C 1
ATOM 2784 O O . CYS B 1 141 ? 10.661 1.370 43.167 1.00 25.21 157 CYS B O 1
ATOM 2787 N N . ALA B 1 142 ? 12.000 1.989 41.460 1.00 22.19 158 ALA B N 1
ATOM 2788 C CA . ALA B 1 142 ? 11.700 0.806 40.652 1.00 23.00 158 ALA B CA 1
ATOM 2789 C C . ALA B 1 142 ? 12.868 0.438 39.744 1.00 23.17 158 ALA B C 1
ATOM 2790 O O . ALA B 1 142 ? 13.634 1.309 39.325 1.00 23.48 158 ALA B O 1
ATOM 2792 N N . GLU B 1 143 ? 13.022 -0.857 39.477 1.00 25.10 159 GLU B N 1
ATOM 2793 C CA . GLU B 1 143 ? 14.086 -1.330 38.596 1.00 26.79 159 GLU B CA 1
ATOM 2794 C C . GLU B 1 143 ? 13.548 -1.473 37.173 1.00 26.49 159 GLU B C 1
ATOM 2795 O O . GLU B 1 143 ? 12.524 -2.111 36.933 1.00 26.24 159 GLU B O 1
ATOM 2801 N N . VAL B 1 144 ? 14.246 -0.848 36.237 1.00 24.87 160 VAL B N 1
ATOM 2802 C CA . VAL B 1 144 ? 13.860 -0.852 34.839 1.00 24.85 160 VAL B CA 1
ATOM 2803 C C . VAL B 1 144 ? 15.062 -1.241 33.966 1.00 25.45 160 VAL B C 1
ATOM 2804 O O . VAL B 1 144 ? 16.197 -1.206 34.418 1.00 25.21 160 VAL B O 1
ATOM 2808 N N . LYS B 1 145 ? 14.808 -1.675 32.737 1.00 25.84 161 LYS B N 1
ATOM 2809 C CA . LYS B 1 145 ? 15.886 -2.080 31.833 1.00 27.40 161 LYS B CA 1
ATOM 2810 C C . LYS B 1 145 ? 15.886 -1.271 30.547 1.00 25.82 161 LYS B C 1
ATOM 2811 O O . LYS B 1 145 ? 14.830 -0.877 30.050 1.00 26.53 161 LYS B O 1
ATOM 2817 N N . ILE B 1 146 ? 17.078 -1.022 30.018 1.00 24.68 162 ILE B N 1
ATOM 2818 C CA . ILE B 1 146 ? 17.236 -0.268 28.783 1.00 25.20 162 ILE B CA 1
ATOM 2819 C C . ILE B 1 146 ? 16.766 -1.095 27.568 1.00 26.36 162 ILE B C 1
ATOM 2820 O O . ILE B 1 146 ? 17.259 -2.188 27.322 1.00 27.06 162 ILE B O 1
ATOM 2825 N N . TYR B 1 147 ? 15.762 -0.603 26.853 1.00 27.99 163 TYR B N 1
ATOM 2826 C CA . TYR B 1 147 ? 15.249 -1.307 25.676 1.00 29.66 163 TYR B CA 1
ATOM 2827 C C . TYR B 1 147 ? 16.109 -1.026 24.451 1.00 32.40 163 TYR B C 1
ATOM 2828 O O . TYR B 1 147 ? 16.927 -0.098 24.452 1.00 32.47 163 TYR B O 1
ATOM 2837 N N . SER B 1 148 ? 15.907 -1.822 23.401 1.00 33.96 164 SER B N 1
ATOM 2838 C CA . SER B 1 148 ? 16.630 -1.636 22.145 1.00 35.75 164 SER B CA 1
ATOM 2839 C C . SER B 1 148 ? 15.897 -0.531 21.384 1.00 36.32 164 SER B C 1
ATOM 2840 O O . SER B 1 148 ? 14.693 -0.353 21.556 1.00 36.48 164 SER B O 1
ATOM 2843 N N . GLN B 1 149 ? 16.616 0.183 20.522 1.00 38.71 165 GLN B N 1
ATOM 2844 C CA . GLN B 1 149 ? 16.026 1.278 19.759 1.00 40.43 165 GLN B CA 1
ATOM 2845 C C . GLN B 1 149 ? 14.937 0.834 18.785 1.00 39.90 165 GLN B C 1
ATOM 2846 O O . GLN B 1 149 ? 13.985 1.574 18.546 1.00 40.36 165 GLN B O 1
ATOM 2852 N N . ASN B 1 150 ? 15.074 -0.360 18.220 1.00 40.18 166 ASN B N 1
ATOM 2853 C CA . ASN B 1 150 ? 14.069 -0.871 17.286 1.00 41.55 166 ASN B CA 1
ATOM 2854 C C . ASN B 1 150 ? 12.800 -1.254 18.037 1.00 40.32 166 ASN B C 1
ATOM 2855 O O . ASN B 1 150 ? 11.696 -1.074 17.524 1.00 39.82 166 ASN B O 1
ATOM 2860 N N . LYS B 1 151 ? 12.957 -1.794 19.246 1.00 40.49 167 LYS B N 1
ATOM 2861 C CA . LYS B 1 151 ? 11.801 -2.154 20.069 1.00 40.09 167 LYS B CA 1
ATOM 2862 C C . LYS B 1 151 ? 11.145 -0.849 20.563 1.00 38.78 167 LYS B C 1
ATOM 2863 O O . LYS B 1 151 ? 9.929 -0.793 20.793 1.00 39.33 167 LYS B O 1
ATOM 2869 N N . CYS B 1 152 ? 11.960 0.199 20.688 1.00 36.09 168 CYS B N 1
ATOM 2870 C CA . CYS B 1 152 ? 11.504 1.515 21.137 1.00 35.44 168 CYS B CA 1
ATOM 2871 C C . CYS B 1 152 ? 10.710 2.198 20.015 1.00 35.66 168 CYS B C 1
ATOM 2872 O O . CYS B 1 152 ? 9.602 2.707 20.241 1.00 34.97 168 CYS B O 1
ATOM 2875 N N . GLU B 1 153 ? 11.246 2.126 18.794 1.00 35.52 169 GLU B N 1
ATOM 2876 C CA . GLU B 1 153 ? 10.612 2.730 17.617 1.00 35.44 169 GLU B CA 1
ATOM 2877 C C . GLU B 1 153 ? 9.291 2.074 17.217 1.00 35.26 169 GLU B C 1
ATOM 2878 O O . GLU B 1 153 ? 8.366 2.768 16.810 1.00 35.04 169 GLU B O 1
ATOM 2884 N N . ARG B 1 154 ? 9.189 0.750 17.345 1.00 35.52 170 ARG B N 1
ATOM 2885 C CA . ARG B 1 154 ? 7.943 0.055 17.010 1.00 36.96 170 ARG B CA 1
ATOM 2886 C C . ARG B 1 154 ? 6.848 0.454 17.987 1.00 35.88 170 ARG B C 1
ATOM 2887 O O . ARG B 1 154 ? 5.663 0.488 17.638 1.00 35.84 170 ARG B O 1
ATOM 2895 N N . ALA B 1 155 ? 7.252 0.758 19.216 1.00 34.97 171 ALA B N 1
ATOM 2896 C CA . ALA B 1 155 ? 6.303 1.157 20.243 1.00 33.46 171 ALA B CA 1
ATOM 2897 C C . ALA B 1 155 ? 5.768 2.564 19.994 1.00 32.05 171 ALA B C 1
ATOM 2898 O O . ALA B 1 155 ? 4.657 2.891 20.420 1.00 35.11 171 ALA B O 1
ATOM 2900 N N . TYR B 1 156 ? 6.548 3.400 19.312 1.00 29.56 172 TYR B N 1
ATOM 2901 C CA . TYR B 1 156 ? 6.136 4.783 19.028 1.00 28.64 172 TYR B CA 1
ATOM 2902 C C . TYR B 1 156 ? 6.586 5.215 17.630 1.00 28.90 172 TYR B C 1
ATOM 2903 O O . TYR B 1 156 ? 7.426 6.112 17.478 1.00 27.73 172 TYR B O 1
ATOM 2912 N N . PRO B 1 157 ? 6.012 4.590 16.585 1.00 30.09 173 PRO B N 1
ATOM 2913 C CA . PRO B 1 157 ? 6.330 4.873 15.179 1.00 28.92 173 PRO B CA 1
ATOM 2914 C C . PRO B 1 157 ? 6.551 6.345 14.837 1.00 27.34 173 PRO B C 1
ATOM 2915 O O . PRO B 1 157 ? 5.649 7.167 14.978 1.00 27.76 173 PRO B O 1
ATOM 2919 N N . GLY B 1 158 ? 7.771 6.669 14.423 1.00 27.84 174 GLY B N 1
ATOM 2920 C CA . GLY B 1 158 ? 8.103 8.028 14.020 1.00 26.92 174 GLY B CA 1
ATOM 2921 C C . GLY B 1 158 ? 8.250 9.093 15.090 1.00 28.08 174 GLY B C 1
ATOM 2922 O O . GLY B 1 158 ? 8.341 10.278 14.770 1.00 26.41 174 GLY B O 1
ATOM 2923 N N . LYS B 1 159 ? 8.305 8.682 16.350 1.00 29.34 175 LYS B N 1
ATOM 2924 C CA . LYS B 1 159 ? 8.438 9.639 17.449 1.00 31.65 175 LYS B CA 1
ATOM 2925 C C . LYS B 1 159 ? 9.789 9.577 18.179 1.00 30.93 175 LYS B C 1
ATOM 2926 O O . LYS B 1 159 ? 10.124 10.476 18.945 1.00 31.89 175 LYS B O 1
ATOM 2932 N N . ILE B 1 160 ? 10.562 8.526 17.933 1.00 30.19 176 ILE B N 1
ATOM 2933 C CA . ILE B 1 160 ? 11.843 8.346 18.608 1.00 28.52 176 ILE B CA 1
ATOM 2934 C C . ILE B 1 160 ? 12.998 8.957 17.828 1.00 30.27 176 ILE B C 1
ATOM 2935 O O . ILE B 1 160 ? 13.132 8.714 16.634 1.00 31.24 176 ILE B O 1
ATOM 2940 N N . THR B 1 161 ? 13.796 9.789 18.497 1.00 29.57 177 THR B N 1
ATOM 2941 C CA . THR B 1 161 ? 14.965 10.419 17.889 1.00 28.44 177 THR B CA 1
ATOM 2942 C C . THR B 1 161 ? 16.196 9.850 18.594 1.00 29.74 177 THR B C 1
ATOM 2943 O O . THR B 1 161 ? 16.060 9.095 19.562 1.00 29.90 177 THR B O 1
ATOM 2947 N N . GLU B 1 162 ? 17.393 10.218 18.131 1.00 30.26 178 GLU B N 1
ATOM 2948 C CA . GLU B 1 162 ? 18.633 9.727 18.742 1.00 30.23 178 GLU B CA 1
ATOM 2949 C C . GLU B 1 162 ? 18.899 10.326 20.122 1.00 28.64 178 GLU B C 1
ATOM 2950 O O . GLU B 1 162 ? 19.833 9.917 20.806 1.00 27.82 178 GLU B O 1
ATOM 2956 N N . GLY B 1 163 ? 18.061 11.278 20.531 1.00 28.20 179 GLY B N 1
ATOM 2957 C CA . GLY B 1 163 ? 18.208 11.896 21.836 1.00 26.89 179 GLY B CA 1
ATOM 2958 C C . GLY B 1 163 ? 17.215 11.336 22.839 1.00 26.70 179 GLY B C 1
ATOM 2959 O O . GLY B 1 163 ? 16.932 11.962 23.864 1.00 25.88 179 GLY B O 1
ATOM 2960 N N . MET B 1 164 ? 16.686 10.154 22.532 1.00 25.49 180 MET B N 1
ATOM 2961 C CA . MET B 1 164 ? 15.708 9.464 23.374 1.00 24.54 180 MET B CA 1
ATOM 2962 C C . MET B 1 164 ? 16.080 8.002 23.554 1.00 24.03 180 MET B C 1
ATOM 2963 O O . MET B 1 164 ? 16.719 7.404 22.693 1.00 25.61 180 MET B O 1
ATOM 2968 N N . VAL B 1 165 ? 15.641 7.427 24.663 1.00 23.18 181 VAL B N 1
ATOM 2969 C CA . VAL B 1 165 ? 15.889 6.030 24.958 1.00 22.62 181 VAL B CA 1
ATOM 2970 C C . VAL B 1 165 ? 14.713 5.469 25.752 1.00 24.72 181 VAL B C 1
ATOM 2971 O O . VAL B 1 165 ? 14.205 6.115 26.675 1.00 25.32 181 VAL B O 1
ATOM 2975 N N . CYS B 1 166 ? 14.233 4.301 25.337 1.00 24.99 182 CYS B N 1
ATOM 2976 C CA . CYS B 1 166 ? 13.131 3.635 26.021 1.00 24.30 182 CYS B CA 1
ATOM 2977 C C . CYS B 1 166 ? 13.667 2.756 27.140 1.00 24.39 182 CYS B C 1
ATOM 2978 O O . CYS B 1 166 ? 14.790 2.263 27.081 1.00 24.50 182 CYS B O 1
ATOM 2981 N N . ALA B 1 167 ? 12.858 2.558 28.165 1.00 23.48 183 ALA B N 1
ATOM 2982 C CA . ALA B 1 167 ? 13.254 1.708 29.270 1.00 23.89 183 ALA B CA 1
ATOM 2983 C C . ALA B 1 167 ? 11.988 1.135 29.886 1.00 24.09 183 ALA B C 1
ATOM 2984 O O . ALA B 1 167 ? 10.917 1.729 29.786 1.00 24.57 183 ALA B O 1
ATOM 2986 N N . GLY B 1 168 ? 12.094 -0.040 30.485 1.00 24.92 184 GLY B N 1
ATOM 2987 C CA . GLY B 1 168 ? 10.911 -0.641 31.067 1.00 25.05 184 GLY B CA 1
ATOM 2988 C C . GLY B 1 168 ? 11.185 -1.973 31.723 1.00 26.72 184 GLY B C 1
ATOM 2989 O O . GLY B 1 168 ? 12.335 -2.354 31.939 1.00 27.02 184 GLY B O 1
AT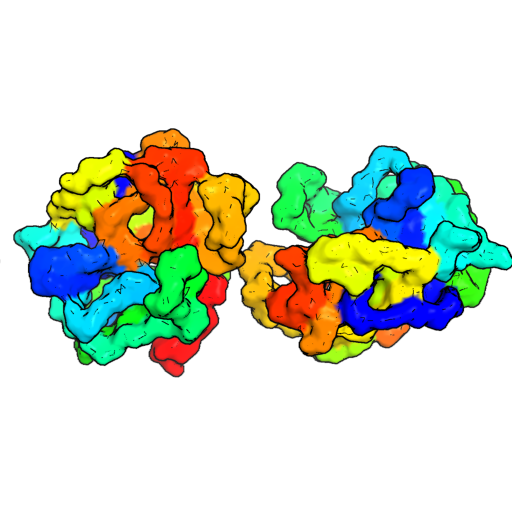OM 2990 N N . SER B 1 169 ? 10.116 -2.705 32.004 1.00 26.85 185 SER B N 1
ATOM 2991 C CA . SER B 1 169 ? 10.243 -3.990 32.660 1.00 27.13 185 SER B CA 1
ATOM 2992 C C . SER B 1 169 ? 9.124 -4.916 32.222 1.00 29.34 185 SER B C 1
ATOM 2993 O O . SER B 1 169 ? 8.011 -4.465 31.948 1.00 29.76 185 SER B O 1
ATOM 2996 N N . SER B 1 170 ? 9.428 -6.213 32.182 1.00 30.48 186 SER B N 1
ATOM 2997 C CA . SER B 1 170 ? 8.461 -7.231 31.790 1.00 32.15 186 SER B CA 1
ATOM 2998 C C . SER B 1 170 ? 7.295 -7.283 32.771 1.00 32.67 186 SER B C 1
ATOM 2999 O O . SER B 1 170 ? 6.174 -7.627 32.392 1.00 33.03 186 SER B O 1
ATOM 3002 N N . ASN B 1 171 A 7.559 -6.925 34.029 1.00 33.55 186 ASN B N 1
ATOM 3003 C CA . ASN B 1 171 A 6.525 -6.916 35.064 1.00 33.06 186 ASN B CA 1
ATOM 3004 C C . ASN B 1 171 A 5.780 -5.579 35.202 1.00 32.00 186 ASN B C 1
ATOM 3005 O O . ASN B 1 171 A 5.097 -5.348 36.196 1.00 32.00 186 ASN B O 1
ATOM 3010 N N . GLY B 1 172 ? 5.947 -4.690 34.223 1.00 30.60 187 GLY B N 1
ATOM 3011 C CA . GLY B 1 172 ? 5.243 -3.416 34.239 1.00 28.18 187 GLY B CA 1
ATOM 3012 C C . GLY B 1 172 ? 5.780 -2.190 34.964 1.00 27.55 187 GLY B C 1
ATOM 3013 O O . GLY B 1 172 ? 5.051 -1.205 35.078 1.00 26.75 187 GLY B O 1
ATOM 3014 N N . ALA B 1 173 ? 7.017 -2.230 35.464 1.00 26.64 188 ALA B N 1
ATOM 3015 C CA . ALA B 1 173 ? 7.606 -1.076 36.153 1.00 26.34 188 ALA B CA 1
ATOM 3016 C C . ALA B 1 173 ? 7.701 0.072 35.141 1.00 27.95 188 ALA B C 1
ATOM 3017 O O . ALA B 1 173 ? 8.159 -0.125 34.013 1.00 28.40 188 ALA B O 1
ATOM 3019 N N . ASP B 1 174 ? 7.278 1.271 35.539 1.00 27.11 189 ASP B N 1
ATOM 3020 C CA . ASP B 1 174 ? 7.275 2.408 34.614 1.00 25.31 189 ASP B CA 1
ATOM 3021 C C . ASP B 1 174 ? 7.167 3.742 35.376 1.00 25.17 189 ASP B C 1
ATOM 3022 O O . ASP B 1 174 ? 6.884 3.760 36.573 1.00 27.47 189 ASP B O 1
ATOM 3027 N N . THR B 1 175 ? 7.498 4.841 34.704 1.00 23.13 190 THR B N 1
ATOM 3028 C CA . THR B 1 175 ? 7.353 6.167 35.285 1.00 21.13 190 THR B CA 1
ATOM 3029 C C . THR B 1 175 ? 5.933 6.557 34.875 1.00 22.31 190 THR B C 1
ATOM 3030 O O . THR B 1 175 ? 5.358 5.942 33.976 1.00 20.73 190 THR B O 1
ATOM 3034 N N . CYS B 1 176 ? 5.360 7.565 35.520 1.00 22.95 191 CYS B N 1
ATOM 3035 C CA . CYS B 1 176 ? 3.992 7.963 35.205 1.00 24.07 191 CYS B CA 1
ATOM 3036 C C . CYS B 1 176 ? 3.786 9.393 35.670 1.00 23.17 191 CYS B C 1
ATOM 3037 O O . CYS B 1 176 ? 4.752 10.055 36.030 1.00 22.38 191 CYS B O 1
ATOM 3040 N N . GLN B 1 177 ? 2.533 9.858 35.652 1.00 24.76 192 GLN B N 1
ATOM 3041 C CA . GLN B 1 177 ? 2.169 11.227 36.038 1.00 25.60 192 GLN B CA 1
ATOM 3042 C C . GLN B 1 177 ? 2.828 11.745 37.317 1.00 24.73 192 GLN B C 1
ATOM 3043 O O . GLN B 1 177 ? 2.627 11.196 38.397 1.00 24.77 192 GLN B O 1
ATOM 3049 N N . GLY B 1 178 ? 3.592 12.826 37.187 1.00 23.71 193 GLY B N 1
ATOM 3050 C CA . GLY B 1 178 ? 4.273 13.406 38.329 1.00 22.51 193 GLY B CA 1
ATOM 3051 C C . GLY B 1 178 ? 5.744 13.034 38.420 1.00 22.43 193 GLY B C 1
ATOM 3052 O O . GLY B 1 178 ? 6.502 13.676 39.149 1.00 20.08 193 GLY B O 1
ATOM 3053 N N . ASP B 1 179 ? 6.144 11.986 37.700 1.00 22.78 194 ASP B N 1
ATOM 3054 C CA . ASP B 1 179 ? 7.538 11.533 37.696 1.00 21.47 194 ASP B CA 1
ATOM 3055 C C . ASP B 1 179 ? 8.387 12.288 36.675 1.00 20.98 194 ASP B C 1
ATOM 3056 O O . ASP B 1 179 ? 9.609 12.292 36.777 1.00 23.23 194 ASP B O 1
ATOM 3061 N N . SER B 1 180 ? 7.736 12.927 35.703 1.00 20.37 195 SER B N 1
ATOM 3062 C CA . SER B 1 180 ? 8.431 13.685 34.661 1.00 21.92 195 SER B CA 1
ATOM 3063 C C . SER B 1 180 ? 9.528 14.608 35.177 1.00 22.11 195 SER B C 1
ATOM 3064 O O . SER B 1 180 ? 9.334 15.332 36.137 1.00 22.28 195 SER B O 1
ATOM 3067 N N . GLY B 1 181 ? 10.657 14.624 34.480 1.00 23.50 196 GLY B N 1
ATOM 3068 C CA . GLY B 1 181 ? 11.772 15.461 34.873 1.00 22.72 196 GLY B CA 1
ATOM 3069 C C . GLY B 1 181 ? 12.711 14.745 35.820 1.00 23.71 196 GLY B C 1
ATOM 3070 O O . GLY B 1 181 ? 13.833 15.200 36.054 1.00 24.48 196 GLY B O 1
ATOM 3071 N N . GLY B 1 182 ? 12.249 13.620 36.360 1.00 22.52 197 GLY B N 1
ATOM 3072 C CA . GLY B 1 182 ? 13.048 12.838 37.289 1.00 23.12 197 GLY B CA 1
ATOM 3073 C C . GLY B 1 182 ? 14.231 12.075 36.693 1.00 23.64 197 GLY B C 1
ATOM 3074 O O . GLY B 1 182 ? 14.494 12.129 35.493 1.00 22.13 197 GLY B O 1
ATOM 3075 N N . PRO B 1 183 ? 14.962 11.333 37.533 1.00 23.40 198 PRO B N 1
ATOM 3076 C CA . PRO B 1 183 ? 16.121 10.564 37.087 1.00 21.31 198 PRO B CA 1
ATOM 3077 C C . PRO B 1 183 ? 15.901 9.130 36.587 1.00 20.45 198 PRO B C 1
ATOM 3078 O O . PRO B 1 183 ? 14.953 8.452 36.976 1.00 18.91 198 PRO B O 1
ATOM 3082 N N . LEU B 1 184 ? 16.808 8.718 35.701 1.00 20.52 199 LEU B N 1
ATOM 3083 C CA . LEU B 1 184 ? 16.893 7.376 35.122 1.00 21.20 199 LEU B CA 1
ATOM 3084 C C . LEU B 1 184 ? 18.365 7.151 35.423 1.00 20.65 199 LEU B C 1
ATOM 3085 O O . LEU B 1 184 ? 19.223 7.756 34.775 1.00 21.27 199 LEU B O 1
ATOM 3090 N N . VAL B 1 185 ? 18.650 6.367 36.462 1.00 21.59 200 VAL B N 1
ATOM 3091 C CA . VAL B 1 185 ? 20.027 6.120 36.903 1.00 21.02 200 VAL B CA 1
ATOM 3092 C C . VAL B 1 185 ? 20.477 4.681 36.716 1.00 20.89 200 VAL B C 1
ATOM 3093 O O . VAL B 1 185 ? 19.845 3.762 37.211 1.00 22.76 200 VAL B O 1
ATOM 3097 N N . CYS B 1 186 ? 21.600 4.498 36.033 1.00 21.84 201 CYS B N 1
ATOM 3098 C CA . CYS B 1 186 ? 22.139 3.165 35.782 1.00 24.56 201 CYS B CA 1
ATOM 3099 C C . CYS B 1 186 ? 23.588 3.112 36.257 1.00 25.23 201 CYS B C 1
ATOM 3100 O O . CYS B 1 186 ? 24.422 3.895 35.805 1.00 26.62 201 CYS B O 1
ATOM 3103 N N . ASP B 1 187 ? 23.872 2.196 37.181 1.00 26.36 202 ASP B N 1
ATOM 3104 C CA . ASP B 1 187 ? 25.212 2.031 37.741 1.00 28.27 202 ASP B CA 1
ATOM 3105 C C . ASP B 1 187 ? 25.748 3.345 38.305 1.00 28.94 202 ASP B C 1
ATOM 3106 O O . ASP B 1 187 ? 26.830 3.805 37.924 1.00 28.77 202 ASP B O 1
ATOM 3111 N N . GLY B 1 188 ? 24.946 3.971 39.163 1.00 28.13 203 GLY B N 1
ATOM 3112 C CA . GLY B 1 188 ? 25.336 5.215 39.796 1.00 28.10 203 GLY B CA 1
ATOM 3113 C C . GLY B 1 188 ? 25.446 6.438 38.911 1.00 28.67 203 GLY B C 1
ATOM 3114 O O . GLY B 1 188 ? 25.894 7.477 39.374 1.00 29.30 203 GLY B O 1
ATOM 3115 N N . MET B 1 189 ? 25.016 6.349 37.658 1.00 27.49 208 MET B N 1
ATOM 3116 C CA . MET B 1 189 ? 25.114 7.499 36.771 1.00 26.96 208 MET B CA 1
ATOM 3117 C C . MET B 1 189 ? 23.824 7.879 36.063 1.00 24.80 208 MET B C 1
ATOM 3118 O O . MET B 1 189 ? 23.023 7.019 35.708 1.00 26.30 208 MET B O 1
ATOM 3123 N N . LEU B 1 190 ? 23.659 9.177 35.829 1.00 22.31 209 LEU B N 1
ATOM 3124 C CA . LEU B 1 190 ? 22.467 9.699 35.178 1.00 21.80 209 LEU B CA 1
ATOM 3125 C C . LEU B 1 190 ? 22.480 9.439 33.681 1.00 20.36 209 LEU B C 1
ATOM 3126 O O . LEU B 1 190 ? 23.238 10.063 32.946 1.00 20.42 209 LEU B O 1
ATOM 3131 N N . GLN B 1 191 ? 21.630 8.509 33.253 1.00 21.77 210 GLN B N 1
ATOM 3132 C CA . GLN B 1 191 ? 21.500 8.134 31.848 1.00 19.70 210 GLN B CA 1
ATOM 3133 C C . GLN B 1 191 ? 20.312 8.808 31.170 1.00 20.88 210 GLN B C 1
ATOM 3134 O O . GLN B 1 191 ? 20.295 8.980 29.953 1.00 19.48 210 GLN B O 1
ATOM 3140 N N . GLY B 1 192 ? 19.324 9.209 31.960 1.00 20.71 211 GLY B N 1
ATOM 3141 C CA . GLY B 1 192 ? 18.177 9.864 31.374 1.00 19.75 211 GLY B CA 1
ATOM 3142 C C . GLY B 1 192 ? 17.384 10.749 32.308 1.00 21.34 211 GLY B C 1
ATOM 3143 O O . GLY B 1 192 ? 17.620 10.777 33.513 1.00 20.72 211 GLY B O 1
ATOM 3144 N N . ILE B 1 193 ? 16.469 11.506 31.711 1.00 21.46 212 ILE B N 1
ATOM 3145 C CA . ILE B 1 193 ? 15.546 12.406 32.405 1.00 21.45 212 ILE B CA 1
ATOM 3146 C C . ILE B 1 193 ? 14.185 11.914 31.917 1.00 20.83 212 ILE B C 1
ATOM 3147 O O . ILE B 1 193 ? 13.924 11.948 30.713 1.00 22.16 212 ILE B O 1
ATOM 3152 N N . THR B 1 194 ? 13.337 11.422 32.816 1.00 21.83 213 THR B N 1
ATOM 3153 C CA . THR B 1 194 ? 12.028 10.926 32.388 1.00 21.86 213 THR B CA 1
ATOM 3154 C C . THR B 1 194 ? 11.230 12.007 31.658 1.00 24.27 213 THR B C 1
ATOM 3155 O O . THR B 1 194 ? 11.005 13.105 32.178 1.00 21.24 213 THR B O 1
ATOM 3159 N N . SER B 1 195 ? 10.881 11.703 30.405 1.00 24.71 214 SER B N 1
ATOM 3160 C CA . SER B 1 195 ? 10.175 12.638 29.540 1.00 24.70 214 SER B CA 1
ATOM 3161 C C . SER B 1 195 ? 8.698 12.366 29.294 1.00 24.94 214 SER B C 1
ATOM 3162 O O . SER B 1 195 ? 7.842 13.111 29.760 1.00 27.17 214 SER B O 1
ATOM 3165 N N . TRP B 1 196 ? 8.390 11.330 28.531 1.00 24.63 215 TRP B N 1
ATOM 3166 C CA . TRP B 1 196 ? 6.994 11.030 28.238 1.00 24.42 215 TRP B CA 1
ATOM 3167 C C . TRP B 1 196 ? 6.726 9.543 28.198 1.00 25.50 215 TRP B C 1
ATOM 3168 O O . TRP B 1 196 ? 7.628 8.746 28.434 1.00 27.69 215 TRP B O 1
ATOM 3179 N N . GLY B 1 197 ? 5.483 9.170 27.919 1.00 24.92 216 GLY B N 1
ATOM 3180 C CA . GLY B 1 197 ? 5.141 7.762 27.863 1.00 26.12 216 GLY B CA 1
ATOM 3181 C C . GLY B 1 197 ? 3.773 7.503 27.270 1.00 27.82 216 GLY B C 1
ATOM 3182 O O . GLY B 1 197 ? 3.236 8.334 26.530 1.00 27.60 216 GLY B O 1
ATOM 3183 N N . SER B 1 198 ? 3.200 6.350 27.604 1.00 29.36 217 SER B N 1
ATOM 3184 C CA . SER B 1 198 ? 1.888 5.983 27.090 1.00 31.20 217 SER B CA 1
ATOM 3185 C C . SER B 1 198 ? 0.829 6.162 28.171 1.00 31.60 217 SER B C 1
ATOM 3186 O O . SER B 1 198 ? 1.128 6.503 29.321 1.00 33.37 217 SER B O 1
ATOM 3189 N N . ASP B 1 199 ? -0.417 5.945 27.779 1.00 32.76 218 ASP B N 1
ATOM 3190 C CA . ASP B 1 199 ? -1.544 6.065 28.676 1.00 32.22 218 ASP B CA 1
ATOM 3191 C C . ASP B 1 199 ? -2.444 4.865 28.404 1.00 32.14 218 ASP B C 1
ATOM 3192 O O . ASP B 1 199 ? -2.937 4.683 27.288 1.00 32.12 218 ASP B O 1
ATOM 3197 N N . PRO B 1 200 ? -2.601 3.986 29.400 1.00 31.31 219 PRO B N 1
ATOM 3198 C CA . PRO B 1 200 ? -1.971 4.093 30.718 1.00 31.01 219 PRO B CA 1
ATOM 3199 C C . PRO B 1 200 ? -0.499 3.653 30.785 1.00 31.23 219 PRO B C 1
ATOM 3200 O O . PRO B 1 200 ? 0.032 3.023 29.863 1.00 30.29 219 PRO B O 1
ATOM 3204 N N . CYS B 1 201 ? 0.154 4.012 31.888 1.00 29.71 220 CYS B N 1
ATOM 3205 C CA . CYS B 1 201 ? 1.548 3.646 32.140 1.00 29.23 220 CYS B CA 1
ATOM 3206 C C . CYS B 1 201 ? 1.602 2.197 32.612 1.00 28.59 220 CYS B C 1
ATOM 3207 O O . CYS B 1 201 ? 0.590 1.647 33.035 1.00 29.89 220 CYS B O 1
ATOM 3210 N N . GLY B 1 202 A 2.785 1.591 32.562 1.00 28.67 220 GLY B N 1
ATOM 3211 C CA . GLY B 1 202 A 2.938 0.224 33.037 1.00 28.22 220 GLY B CA 1
ATOM 3212 C C . GLY B 1 202 A 2.649 -0.913 32.080 1.00 28.49 220 GLY B C 1
ATOM 3213 O O . GLY B 1 202 A 2.343 -2.031 32.509 1.00 28.93 220 GLY B O 1
ATOM 3214 N N . LYS B 1 203 ? 2.708 -0.626 30.785 1.00 29.86 221 LYS B N 1
ATOM 3215 C CA . LYS B 1 203 ? 2.482 -1.648 29.770 1.00 31.85 221 LYS B CA 1
ATOM 3216 C C . LYS B 1 203 ? 3.853 -1.894 29.136 1.00 31.84 221 LYS B C 1
ATOM 3217 O O . LYS B 1 203 ? 4.409 -1.001 28.488 1.00 32.73 221 LYS B O 1
ATOM 3223 N N . PRO B 1 204 ? 4.442 -3.086 29.375 1.00 31.69 222 PRO B N 1
ATOM 3224 C CA . PRO B 1 204 ? 5.754 -3.527 28.875 1.00 30.32 222 PRO B CA 1
ATOM 3225 C C . PRO B 1 204 ? 6.006 -3.240 27.401 1.00 31.55 222 PRO B C 1
ATOM 3226 O O . PRO B 1 204 ? 7.121 -2.906 27.013 1.00 31.20 222 PRO B O 1
ATOM 3230 N N . GLU B 1 205 ? 4.951 -3.351 26.598 1.00 32.43 223 GLU B N 1
ATOM 3231 C CA . GLU B 1 205 ? 5.019 -3.126 25.155 1.00 33.31 223 GLU B CA 1
ATOM 3232 C C . GLU B 1 205 ? 5.021 -1.635 24.790 1.00 32.38 223 GLU B C 1
ATOM 3233 O O . GLU B 1 205 ? 5.402 -1.246 23.688 1.00 31.15 223 GLU B O 1
ATOM 3239 N N . LYS B 1 206 ? 4.594 -0.812 25.745 1.00 32.65 224 LYS B N 1
ATOM 3240 C CA . LYS B 1 206 ? 4.526 0.636 25.597 1.00 31.48 224 LYS B CA 1
ATOM 3241 C C . LYS B 1 206 ? 5.351 1.277 26.719 1.00 30.05 224 LYS B C 1
ATOM 3242 O O . LYS B 1 206 ? 4.808 1.950 27.595 1.00 28.95 224 LYS B O 1
ATOM 3248 N N . PRO B 1 207 ? 6.683 1.106 26.678 1.00 29.08 225 PRO B N 1
ATOM 3249 C CA . PRO B 1 207 ? 7.620 1.638 27.675 1.00 29.15 225 PRO B CA 1
ATOM 3250 C C . PRO B 1 207 ? 7.707 3.156 27.806 1.00 27.28 225 PRO B C 1
ATOM 3251 O O . PRO B 1 207 ? 7.259 3.890 26.932 1.00 29.02 225 PRO B O 1
ATOM 3255 N N . GLY B 1 208 ? 8.285 3.616 28.916 1.00 27.46 226 GLY B N 1
ATOM 3256 C CA . GLY B 1 208 ? 8.468 5.044 29.131 1.00 23.68 226 GLY B CA 1
ATOM 3257 C C . GLY B 1 208 ? 9.662 5.561 28.327 1.00 23.68 226 GLY B C 1
ATOM 3258 O O . GLY B 1 208 ? 10.650 4.849 28.141 1.00 24.62 226 GLY B O 1
ATOM 3259 N N . VAL B 1 209 ? 9.562 6.777 27.801 1.00 21.64 227 VAL B N 1
ATOM 3260 C CA . VAL B 1 209 ? 10.650 7.348 27.020 1.00 20.81 227 VAL B CA 1
ATOM 3261 C C . VAL B 1 209 ? 11.426 8.359 27.849 1.00 20.98 227 VAL B C 1
ATOM 3262 O O . VAL B 1 209 ? 10.848 9.146 28.600 1.00 22.81 227 VAL B O 1
ATOM 3266 N N . TYR B 1 210 ? 12.744 8.320 27.709 1.00 21.60 228 TYR B N 1
ATOM 3267 C CA . TYR B 1 210 ? 13.634 9.187 28.468 1.00 20.46 228 TYR B CA 1
ATOM 3268 C C . TYR B 1 210 ? 14.555 10.009 27.592 1.00 22.37 228 TYR B C 1
ATOM 3269 O O . TYR B 1 210 ? 14.967 9.552 26.527 1.00 25.35 228 TYR B O 1
ATOM 3278 N N . THR B 1 211 ? 14.867 11.223 28.044 1.00 21.96 229 THR B N 1
ATOM 3279 C CA . THR B 1 211 ? 15.790 12.096 27.330 1.00 22.18 229 THR B CA 1
ATOM 3280 C C . THR B 1 211 ? 17.190 11.543 27.606 1.00 21.87 229 THR B C 1
ATOM 3281 O O . THR B 1 211 ? 17.622 11.476 28.752 1.00 21.97 229 THR B O 1
ATOM 3285 N N . LYS B 1 212 ? 17.848 11.071 26.556 1.00 20.38 230 LYS B N 1
ATOM 3286 C CA . LYS B 1 212 ? 19.182 10.499 26.655 1.00 20.13 230 LYS B CA 1
ATOM 3287 C C . LYS B 1 212 ? 20.209 11.560 27.040 1.00 20.61 230 LYS B C 1
ATOM 3288 O O . LYS B 1 212 ? 20.507 12.443 26.246 1.00 20.54 230 LYS B O 1
ATOM 3294 N N . ILE B 1 213 ? 20.755 11.456 28.254 1.00 21.29 231 ILE B N 1
ATOM 3295 C CA . ILE B 1 213 ? 21.742 12.413 28.766 1.00 22.92 231 ILE B CA 1
ATOM 3296 C C . ILE B 1 213 ? 23.029 12.506 27.951 1.00 24.51 231 ILE B C 1
ATOM 3297 O O . ILE B 1 213 ? 23.530 13.608 27.728 1.00 25.25 231 ILE B O 1
ATOM 3302 N N . CYS B 1 214 ? 23.554 11.368 27.497 1.00 24.45 232 CYS B N 1
ATOM 3303 C CA . CYS B 1 214 ? 24.801 11.344 26.718 1.00 27.11 232 CYS B CA 1
ATOM 3304 C C . CYS B 1 214 ? 24.809 12.264 25.482 1.00 28.16 232 CYS B C 1
ATOM 3305 O O . CYS B 1 214 ? 25.852 12.795 25.095 1.00 29.01 232 CYS B O 1
ATOM 3308 N N . ARG B 1 215 ? 23.634 12.486 24.904 1.00 28.89 233 ARG B N 1
ATOM 3309 C CA . ARG B 1 215 ? 23.478 13.342 23.735 1.00 28.85 233 ARG B CA 1
ATOM 3310 C C . ARG B 1 215 ? 23.554 14.834 24.125 1.00 28.22 233 ARG B C 1
ATOM 3311 O O . ARG B 1 215 ? 24.014 15.674 23.346 1.00 29.15 233 ARG B O 1
ATOM 3319 N N . TYR B 1 216 ? 23.192 15.146 25.363 1.00 27.81 234 TYR B N 1
ATOM 3320 C CA . TYR B 1 216 ? 23.169 16.529 25.814 1.00 27.83 234 TYR B CA 1
ATOM 3321 C C . TYR B 1 216 ? 24.214 16.992 26.813 1.00 28.90 234 TYR B C 1
ATOM 3322 O O . TYR B 1 216 ? 24.154 18.141 27.242 1.00 29.34 234 TYR B O 1
ATOM 3331 N N . THR B 1 217 ? 25.181 16.144 27.164 1.00 30.27 235 THR B N 1
ATOM 3332 C CA . THR B 1 217 ? 26.194 16.538 28.150 1.00 31.83 235 THR B CA 1
ATOM 3333 C C . THR B 1 217 ? 27.014 17.767 27.757 1.00 33.40 235 THR B C 1
ATOM 3334 O O . THR B 1 217 ? 27.454 18.537 28.622 1.00 33.69 235 THR B O 1
ATOM 3338 N N . THR B 1 218 ? 27.198 17.968 26.456 1.00 33.44 236 THR B N 1
ATOM 3339 C CA . THR B 1 218 ? 27.944 19.115 25.973 1.00 33.51 236 THR B CA 1
ATOM 3340 C C . THR B 1 218 ? 27.182 20.402 26.276 1.00 33.88 236 THR B C 1
ATOM 3341 O O . THR B 1 218 ? 27.748 21.352 26.833 1.00 34.78 236 THR B O 1
ATOM 3345 N N . TRP B 1 219 ? 25.896 20.413 25.922 1.00 32.10 237 TRP B N 1
ATOM 3346 C CA . TRP B 1 219 ? 25.030 21.563 26.166 1.00 29.32 237 TRP B CA 1
ATOM 3347 C C . TRP B 1 219 ? 24.939 21.829 27.668 1.00 28.01 237 TRP B C 1
ATOM 3348 O O . TRP B 1 219 ? 25.106 22.954 28.110 1.00 27.55 237 TRP B O 1
ATOM 3359 N N . ILE B 1 220 ? 24.727 20.769 28.436 1.00 28.71 238 ILE B N 1
ATOM 3360 C CA . ILE B 1 220 ? 24.616 20.844 29.889 1.00 28.10 238 ILE B CA 1
ATOM 3361 C C . ILE B 1 220 ? 25.803 21.550 30.553 1.00 29.67 238 ILE B C 1
ATOM 3362 O O . ILE B 1 220 ? 25.611 22.499 31.304 1.00 28.85 238 ILE B O 1
ATOM 3367 N N . LYS B 1 221 ? 27.023 21.113 30.260 1.00 32.39 239 LYS B N 1
ATOM 3368 C CA . LYS B 1 221 ? 28.215 21.733 30.843 1.00 35.48 239 LYS B CA 1
ATOM 3369 C C . LYS B 1 221 ? 28.457 23.165 30.373 1.00 36.44 239 LYS B C 1
ATOM 3370 O O . LYS B 1 221 ? 28.770 24.043 31.171 1.00 37.11 239 LYS B O 1
ATOM 3376 N N . LYS B 1 222 ? 28.301 23.400 29.077 1.00 37.17 240 LYS B N 1
ATOM 3377 C CA . LYS B 1 222 ? 28.482 24.732 28.501 1.00 38.94 240 LYS B CA 1
ATOM 3378 C C . LYS B 1 222 ? 27.604 25.783 29.219 1.00 37.82 240 LYS B C 1
ATOM 3379 O O . LYS B 1 222 ? 28.028 26.923 29.438 1.00 39.10 240 LYS B O 1
ATOM 3385 N N . THR B 1 223 ? 26.385 25.386 29.583 1.00 37.07 241 THR B N 1
ATOM 3386 C CA . THR B 1 223 ? 25.434 26.269 30.260 1.00 36.22 241 THR B CA 1
ATOM 3387 C C . THR B 1 223 ? 25.806 26.533 31.728 1.00 37.68 241 THR B C 1
ATOM 3388 O O . THR B 1 223 ? 25.622 27.646 32.237 1.00 36.30 241 THR B O 1
ATOM 3392 N N . MET B 1 224 ? 26.346 25.525 32.408 1.00 38.71 242 MET B N 1
ATOM 3393 C CA . MET B 1 224 ? 26.728 25.709 33.807 1.00 41.25 242 MET B CA 1
ATOM 3394 C C . MET B 1 224 ? 28.023 26.526 33.968 1.00 44.03 242 MET B C 1
ATOM 3395 O O . MET B 1 224 ? 28.104 27.397 34.842 1.00 45.01 242 MET B O 1
ATOM 3400 N N . ASP B 1 225 ? 29.007 26.272 33.100 1.00 47.47 243 ASP B N 1
ATOM 3401 C CA . ASP B 1 225 ? 30.301 26.971 33.134 1.00 49.78 243 ASP B CA 1
ATOM 3402 C C . ASP B 1 225 ? 30.254 28.274 32.337 1.00 49.70 243 ASP B C 1
ATOM 3403 O O . ASP B 1 225 ? 31.319 28.668 31.803 1.00 50.56 243 ASP B O 1
#

CATH classification: 2.40.10.10 (+1 more: 2.40.10.10)

Secondary structure (DSSP, 8-state):
-BS-EEPPTTSSTTEEEEEETTEEEEEEEEEETTEEEE-GGG--SS-EEEES-SBTT----EEE-EEEEEE-TT--SS-TT--TT--EEEEESS----SSSS-PPEEPSSPP-TT-EEEEEESS-SSSSS----SB-EEEEEEEPPHHHHHHHSTTT--TTEEEEE-TT--B--TT-TT-EEEETTEEEEEEEE--SSS-BTTBPEEEEEHHHHHHHHHHHH-/-BS-EEPPTTSSTTEEEEEETTEEEEEEEEEETTEEEE-GGG--SS-EEEES-SBTT----EEE-EEEEEE-TT--SS-TT--TT--EEEEESS----SSSS-PPEEPSSPP-TT-EEEEEESS-SSSSS----SB-EEEEEEEPPHHHHHHHSTTT--TTEEEEE-TT--B--TT-TT-EEEETTEEEEEEEE--SSS-BTTBPEEEEEHHHHHHHHHHHH-

Nearest PDB structures (foldseek):
  1npm-assembly2_B  TM=1.005E+00  e=1.048E-47  Mus musculus
  5ms4-assembly1_A  TM=9.897E-01  e=3.044E-37  Homo sapiens
  2psy-assembly1_A  TM=9.585E-01  e=7.901E-29  Homo sapiens
  4nfe-assembly1_A  TM=9.592E-01  e=2.171E-28  Homo sapiens
  2aiq-assembly1_A  TM=9.289E-01  e=2.295E-24  Agkistrodon contortrix contortrix

B-factor: mean 31.08, std 9.23, range [12.95, 62.84]

Foldseek 3Di:
DEPWFQDDQLPQQQKKFKDDVLHTQAIWGHAFQFKIKFFQLSDDPFIWMWGLDFFSVCVQIDIFGFDDKAQDPPDDPPPPVASPRRMIMTGTPDTHDDDSSHDGFAADQDADDFFFKWKAKFQFAHDFPDRDTDRGMIMDIKTWHDVVLQCVLPPPRDDPQKTFIGDPQQDAAQGRHGNTATGTPRHGQWGFGAWDHPGRDRSTTTMTGGRNVCVVVVVVVVD/DEPWFQDDQLPQQQKKFKDDVLHTQAIWGHAFQFKIKFFQLSDDPFIWMWGLDFFSVCVQIDIFGFDDKAQDPPDDPPPPVARPRRMIMTGTPDTHDDDSSHDGFAADQDADDFFFKWKAKFQFAHDFPDRDTDRGMTMDIKTWHDVVLQCVLPPPRDDPQKTFIGDPQQDAAQGSHGNTATGTPRHGQWGFGAWDHPGRDRSTTTMTGGRNVCVVVVVVVVD

InterPro domains:
  IPR001254 Serine proteases, trypsin domain [PF00089] (33-252)
  IPR001254 Serine proteases, trypsin domain [PS50240] (33-257)
  IPR001254 Serine proteases, trypsin domain [SM00020] (32-252)
  IPR001254 Serine proteases, trypsin domain [cd00190] (33-255)
  IPR001314 Peptidase S1A, chymotrypsin family [PR00722] (59-74)
  IPR001314 Peptidase S1A, chymotrypsin family [PR00722] (116-130)
  IPR001314 Peptidase S1A, chymotrypsin family [PR00722] (205-217)
  IPR009003 Peptidase S1, PA clan [SSF50494] (18-258)
  IPR018114 Serine proteases, trypsin family, histidine active site [PS00134] (69-74)
  IPR033116 Serine proteases, trypsin family, serine active site [PS00135] (206-217)

Solvent-accessible surface area: 20446 Å² total; per-residue (Å²): 1,10,116,34,173,90,6,131,78,42,46,23,17,32,5,0,0,0,6,72,56,156,154,40,35,6,3,0,0,0,18,14,69,71,26,0,0,0,0,0,85,2,72,79,167,168,19,12,0,41,2,4,8,20,25,36,150,89,202,31,64,33,99,13,101,33,53,97,28,41,35,15,101,85,29,68,105,77,64,106,146,57,48,16,41,4,0,0,0,0,85,1,99,86,63,7,105,88,38,129,101,4,96,46,11,117,19,0,113,140,33,21,152,84,36,46,123,2,71,0,1,1,3,0,3,53,52,25,104,132,114,72,106,27,58,33,4,16,13,8,97,0,101,5,22,19,47,81,95,0,83,183,9,11,102,90,107,22,50,56,4,7,6,0,0,3,13,105,106,6,4,6,13,17,108,9,1,21,0,0,0,0,11,1,118,51,50,0,4,0,0,4,4,34,38,29,126,42,14,14,85,45,112,78,4,1,1,0,4,19,0,17,49,3,15,72,37,0,99,156,36,48,167,1,9,117,35,173,90,7,132,76,44,45,22,18,32,5,0,0,0,6,72,57,158,154,38,34,6,2,0,0,0,18,15,69,72,25,0,0,0,0,1,87,2,72,79,168,164,18,11,0,41,1,5,8,20,26,37,148,90,196,34,64,34,102,13,99,32,54,98,29,40,35,16,103,83,26,68,106,78,65,107,74,57,49,16,40,4,0,0,0,0,85,1,98,84,64,7,105,88,41,129,103,3,97,47,11,116,20,0,112,138,75,20,156,98,36,48,121,2,71,0,1,2,4,0,2,54,54,26,104,134,113,74,106,27,59,34,3,16,13,7,98,0,101,5,22,26,63,102,95,0,83,110,7,9,14,60,101,22,50,122,3,5,5,0,0,2,15,107,106,6,4,5,12,16,109,10,1,21,0,0,0,0,10,0,116,49,50,0,4,0,0,5,5,33,39,30,123,41,15,13,86,43,112,41,3,1,1,0,4,30,0,19,109,4,16,97,37,0,100,156,35,46,168